Protein AF-0000000067927165 (afdb_homodimer)

Sequence (676 aa):
MLRTVLTAALAVMAAPAFANDSIAELGTGGLILSRSDAVAMQSEDLFISPEKVTVDYVFRNNTDKDVSSIVAFPMPDIEGDPNEMPAIPEAQSDNFLGFEVTIDGVDAKPQLEQRAFALGIDITADLKAQNVPLYPFGDAAKAALAKLPKDVTKDWEDRGIIIEDTADDGSGMQTAYVPFWQLRSTYWWRSTFPANKEVHVSHRYKPSVGGTSSVSFFSDGQFQNPQYQSYKSRYCMDETFDNAVRKAAKANPDGYPKYYESRIAYILTTGGNWASGTIGNFKLAIDKGNPKNLVSFCGDNVKKVGPTTFEITAKDFYPERDIDILLLEPSDNGGNGGMLRTVLTAALAVMAAPAFANDSIAELGTGGLILSRSDAVAMQSEDLFISPEKVTVDYVFRNNTDKDVSSIVAFPMPDIEGDPNEMPAIPEAQSDNFLGFEVTIDGVDAKPQLEQRAFALGIDITADLKAQNVPLYPFGDAAKAALAKLPKDVTKDWEDRGIIIEDTADDGSGMQTAYVPFWQLRSTYWWRSTFPANKEVHVSHRYKPSVGGTSSVSFFSDGQFQNPQYQSYKSRYCMDETFDNAVRKAAKANPDGYPKYYESRIAYILTTGGNWASGTIGNFKLAIDKGNPKNLVSFCGDNVKKVGPTTFEITAKDFYPERDIDILLLEPSDNGGNGG

Secondary structure (DSSP, 8-state):
---------------------EEPPPPEE--EETTTTTEEEEEEEEEE-SS-EEEEEEEEE-SSS-EEEEEEEEPPPEE--TT-----TTTTSSSTT--EEEETTEE---EEEEEEEETTEE-HHHHHHTT--S-SSSHHHHHHHHTS-HHHHHHHHHTTSEEEEEEE-SSSEEEEEEE--EEEEEEEEEEEE-TT-EEEEEEEEPPP-EEESS-TTEETTEE-TTHHHHHHHHHT--HHHHHHHHHHHHHSTTSS--EEEEEEEEE-STT-SGGGSSEEEEEEEEE-SSTT-EEEE--SS-EE-SSSEEEEEEEEE---S-EEEEEEEE--S-----/---------------------EEPPPPEE--EETTTTTEEEEEEEEEE-SS-EEEEEEEEE-SSS-EEEEEEEEPPPEE--TT-----TTTTSSSTT--EEEETTEE---EEEEEEEETTEE-HHHHHHTT--S-SSSHHHHHHHHTS-HHHHHHHHHTTSEEEEEEE-SSSEEEEEEE--EEEEEEEEEEEE-TT-EEEEEEEEPPP-EEESS-TTEETTEE-TTHHHHHHHHHT--HHHHHHHHHHHHHSTTSS--EEEEEEEEE-STT-SGGG-SEEEEEEEEE-SSTT-EEEE--SS-EE-SSSEEEEEEEEE---S-EEEEEEEE--S-----

pLDDT: mean 86.44, std 17.26, range [20.48, 98.75]

Structure (mmCIF, N/CA/C/O backbone):
data_AF-0000000067927165-model_v1
#
loop_
_entity.id
_entity.type
_entity.pdbx_description
1 polymer 'DUF4424 domain-containing protein'
#
loop_
_atom_site.group_PDB
_atom_site.id
_atom_site.type_symbol
_atom_site.label_atom_id
_atom_site.label_alt_id
_atom_site.label_comp_id
_atom_site.label_asym_id
_atom_site.label_entity_id
_atom_site.label_seq_id
_atom_site.pdbx_PDB_ins_code
_atom_site.Cartn_x
_atom_site.Cartn_y
_atom_site.Cartn_z
_atom_site.occupancy
_atom_site.B_iso_or_equiv
_atom_site.auth_seq_id
_atom_site.auth_comp_id
_atom_site.auth_asym_id
_atom_site.auth_atom_id
_atom_site.pdbx_PDB_model_num
ATOM 1 N N . MET A 1 1 ? 23.266 22.828 61.75 1 32.62 1 MET A N 1
ATOM 2 C CA . MET A 1 1 ? 23.875 22.359 60.5 1 32.62 1 MET A CA 1
ATOM 3 C C . MET A 1 1 ? 22.797 21.953 59.531 1 32.62 1 MET A C 1
ATOM 5 O O . MET A 1 1 ? 22.047 21 59.75 1 32.62 1 MET A O 1
ATOM 9 N N . LEU A 1 2 ? 22.109 22.984 58.906 1 38.81 2 LEU A N 1
ATOM 10 C CA . LEU A 1 2 ? 20.984 23.047 57.969 1 38.81 2 LEU A CA 1
ATOM 11 C C . LEU A 1 2 ? 21.297 22.297 56.688 1 38.81 2 LEU A C 1
ATOM 13 O O . LEU A 1 2 ? 22.203 22.703 55.938 1 38.81 2 LEU A O 1
ATOM 17 N N . ARG A 1 3 ? 21.219 20.906 56.75 1 43.78 3 ARG A N 1
ATOM 18 C CA . ARG A 1 3 ? 21.438 20.031 55.594 1 43.78 3 ARG A CA 1
ATOM 19 C C . ARG A 1 3 ? 20.531 20.438 54.438 1 43.78 3 ARG A C 1
ATOM 21 O O . ARG A 1 3 ? 19.312 20.375 54.531 1 43.78 3 ARG A O 1
ATOM 28 N N . THR A 1 4 ? 21 21.422 53.594 1 38.47 4 THR A N 1
ATOM 29 C CA . THR A 1 4 ? 20.375 21.844 52.344 1 38.47 4 THR A CA 1
ATOM 30 C C . THR A 1 4 ? 20.219 20.656 51.375 1 38.47 4 THR A C 1
ATOM 32 O O . THR A 1 4 ? 21.203 20.047 51 1 38.47 4 THR A O 1
ATOM 35 N N . VAL A 1 5 ? 19.203 19.859 51.562 1 40.59 5 VAL A N 1
ATOM 36 C CA . VAL A 1 5 ? 18.875 18.797 50.594 1 40.59 5 VAL A CA 1
ATOM 37 C C . VAL A 1 5 ? 18.672 19.375 49.219 1 40.59 5 VAL A C 1
ATOM 39 O O . VAL A 1 5 ? 17.797 20.219 49 1 40.59 5 VAL A O 1
ATOM 42 N N . LEU A 1 6 ? 19.781 19.438 48.406 1 37.28 6 LEU A N 1
ATOM 43 C CA . LEU A 1 6 ? 19.766 19.781 47 1 37.28 6 LEU A CA 1
ATOM 44 C C . LEU A 1 6 ? 18.875 18.844 46.219 1 37.28 6 LEU A C 1
ATOM 46 O O . LEU A 1 6 ? 19.156 17.641 46.125 1 37.28 6 LEU A O 1
ATOM 50 N N . THR A 1 7 ? 17.594 19.062 46.25 1 35.28 7 THR A N 1
ATOM 51 C CA . THR A 1 7 ? 16.703 18.328 45.344 1 35.28 7 THR A CA 1
ATOM 52 C C . THR A 1 7 ? 17.109 18.578 43.906 1 35.28 7 THR A C 1
ATOM 54 O O . THR A 1 7 ? 17.062 19.703 43.406 1 35.28 7 THR A O 1
ATOM 57 N N . ALA A 1 8 ? 18.031 17.781 43.375 1 37.16 8 ALA A N 1
ATOM 58 C CA . ALA A 1 8 ? 18.359 17.797 41.938 1 37.16 8 ALA A CA 1
ATOM 59 C C . ALA A 1 8 ? 17.109 17.547 41.094 1 37.16 8 ALA A C 1
ATOM 61 O O . ALA A 1 8 ? 16.5 16.484 41.188 1 37.16 8 ALA A O 1
ATOM 62 N N . ALA A 1 9 ? 16.406 18.609 40.75 1 35.16 9 ALA A N 1
ATOM 63 C CA . ALA A 1 9 ? 15.352 18.562 39.75 1 35.16 9 ALA A CA 1
ATOM 64 C C . ALA A 1 9 ? 15.883 17.953 38.438 1 35.16 9 ALA A C 1
ATOM 66 O O . ALA A 1 9 ? 16.781 18.5 37.812 1 35.16 9 ALA A O 1
ATOM 67 N N . LEU A 1 10 ? 15.891 16.641 38.312 1 34.66 10 LEU A N 1
ATOM 68 C CA . LEU A 1 10 ? 16.141 16.016 37.031 1 34.66 10 LEU A CA 1
ATOM 69 C C . LEU A 1 10 ? 15.242 16.609 35.938 1 34.66 10 LEU A C 1
ATOM 71 O O . LEU A 1 10 ? 14.023 16.406 35.969 1 34.66 10 LEU A O 1
ATOM 75 N N . ALA A 1 11 ? 15.641 17.797 35.438 1 32.22 11 ALA A N 1
ATOM 76 C CA . ALA A 1 11 ? 15.008 18.344 34.25 1 32.22 11 ALA A CA 1
ATOM 77 C C . ALA A 1 11 ? 14.961 17.297 33.125 1 32.22 11 ALA A C 1
ATOM 79 O O . ALA A 1 11 ? 16 16.875 32.625 1 32.22 11 ALA A O 1
ATOM 80 N N . VAL A 1 12 ? 14.008 16.391 33.188 1 35.53 12 VAL A N 1
ATOM 81 C CA . VAL A 1 12 ? 13.742 15.617 31.969 1 35.53 12 VAL A CA 1
ATOM 82 C C . VAL A 1 12 ? 13.695 16.547 30.75 1 35.53 12 VAL A C 1
ATOM 84 O O . VAL A 1 12 ? 12.82 17.406 30.656 1 35.53 12 VAL A O 1
ATOM 87 N N . MET A 1 13 ? 14.859 16.984 30.297 1 31.17 13 MET A N 1
ATOM 88 C CA . MET A 1 13 ? 14.914 17.656 29 1 31.17 13 MET A CA 1
ATOM 89 C C . MET A 1 13 ? 13.977 17 28 1 31.17 13 MET A C 1
ATOM 91 O O . MET A 1 13 ? 14.164 15.828 27.656 1 31.17 13 MET A O 1
ATOM 95 N N . ALA A 1 14 ? 12.734 17.312 28.047 1 32.66 14 ALA A N 1
ATOM 96 C CA . ALA A 1 14 ? 11.867 17 26.922 1 32.66 14 ALA A CA 1
ATOM 97 C C . ALA A 1 14 ? 12.562 17.297 25.594 1 32.66 14 ALA A C 1
ATOM 99 O O . ALA A 1 14 ? 12.961 18.438 25.344 1 32.66 14 ALA A O 1
ATOM 100 N N . ALA A 1 15 ? 13.375 16.422 25.172 1 36.25 15 ALA A N 1
ATOM 101 C CA . ALA A 1 15 ? 13.789 16.688 23.781 1 36.25 15 ALA A CA 1
ATOM 102 C C . ALA A 1 15 ? 12.633 17.266 22.969 1 36.25 15 ALA A C 1
ATOM 104 O O . ALA A 1 15 ? 11.508 16.766 23.047 1 36.25 15 ALA A O 1
ATOM 105 N N . PRO A 1 16 ? 12.68 18.516 22.625 1 34.81 16 PRO A N 1
ATOM 106 C CA . PRO A 1 16 ? 11.633 19.062 21.766 1 34.81 16 PRO A CA 1
ATOM 107 C C . PRO A 1 16 ? 11.148 18.062 20.719 1 34.81 16 PRO A C 1
ATOM 109 O O . PRO A 1 16 ? 11.961 17.406 20.062 1 34.81 16 PRO A O 1
ATOM 112 N N . ALA A 1 17 ? 10.211 17.297 21.062 1 38.34 17 ALA A N 1
ATOM 113 C CA . ALA A 1 17 ? 9.555 16.719 19.891 1 38.34 17 ALA A CA 1
ATOM 114 C C . ALA A 1 17 ? 9.523 17.688 18.734 1 38.34 17 ALA A C 1
ATOM 116 O O . ALA A 1 17 ? 8.766 18.672 18.75 1 38.34 17 ALA A O 1
ATOM 117 N N . PHE A 1 18 ? 10.57 18.188 18.219 1 37.12 18 PHE A N 1
ATOM 118 C CA . PHE A 1 18 ? 10.477 18.984 17 1 37.12 18 PHE A CA 1
ATOM 119 C C . PHE A 1 18 ? 9.32 18.5 16.125 1 37.12 18 PHE A C 1
ATOM 121 O O . PHE A 1 18 ? 9.312 17.359 15.688 1 37.12 18 PHE A O 1
ATOM 128 N N . ALA A 1 19 ? 8.094 18.766 16.531 1 43.31 19 ALA A N 1
ATOM 129 C CA . ALA A 1 19 ? 6.988 18.656 15.594 1 43.31 19 ALA A CA 1
ATOM 130 C C . ALA A 1 19 ? 7.465 18.875 14.156 1 43.31 19 ALA A C 1
ATOM 132 O O . ALA A 1 19 ? 7.746 20.016 13.758 1 43.31 19 ALA A O 1
ATOM 133 N N . ASN A 1 20 ? 8.328 18.125 13.586 1 48.91 20 ASN A N 1
ATOM 134 C CA . ASN A 1 20 ? 8.758 18.234 12.195 1 48.91 20 ASN A CA 1
ATOM 135 C C . ASN A 1 20 ? 7.594 18.578 11.281 1 48.91 20 ASN A C 1
ATOM 137 O O . ASN A 1 20 ? 6.594 17.875 11.234 1 48.91 20 ASN A O 1
ATOM 141 N N . ASP A 1 21 ? 7.301 19.875 11.086 1 75.38 21 ASP A N 1
ATOM 142 C CA . ASP A 1 21 ? 6.348 20.469 10.148 1 75.38 21 ASP A CA 1
ATOM 143 C C . ASP A 1 21 ? 6.465 19.812 8.766 1 75.38 21 ASP A C 1
ATOM 145 O O . ASP A 1 21 ? 7.137 20.344 7.883 1 75.38 21 ASP A O 1
ATOM 149 N N . SER A 1 22 ? 6.27 18.547 8.734 1 85.88 22 SER A N 1
ATOM 150 C CA . SER A 1 22 ? 6.398 17.812 7.484 1 85.88 22 SER A CA 1
ATOM 151 C C . SER A 1 22 ? 5.031 17.5 6.887 1 85.88 22 SER A C 1
ATOM 153 O O . SER A 1 22 ? 4.082 17.188 7.613 1 85.88 22 SER A O 1
ATOM 155 N N . ILE A 1 23 ? 4.91 17.891 5.625 1 87.62 23 ILE A N 1
ATOM 156 C CA . ILE A 1 23 ? 3.74 17.5 4.848 1 87.62 23 ILE A CA 1
ATOM 157 C C . ILE A 1 23 ? 4.109 16.344 3.92 1 87.62 23 ILE A C 1
ATOM 159 O O . ILE A 1 23 ? 5.117 16.406 3.213 1 87.62 23 ILE A O 1
ATOM 163 N N . ALA A 1 24 ? 3.344 15.289 4.012 1 88.5 24 ALA A N 1
ATOM 164 C CA . ALA A 1 24 ? 3.65 14.102 3.227 1 88.5 24 ALA A CA 1
ATOM 165 C C . ALA A 1 24 ? 3.215 14.273 1.774 1 88.5 24 ALA A C 1
ATOM 167 O O . ALA A 1 24 ? 2.209 14.93 1.496 1 88.5 24 ALA A O 1
ATOM 168 N N . GLU A 1 25 ? 3.984 13.703 0.862 1 92.75 25 GLU A N 1
ATOM 169 C CA . GLU A 1 25 ? 3.58 13.609 -0.538 1 92.75 25 GLU A CA 1
ATOM 170 C C . GLU A 1 25 ? 2.75 12.359 -0.795 1 92.75 25 GLU A C 1
ATOM 172 O O . GLU A 1 25 ? 2.914 11.344 -0.109 1 92.75 25 GLU A O 1
ATOM 177 N N . LEU A 1 26 ? 1.851 12.461 -1.83 1 91.88 26 LEU A N 1
ATOM 178 C CA . LEU A 1 26 ? 1.123 11.305 -2.342 1 91.88 26 LEU A CA 1
ATOM 179 C C . LEU A 1 26 ? 1.824 10.719 -3.562 1 91.88 26 LEU A C 1
ATOM 181 O O . LEU A 1 26 ? 2.166 11.445 -4.496 1 91.88 26 LEU A O 1
ATOM 185 N N . GLY A 1 27 ? 2.066 9.367 -3.502 1 90.94 27 GLY A N 1
ATOM 186 C CA . GLY A 1 27 ? 2.619 8.711 -4.676 1 90.94 27 GLY A CA 1
ATOM 187 C C . GLY A 1 27 ? 1.62 8.57 -5.809 1 90.94 27 GLY A C 1
ATOM 188 O O . GLY A 1 27 ? 0.492 8.117 -5.594 1 90.94 27 GLY A O 1
ATOM 189 N N . THR A 1 28 ? 2.041 8.969 -7 1 90.62 28 THR A N 1
ATOM 190 C CA . THR A 1 28 ? 1.195 8.859 -8.18 1 90.62 28 THR A CA 1
ATOM 191 C C . THR A 1 28 ? 1.84 7.957 -9.234 1 90.62 28 THR A C 1
ATOM 193 O O . THR A 1 28 ? 3.047 7.715 -9.188 1 90.62 28 THR A O 1
ATOM 196 N N . GLY A 1 29 ? 1.016 7.352 -10.031 1 88.31 29 GLY A N 1
ATOM 197 C CA . GLY A 1 29 ? 1.536 6.492 -11.078 1 88.31 29 GLY A CA 1
ATOM 198 C C . GLY A 1 29 ? 1.069 6.895 -12.469 1 88.31 29 GLY A C 1
ATOM 199 O O . GLY A 1 29 ? 0.786 8.07 -12.719 1 88.31 29 GLY A O 1
ATOM 200 N N . GLY A 1 30 ? 1.223 6.012 -13.422 1 88.25 30 GLY A N 1
ATOM 201 C CA . GLY A 1 30 ? 0.79 6.25 -14.789 1 88.25 30 GLY A CA 1
ATOM 202 C C . GLY A 1 30 ? -0.486 5.512 -15.148 1 88.25 30 GLY A C 1
ATOM 203 O O . GLY A 1 30 ? -1.24 5.098 -14.266 1 88.25 30 GLY A O 1
ATOM 204 N N . LEU A 1 31 ? -0.739 5.527 -16.484 1 91 31 LEU A N 1
ATOM 205 C CA . LEU A 1 31 ? -1.928 4.852 -17 1 91 31 LEU A CA 1
ATOM 206 C C . LEU A 1 31 ? -1.744 3.34 -16.984 1 91 31 LEU A C 1
ATOM 208 O O . LEU A 1 31 ? -0.634 2.842 -17.188 1 91 31 LEU A O 1
ATOM 212 N N . ILE A 1 32 ? -2.838 2.654 -16.766 1 89.5 32 ILE A N 1
ATOM 213 C CA . ILE A 1 32 ? -2.844 1.198 -16.875 1 89.5 32 ILE A CA 1
ATOM 214 C C . ILE A 1 32 ? -3.91 0.756 -17.875 1 89.5 32 ILE A C 1
ATOM 216 O O . ILE A 1 32 ? -4.953 1.398 -18 1 89.5 32 ILE A O 1
ATOM 220 N N . LEU A 1 33 ? -3.6 -0.31 -18.594 1 91.19 33 LEU A N 1
ATOM 221 C CA . LEU A 1 33 ? -4.527 -0.843 -19.578 1 91.19 33 LEU A CA 1
ATOM 222 C C . LEU A 1 33 ? -5.066 -2.201 -19.141 1 91.19 33 LEU A C 1
ATOM 224 O O . LEU A 1 33 ? -4.316 -3.041 -18.641 1 91.19 33 LEU A O 1
ATOM 228 N N . SER A 1 34 ? -6.344 -2.439 -19.422 1 91.88 34 SER A N 1
ATOM 229 C CA . SER A 1 34 ? -6.938 -3.725 -19.078 1 91.88 34 SER A CA 1
ATOM 230 C C . SER A 1 34 ? -6.465 -4.824 -20.016 1 91.88 34 SER A C 1
ATOM 232 O O . SER A 1 34 ? -6.387 -5.992 -19.625 1 91.88 34 SER A O 1
ATOM 234 N N . ARG A 1 35 ? -6.188 -4.465 -21.312 1 89.19 35 ARG A N 1
ATOM 235 C CA . ARG A 1 35 ? -5.801 -5.453 -22.312 1 89.19 35 ARG A CA 1
ATOM 236 C C . ARG A 1 35 ? -4.316 -5.336 -22.656 1 89.19 35 ARG A C 1
ATOM 238 O O . ARG A 1 35 ? -3.943 -5.297 -23.828 1 89.19 35 ARG A O 1
ATOM 245 N N . SER A 1 36 ? -3.572 -5.359 -21.594 1 85 36 SER A N 1
ATOM 246 C CA . SER A 1 36 ? -2.127 -5.289 -21.766 1 85 36 SER A CA 1
ATOM 247 C C . SER A 1 36 ? -1.589 -6.551 -22.438 1 85 36 SER A C 1
ATOM 249 O O . SER A 1 36 ? -0.446 -6.574 -22.906 1 85 36 SER A O 1
ATOM 251 N N . ASP A 1 37 ? -2.391 -7.641 -22.562 1 82.25 37 ASP A N 1
ATOM 252 C CA . ASP A 1 37 ? -2.027 -8.867 -23.266 1 82.25 37 ASP A CA 1
ATOM 253 C C . ASP A 1 37 ? -1.984 -8.648 -24.766 1 82.25 37 ASP A C 1
ATOM 255 O O . ASP A 1 37 ? -1.289 -9.367 -25.484 1 82.25 37 ASP A O 1
ATOM 259 N N . ALA A 1 38 ? -2.701 -7.656 -25.234 1 87.62 38 ALA A N 1
ATOM 260 C CA . ALA A 1 38 ? -2.834 -7.426 -26.672 1 87.62 38 ALA A CA 1
ATOM 261 C C . ALA A 1 38 ? -2.189 -6.102 -27.078 1 87.62 38 ALA A C 1
ATOM 263 O O . ALA A 1 38 ? -1.678 -5.969 -28.203 1 87.62 38 ALA A O 1
ATOM 264 N N . VAL A 1 39 ? -2.303 -5.152 -26.188 1 89.81 39 VAL A N 1
ATOM 265 C CA . VAL A 1 39 ? -1.822 -3.807 -26.469 1 89.81 39 VAL A CA 1
ATOM 266 C C . VAL A 1 39 ? -0.525 -3.545 -25.719 1 89.81 39 VAL A C 1
ATOM 268 O O . VAL A 1 39 ? -0.515 -3.521 -24.484 1 89.81 39 VAL A O 1
ATOM 271 N N . ALA A 1 40 ? 0.547 -3.324 -26.438 1 87.56 40 ALA A N 1
ATOM 272 C CA . ALA A 1 40 ? 1.856 -3.105 -25.828 1 87.56 40 ALA A CA 1
ATOM 273 C C . ALA A 1 40 ? 2.152 -1.614 -25.688 1 87.56 40 ALA A C 1
ATOM 275 O O . ALA A 1 40 ? 1.717 -0.808 -26.516 1 87.56 40 ALA A O 1
ATOM 276 N N . MET A 1 41 ? 2.883 -1.324 -24.641 1 88.81 41 MET A N 1
ATOM 277 C CA . MET A 1 41 ? 3.412 0.03 -24.516 1 88.81 41 MET A CA 1
ATOM 278 C C . MET A 1 41 ? 4.73 0.175 -25.266 1 88.81 41 MET A C 1
ATOM 280 O O . MET A 1 41 ? 5.781 -0.238 -24.766 1 88.81 41 MET A O 1
ATOM 284 N N . GLN A 1 42 ? 4.742 0.814 -26.344 1 90.12 42 GLN A N 1
ATOM 285 C CA . GLN A 1 42 ? 5.926 0.945 -27.188 1 90.12 42 GLN A CA 1
ATOM 286 C C . GLN A 1 42 ? 6.883 1.999 -26.641 1 90.12 42 GLN A C 1
ATOM 288 O O . GLN A 1 42 ? 8.102 1.852 -26.734 1 90.12 42 GLN A O 1
ATOM 293 N N . SER A 1 43 ? 6.277 3.014 -26.156 1 93.19 43 SER A N 1
ATOM 294 C CA . SER A 1 43 ? 7.133 4.062 -25.609 1 93.19 43 SER A CA 1
ATOM 295 C C . SER A 1 43 ? 6.438 4.809 -24.484 1 93.19 43 SER A C 1
ATOM 297 O O . SER A 1 43 ? 5.207 4.902 -24.453 1 93.19 43 SER A O 1
ATOM 299 N N . GLU A 1 44 ? 7.18 5.293 -23.562 1 93.69 44 GLU A N 1
ATOM 300 C CA . GLU A 1 44 ? 6.762 6.164 -22.469 1 93.69 44 GLU A CA 1
ATOM 301 C C . GLU A 1 44 ? 7.758 7.301 -22.25 1 93.69 44 GLU A C 1
ATOM 303 O O . GLU A 1 44 ? 8.922 7.059 -21.938 1 93.69 44 GLU A O 1
ATOM 308 N N . ASP A 1 45 ? 7.332 8.484 -22.516 1 96.69 45 ASP A N 1
ATOM 309 C CA . ASP A 1 45 ? 8.094 9.688 -22.203 1 96.69 45 ASP A CA 1
ATOM 310 C C . ASP A 1 45 ? 7.539 10.383 -20.969 1 96.69 45 ASP A C 1
ATOM 312 O O . ASP A 1 45 ? 6.488 11.023 -21.031 1 96.69 45 ASP A O 1
ATOM 316 N N . LEU A 1 46 ? 8.234 10.234 -19.891 1 97.06 46 LEU A N 1
ATOM 317 C CA . LEU A 1 46 ? 7.801 10.711 -18.578 1 97.06 46 LEU A CA 1
ATOM 318 C C . LEU A 1 46 ? 8.586 11.945 -18.172 1 97.06 46 LEU A C 1
ATOM 320 O O . LEU A 1 46 ? 9.82 11.953 -18.219 1 97.06 46 LEU A O 1
ATOM 324 N N . PHE A 1 47 ? 7.902 13.023 -17.859 1 98.5 47 PHE A N 1
ATOM 325 C CA . PHE A 1 47 ? 8.492 14.258 -17.328 1 98.5 47 PHE A CA 1
ATOM 326 C C . PHE A 1 47 ? 7.953 14.562 -15.938 1 98.5 47 PHE A C 1
ATOM 328 O O . PHE A 1 47 ? 6.738 14.586 -15.727 1 98.5 47 PHE A O 1
ATOM 335 N N . ILE A 1 48 ? 8.852 14.773 -14.977 1 98.38 48 ILE A N 1
ATOM 336 C CA . ILE A 1 48 ? 8.453 15.055 -13.602 1 98.38 48 ILE A CA 1
ATOM 337 C C . ILE A 1 48 ? 9.102 16.344 -13.125 1 98.38 48 ILE A C 1
ATOM 339 O O . ILE A 1 48 ? 10.312 16.516 -13.234 1 98.38 48 ILE A O 1
ATOM 343 N N . SER A 1 49 ? 8.383 17.234 -12.609 1 98.25 49 SER A N 1
ATOM 344 C CA . SER A 1 49 ? 8.797 18.453 -11.906 1 98.25 49 SER A CA 1
ATOM 345 C C . SER A 1 49 ? 7.863 18.766 -10.75 1 98.25 49 SER A C 1
ATOM 347 O O . SER A 1 49 ? 6.789 18.172 -10.633 1 98.25 49 SER A O 1
ATOM 349 N N . PRO A 1 50 ? 8.273 19.656 -9.844 1 97.12 50 PRO A N 1
ATOM 350 C CA . PRO A 1 50 ? 7.363 20.047 -8.766 1 97.12 50 PRO A CA 1
ATOM 351 C C . PRO A 1 50 ? 6.078 20.688 -9.273 1 97.12 50 PRO A C 1
ATOM 353 O O . PRO A 1 50 ? 5.062 20.703 -8.57 1 97.12 50 PRO A O 1
ATOM 356 N N . GLU A 1 51 ? 6.031 21.188 -10.484 1 96.5 51 GLU A N 1
ATOM 357 C CA . GLU A 1 51 ? 4.891 21.938 -10.992 1 96.5 51 GLU A CA 1
ATOM 358 C C . GLU A 1 51 ? 3.959 21.047 -11.805 1 96.5 51 GLU A C 1
ATOM 360 O O . GLU A 1 51 ? 2.754 21.297 -11.875 1 96.5 51 GLU A O 1
ATOM 365 N N . LYS A 1 52 ? 4.594 20.031 -12.438 1 97.19 52 LYS A N 1
ATOM 366 C CA . LYS A 1 52 ? 3.762 19.203 -13.297 1 97.19 52 LYS A CA 1
ATOM 367 C C . LYS A 1 52 ? 4.422 17.859 -13.562 1 97.19 52 LYS A C 1
ATOM 369 O O . LYS A 1 52 ? 5.648 17.734 -13.539 1 97.19 52 LYS A O 1
ATOM 374 N N . VAL A 1 53 ? 3.596 16.875 -13.82 1 97.5 53 VAL A N 1
ATOM 375 C CA . VAL A 1 53 ? 3.975 15.586 -14.391 1 97.5 53 VAL A CA 1
ATOM 376 C C . VAL A 1 53 ? 3.273 15.383 -15.734 1 97.5 53 VAL A C 1
ATOM 378 O O . VAL A 1 53 ? 2.064 15.602 -15.844 1 97.5 53 VAL A O 1
ATOM 381 N N . THR A 1 54 ? 4.055 15.086 -16.766 1 97.75 54 THR A N 1
ATOM 382 C CA . THR A 1 54 ? 3.494 14.766 -18.062 1 97.75 54 THR A CA 1
ATOM 383 C C . THR A 1 54 ? 4.004 13.406 -18.547 1 97.75 54 THR A C 1
ATOM 385 O O . THR A 1 54 ? 5.164 13.062 -18.344 1 97.75 54 THR A O 1
ATOM 388 N N . VAL A 1 55 ? 3.102 12.695 -19.141 1 96.62 55 VAL A N 1
ATOM 389 C CA . VAL A 1 55 ? 3.479 11.398 -19.703 1 96.62 55 VAL A CA 1
ATOM 390 C C . VAL A 1 55 ? 2.895 11.266 -21.109 1 96.62 55 VAL A C 1
ATOM 392 O O . VAL A 1 55 ? 1.704 11.508 -21.328 1 96.62 55 VAL A O 1
ATOM 395 N N . ASP A 1 56 ? 3.738 10.891 -22.016 1 96.69 56 ASP A N 1
ATOM 396 C CA . ASP A 1 56 ? 3.324 10.562 -23.375 1 96.69 56 ASP A CA 1
ATOM 397 C C . ASP A 1 56 ? 3.557 9.086 -23.672 1 96.69 56 ASP A C 1
ATOM 399 O O . ASP A 1 56 ? 4.699 8.625 -23.703 1 96.69 56 ASP A O 1
ATOM 403 N N . TYR A 1 57 ? 2.441 8.461 -23.922 1 94.31 57 TYR A N 1
ATOM 404 C CA . TYR A 1 57 ? 2.508 7.039 -24.25 1 94.31 57 TYR A CA 1
ATOM 405 C C . TYR A 1 57 ? 2.285 6.809 -25.75 1 94.31 57 TYR A C 1
ATOM 407 O O . TYR A 1 57 ? 1.501 7.52 -26.375 1 94.31 57 TYR A O 1
ATOM 415 N N . VAL A 1 58 ? 3.004 5.812 -26.25 1 94.81 58 VAL A N 1
ATOM 416 C CA . VAL A 1 58 ? 2.602 5.18 -27.5 1 94.81 58 VAL A CA 1
ATOM 417 C C . VAL A 1 58 ? 2.234 3.721 -27.25 1 94.81 58 VAL A C 1
ATOM 419 O O . VAL A 1 58 ? 3.078 2.922 -26.828 1 94.81 58 VAL A O 1
ATOM 422 N N . PHE A 1 59 ? 0.949 3.449 -27.562 1 92.5 59 PHE A N 1
ATOM 423 C CA . PHE A 1 59 ? 0.466 2.078 -27.438 1 92.5 59 PHE A CA 1
ATOM 424 C C . PHE A 1 59 ? 0.266 1.453 -28.812 1 92.5 59 PHE A C 1
ATOM 426 O O . PHE A 1 59 ? -0.194 2.119 -29.75 1 92.5 59 PHE A O 1
ATOM 433 N N . ARG A 1 60 ? 0.594 0.193 -28.875 1 93.31 60 ARG A N 1
ATOM 434 C CA . ARG A 1 60 ? 0.392 -0.494 -30.141 1 93.31 60 ARG A CA 1
ATOM 435 C C . ARG A 1 60 ? -0.382 -1.793 -29.953 1 93.31 60 ARG A C 1
ATOM 437 O O . ARG A 1 60 ? -0.026 -2.611 -29.094 1 93.31 60 ARG A O 1
ATOM 444 N N . ASN A 1 61 ? -1.435 -1.916 -30.719 1 94 61 ASN A N 1
ATOM 445 C CA . ASN A 1 61 ? -2.119 -3.201 -30.812 1 94 61 ASN A CA 1
ATOM 446 C C . ASN A 1 61 ? -1.39 -4.16 -31.75 1 94 61 ASN A C 1
ATOM 448 O O . ASN A 1 61 ? -1.303 -3.912 -32.938 1 94 61 ASN A O 1
ATOM 452 N N . ASN A 1 62 ? -0.928 -5.211 -31.234 1 90.31 62 ASN A N 1
ATOM 453 C CA . ASN A 1 62 ? -0.122 -6.148 -32 1 90.31 62 ASN A CA 1
ATOM 454 C C . ASN A 1 62 ? -0.966 -7.301 -32.562 1 90.31 62 ASN A C 1
ATOM 456 O O . ASN A 1 62 ? -0.427 -8.289 -33.031 1 90.31 62 ASN A O 1
ATOM 460 N N . THR A 1 63 ? -2.229 -7.188 -32.438 1 93.31 63 THR A N 1
ATOM 461 C CA . THR A 1 63 ? -3.119 -8.227 -32.938 1 93.31 63 THR A CA 1
ATOM 462 C C . THR A 1 63 ? -3.754 -7.793 -34.281 1 93.31 63 THR A C 1
ATOM 464 O O . THR A 1 63 ? -3.629 -6.633 -34.656 1 93.31 63 THR A O 1
ATOM 467 N N . ASP A 1 64 ? -4.418 -8.781 -34.938 1 96.06 64 ASP A N 1
ATOM 468 C CA . ASP A 1 64 ? -5.008 -8.523 -36.25 1 96.06 64 ASP A CA 1
ATOM 469 C C . ASP A 1 64 ? -6.469 -8.102 -36.125 1 96.06 64 ASP A C 1
ATOM 471 O O . ASP A 1 64 ? -7.188 -8.023 -37.125 1 96.06 64 ASP A O 1
ATOM 475 N N . LYS A 1 65 ? -6.902 -7.836 -34.906 1 96.06 65 LYS A N 1
ATOM 476 C CA . LYS A 1 65 ? -8.266 -7.367 -34.656 1 96.06 65 LYS A CA 1
ATOM 477 C C . LYS A 1 65 ? -8.266 -6.137 -33.75 1 96.06 65 LYS A C 1
ATOM 479 O O . LYS A 1 65 ? -7.336 -5.934 -32.969 1 96.06 65 LYS A O 1
ATOM 484 N N . ASP A 1 66 ? -9.281 -5.328 -33.938 1 97.12 66 ASP A N 1
ATOM 485 C CA . ASP A 1 66 ? -9.445 -4.219 -33 1 97.12 66 ASP A CA 1
ATOM 486 C C . ASP A 1 66 ? -9.641 -4.723 -31.562 1 97.12 66 ASP A C 1
ATOM 488 O O . ASP A 1 66 ? -10.32 -5.723 -31.344 1 97.12 66 ASP A O 1
ATOM 492 N N . VAL A 1 67 ? -8.992 -4.027 -30.656 1 95.31 67 VAL A N 1
ATOM 493 C CA . VAL A 1 67 ? -9.094 -4.41 -29.25 1 95.31 67 VAL A CA 1
ATOM 494 C C . VAL A 1 67 ? -9.727 -3.275 -28.453 1 95.31 67 VAL A C 1
ATOM 496 O O . VAL A 1 67 ? -9.289 -2.125 -28.547 1 95.31 67 VAL A O 1
ATOM 499 N N . SER A 1 68 ? -10.828 -3.623 -27.781 1 95.81 68 SER A N 1
ATOM 500 C CA . SER A 1 68 ? -11.406 -2.697 -26.812 1 95.81 68 SER A CA 1
ATOM 501 C C . SER A 1 68 ? -10.781 -2.871 -25.438 1 95.81 68 SER A C 1
ATOM 503 O O . SER A 1 68 ? -10.688 -3.99 -24.922 1 95.81 68 SER A O 1
ATOM 505 N N . SER A 1 69 ? -10.312 -1.75 -24.859 1 94.12 69 SER A N 1
ATOM 506 C CA . SER A 1 69 ? -9.617 -1.806 -23.578 1 94.12 69 SER A CA 1
ATOM 507 C C . SER A 1 69 ? -10.047 -0.656 -22.672 1 94.12 69 SER A C 1
ATOM 509 O O . SER A 1 69 ? -10.422 0.414 -23.141 1 94.12 69 SER A O 1
ATOM 511 N N . ILE A 1 70 ? -10.055 -0.917 -21.344 1 95.38 70 ILE A N 1
ATOM 512 C CA . ILE A 1 70 ? -10.133 0.161 -20.359 1 95.38 70 ILE A CA 1
ATOM 513 C C . ILE A 1 70 ? -8.742 0.774 -20.156 1 95.38 70 ILE A C 1
ATOM 515 O O . ILE A 1 70 ? -7.75 0.054 -20.062 1 95.38 70 ILE A O 1
ATOM 519 N N . VAL A 1 71 ? -8.703 2.07 -20.203 1 92.94 71 VAL A N 1
ATOM 520 C CA . VAL A 1 71 ? -7.539 2.836 -19.766 1 92.94 71 VAL A CA 1
ATOM 521 C C . VAL A 1 71 ? -7.84 3.512 -18.422 1 92.94 71 VAL A C 1
ATOM 523 O O . VAL A 1 71 ? -8.844 4.215 -18.297 1 92.94 71 VAL A O 1
ATOM 526 N N . ALA A 1 72 ? -7.039 3.271 -17.453 1 93.94 72 ALA A N 1
ATOM 527 C CA . ALA A 1 72 ? -7.328 3.785 -16.109 1 93.94 72 ALA A CA 1
ATOM 528 C C . ALA A 1 72 ? -6.133 4.543 -15.539 1 93.94 72 ALA A C 1
ATOM 530 O O . ALA A 1 72 ? -4.984 4.234 -15.867 1 93.94 72 ALA A O 1
ATOM 531 N N . PHE A 1 73 ? -6.445 5.551 -14.789 1 92.56 73 PHE A N 1
ATOM 532 C CA . PHE A 1 73 ? -5.492 6.305 -13.984 1 92.56 73 PHE A CA 1
ATOM 533 C C . PHE A 1 73 ? -5.871 6.254 -12.508 1 92.56 73 PHE A C 1
ATOM 535 O O . PHE A 1 73 ? -6.582 7.133 -12.016 1 92.56 73 PHE A O 1
ATOM 542 N N . PRO A 1 74 ? -5.363 5.23 -11.758 1 92.88 74 PRO A N 1
ATOM 543 C CA . PRO A 1 74 ? -5.621 5.199 -10.312 1 92.88 74 PRO A CA 1
ATOM 544 C C . PRO A 1 74 ? -4.961 6.359 -9.57 1 92.88 74 PRO A C 1
ATOM 546 O O . PRO A 1 74 ? -3.748 6.566 -9.695 1 92.88 74 PRO A O 1
ATOM 549 N N . MET A 1 75 ? -5.762 7.059 -8.828 1 92.69 75 MET A N 1
ATOM 550 C CA . MET A 1 75 ? -5.223 8.133 -7.996 1 92.69 75 MET A CA 1
ATOM 551 C C . MET A 1 75 ? -4.789 7.598 -6.637 1 92.69 75 MET A C 1
ATOM 553 O O . MET A 1 75 ? -5.246 6.535 -6.207 1 92.69 75 MET A O 1
ATOM 557 N N . PRO A 1 76 ? -3.834 8.281 -6.027 1 91.75 76 PRO A N 1
ATOM 558 C CA . PRO A 1 76 ? -3.477 7.848 -4.676 1 91.75 76 PRO A CA 1
ATOM 559 C C . PRO A 1 76 ? -4.652 7.922 -3.705 1 91.75 76 PRO A C 1
ATOM 561 O O . PRO A 1 76 ? -5.48 8.828 -3.797 1 91.75 76 PRO A O 1
ATOM 564 N N . ASP A 1 77 ? -4.664 6.938 -2.797 1 91.25 77 ASP A N 1
ATOM 565 C CA . ASP A 1 77 ? -5.668 6.988 -1.741 1 91.25 77 ASP A CA 1
ATOM 566 C C . ASP A 1 77 ? -5.441 8.188 -0.827 1 91.25 77 ASP A C 1
ATOM 568 O O . ASP A 1 77 ? -4.301 8.523 -0.499 1 91.25 77 ASP A O 1
ATOM 572 N N . ILE A 1 78 ? -6.531 8.781 -0.421 1 90.75 78 ILE A N 1
ATOM 573 C CA . ILE A 1 78 ? -6.469 9.906 0.504 1 90.75 78 ILE A CA 1
ATOM 574 C C . ILE A 1 78 ? -7.078 9.508 1.845 1 90.75 78 ILE A C 1
ATOM 576 O O . ILE A 1 78 ? -8.203 9.008 1.896 1 90.75 78 ILE A O 1
ATOM 580 N N . GLU A 1 79 ? -6.297 9.695 2.891 1 89.88 79 GLU A N 1
ATOM 581 C CA . GLU A 1 79 ? -6.809 9.484 4.242 1 89.88 79 GLU A CA 1
ATOM 582 C C . GLU A 1 79 ? -7.359 10.781 4.836 1 89.88 79 GLU A C 1
ATOM 584 O O . GLU A 1 79 ? -6.637 11.773 4.945 1 89.88 79 GLU A O 1
ATOM 589 N N . GLY A 1 80 ? -8.664 10.75 5.199 1 88.62 80 GLY A N 1
ATOM 590 C CA . GLY A 1 80 ? -9.258 11.914 5.84 1 88.62 80 GLY A CA 1
ATOM 591 C C . GLY A 1 80 ? -8.836 12.078 7.289 1 88.62 80 GLY A C 1
ATOM 592 O O . GLY A 1 80 ? -9.578 11.703 8.195 1 88.62 80 GLY A O 1
ATOM 593 N N . ASP A 1 81 ? -7.688 12.414 7.582 1 82.62 81 ASP A N 1
ATOM 594 C CA . ASP A 1 81 ? -7.156 12.719 8.906 1 82.62 81 ASP A CA 1
ATOM 595 C C . ASP A 1 81 ? -6.82 14.203 9.039 1 82.62 81 ASP A C 1
ATOM 597 O O . ASP A 1 81 ? -5.906 14.703 8.375 1 82.62 81 ASP A O 1
ATOM 601 N N . PRO A 1 82 ? -7.566 14.898 9.883 1 78.25 82 PRO A N 1
ATOM 602 C CA . PRO A 1 82 ? -7.344 16.344 9.984 1 78.25 82 PRO A CA 1
ATOM 603 C C . PRO A 1 82 ? -5.941 16.688 10.469 1 78.25 82 PRO A C 1
ATOM 605 O O . PRO A 1 82 ? -5.457 17.797 10.227 1 78.25 82 PRO A O 1
ATOM 608 N N . ASN A 1 83 ? -5.238 15.789 11.078 1 76.94 83 ASN A N 1
ATOM 609 C CA . ASN A 1 83 ? -3.916 16.062 11.633 1 76.94 83 ASN A CA 1
ATOM 610 C C . ASN A 1 83 ? -2.811 15.672 10.648 1 76.94 83 ASN A C 1
ATOM 612 O O . ASN A 1 83 ? -1.642 15.992 10.867 1 76.94 83 ASN A O 1
ATOM 616 N N . GLU A 1 84 ? -3.17 14.969 9.625 1 79.81 84 GLU A N 1
ATOM 617 C CA . GLU A 1 84 ? -2.189 14.5 8.656 1 79.81 84 GLU A CA 1
ATOM 618 C C . GLU A 1 84 ? -2.66 14.75 7.227 1 79.81 84 GLU A C 1
ATOM 620 O O . GLU A 1 84 ? -2.736 13.828 6.418 1 79.81 84 GLU A O 1
ATOM 625 N N . MET A 1 85 ? -2.854 15.922 6.977 1 79.38 85 MET A N 1
ATOM 626 C CA . MET A 1 85 ? -3.266 16.234 5.609 1 79.38 85 MET A CA 1
ATOM 627 C C . MET A 1 85 ? -2.074 16.203 4.66 1 79.38 85 MET A C 1
ATOM 629 O O . MET A 1 85 ? -1.076 16.891 4.871 1 79.38 85 MET A O 1
ATOM 633 N N . PRO A 1 86 ? -2.164 15.359 3.682 1 87.56 86 PRO A N 1
ATOM 634 C CA . PRO A 1 86 ? -1.077 15.336 2.699 1 87.56 86 PRO A CA 1
ATOM 635 C C . PRO A 1 86 ? -1.082 16.562 1.783 1 87.56 86 PRO A C 1
ATOM 637 O O . PRO A 1 86 ? -1.977 17.406 1.878 1 87.56 86 PRO A O 1
ATOM 640 N N . ALA A 1 87 ? 0.021 16.625 1.007 1 89.06 87 ALA A N 1
ATOM 641 C CA . ALA A 1 87 ? 0.065 17.703 0.013 1 89.06 87 ALA A CA 1
ATOM 642 C C . ALA A 1 87 ? -0.934 17.453 -1.112 1 89.06 87 ALA A C 1
ATOM 644 O O . ALA A 1 87 ? -0.788 16.484 -1.874 1 89.06 87 ALA A O 1
ATOM 645 N N . ILE A 1 88 ? -1.941 18.266 -1.188 1 87.56 88 ILE A N 1
ATOM 646 C CA . ILE A 1 88 ? -2.959 18.156 -2.229 1 87.56 88 ILE A CA 1
ATOM 647 C C . ILE A 1 88 ? -2.936 19.406 -3.104 1 87.56 88 ILE A C 1
ATOM 649 O O . ILE A 1 88 ? -3.264 20.5 -2.643 1 87.56 88 ILE A O 1
ATOM 653 N N . PRO A 1 89 ? -2.656 19.219 -4.301 1 85.81 89 PRO A N 1
ATOM 654 C CA . PRO A 1 89 ? -2.467 20.406 -5.148 1 85.81 89 PRO A CA 1
ATOM 655 C C . PRO A 1 89 ? -3.775 21.125 -5.445 1 85.81 89 PRO A C 1
ATOM 657 O O . PRO A 1 89 ? -3.811 22.359 -5.457 1 85.81 89 PRO A O 1
ATOM 660 N N . GLU A 1 90 ? -4.84 20.391 -5.73 1 79.25 90 GLU A N 1
ATOM 661 C CA . GLU A 1 90 ? -6.16 20.953 -6.004 1 79.25 90 GLU A CA 1
ATOM 662 C C . GLU A 1 90 ? -7.164 20.562 -4.926 1 79.25 90 GLU A C 1
ATOM 664 O O . GLU A 1 90 ? -8.117 19.828 -5.188 1 79.25 90 GLU A O 1
ATOM 669 N N . ALA A 1 91 ? -7.18 21.141 -3.738 1 72.5 91 ALA A N 1
ATOM 670 C CA . ALA A 1 91 ? -7.766 20.641 -2.496 1 72.5 91 ALA A CA 1
ATOM 671 C C . ALA A 1 91 ? -9.281 20.797 -2.506 1 72.5 91 ALA A C 1
ATOM 673 O O . ALA A 1 91 ? -9.977 20.234 -1.657 1 72.5 91 ALA A O 1
ATOM 674 N N . GLN A 1 92 ? -9.812 21.406 -3.559 1 73.31 92 GLN A N 1
ATOM 675 C CA . GLN A 1 92 ? -11.258 21.609 -3.48 1 73.31 92 GLN A CA 1
ATOM 676 C C . GLN A 1 92 ? -11.977 20.906 -4.633 1 73.31 92 GLN A C 1
ATOM 678 O O . GLN A 1 92 ? -13.102 21.266 -4.977 1 73.31 92 GLN A O 1
ATOM 683 N N . SER A 1 93 ? -11.305 19.891 -5.141 1 78.31 93 SER A N 1
ATOM 684 C CA . SER A 1 93 ? -11.883 19.219 -6.297 1 78.31 93 SER A CA 1
ATOM 685 C C . SER A 1 93 ? -11.688 17.703 -6.199 1 78.31 93 SER A C 1
ATOM 687 O O . SER A 1 93 ? -10.734 17.234 -5.574 1 78.31 93 SER A O 1
ATOM 689 N N . ASP A 1 94 ? -12.719 17.016 -6.82 1 81.75 94 ASP A N 1
ATOM 690 C CA . ASP A 1 94 ? -12.539 15.578 -6.961 1 81.75 94 ASP A CA 1
ATOM 691 C C . ASP A 1 94 ? -11.32 15.266 -7.824 1 81.75 94 ASP A C 1
ATOM 693 O O . ASP A 1 94 ? -10.703 14.203 -7.672 1 81.75 94 ASP A O 1
ATOM 697 N N . ASN A 1 95 ? -11.109 16.141 -8.703 1 86.62 95 ASN A N 1
ATOM 698 C CA . ASN A 1 95 ? -9.883 16.062 -9.484 1 86.62 95 ASN A CA 1
ATOM 699 C C . ASN A 1 95 ? -8.719 16.766 -8.781 1 86.62 95 ASN A C 1
ATOM 701 O O . ASN A 1 95 ? -8.195 17.766 -9.289 1 86.62 95 ASN A O 1
ATOM 705 N N . PHE A 1 96 ? -8.281 16.172 -7.668 1 87.06 96 PHE A N 1
ATOM 706 C CA . PHE A 1 96 ? -7.414 16.891 -6.734 1 87.06 96 PHE A CA 1
ATOM 707 C C . PHE A 1 96 ? -5.98 16.938 -7.254 1 87.06 96 PHE A C 1
ATOM 709 O O . PHE A 1 96 ? -5.133 17.625 -6.684 1 87.06 96 PHE A O 1
ATOM 716 N N . LEU A 1 97 ? -5.672 16.344 -8.406 1 90.19 97 LEU A N 1
ATOM 717 C CA . LEU A 1 97 ? -4.363 16.469 -9.039 1 90.19 97 LEU A CA 1
ATOM 718 C C . LEU A 1 97 ? -4.457 17.312 -10.312 1 90.19 97 LEU A C 1
ATOM 720 O O . LEU A 1 97 ? -3.434 17.656 -10.906 1 90.19 97 LEU A O 1
ATOM 724 N N . GLY A 1 98 ? -5.641 17.609 -10.75 1 90.88 98 GLY A N 1
ATOM 725 C CA . GLY A 1 98 ? -5.82 18.281 -12.023 1 90.88 98 GLY A CA 1
ATOM 726 C C . GLY A 1 98 ? -5.484 17.406 -13.219 1 90.88 98 GLY A C 1
ATOM 727 O O . GLY A 1 98 ? -4.82 17.859 -14.156 1 90.88 98 GLY A O 1
ATOM 728 N N . PHE A 1 99 ? -5.934 16.188 -13.148 1 93.5 99 PHE A N 1
ATOM 729 C CA . PHE A 1 99 ? -5.656 15.188 -14.172 1 93.5 99 PHE A CA 1
ATOM 730 C C . PHE A 1 99 ? -6.328 15.555 -15.492 1 93.5 99 PHE A C 1
ATOM 732 O O . PHE A 1 99 ? -7.508 15.906 -15.508 1 93.5 99 PHE A O 1
ATOM 739 N N . GLU A 1 100 ? -5.5 15.523 -16.531 1 93.88 100 GLU A N 1
ATOM 740 C CA . GLU A 1 100 ? -5.969 15.703 -17.906 1 93.88 100 GLU A CA 1
ATOM 741 C C . GLU A 1 100 ? -5.383 14.641 -18.828 1 93.88 100 GLU A C 1
ATOM 743 O O . GLU A 1 100 ? -4.227 14.242 -18.672 1 93.88 100 GLU A O 1
ATOM 748 N N . VAL A 1 101 ? -6.195 14.281 -19.891 1 95.44 101 VAL A N 1
ATOM 749 C CA . VAL A 1 101 ? -5.711 13.227 -20.797 1 95.44 101 VAL A CA 1
ATOM 750 C C . VAL A 1 101 ? -6.215 13.484 -22.203 1 95.44 101 VAL A C 1
ATOM 752 O O . VAL A 1 101 ? -7.32 14 -22.406 1 95.44 101 VAL A O 1
ATOM 755 N N . THR A 1 102 ? -5.371 13.211 -23.219 1 95.06 102 THR A N 1
ATOM 756 C CA . THR A 1 102 ? -5.707 13.273 -24.641 1 95.06 102 THR A CA 1
ATOM 757 C C . THR A 1 102 ? -5.355 11.961 -25.344 1 95.06 102 THR A C 1
ATOM 759 O O . THR A 1 102 ? -4.402 11.281 -24.953 1 95.06 102 THR A O 1
ATOM 762 N N . ILE A 1 103 ? -6.164 11.609 -26.312 1 93.56 103 ILE A N 1
ATOM 763 C CA . ILE A 1 103 ? -5.914 10.477 -27.203 1 93.56 103 ILE A CA 1
ATOM 764 C C . ILE A 1 103 ? -5.766 10.977 -28.641 1 93.56 103 ILE A C 1
ATOM 766 O O . ILE A 1 103 ? -6.695 11.562 -29.188 1 93.56 103 ILE A O 1
ATOM 770 N N . ASP A 1 104 ? -4.617 10.711 -29.172 1 94.25 104 ASP A N 1
ATOM 771 C CA . ASP A 1 104 ? -4.289 11.211 -30.5 1 94.25 104 ASP A CA 1
ATOM 772 C C . ASP A 1 104 ? -4.625 12.695 -30.625 1 94.25 104 ASP A C 1
ATOM 774 O O . ASP A 1 104 ? -5.246 13.117 -31.609 1 94.25 104 ASP A O 1
ATOM 778 N N . GLY A 1 105 ? -4.359 13.398 -29.609 1 90.88 105 GLY A N 1
ATOM 779 C CA . GLY A 1 105 ? -4.453 14.852 -29.625 1 90.88 105 GLY A CA 1
ATOM 780 C C . GLY A 1 105 ? -5.844 15.367 -29.297 1 90.88 105 GLY A C 1
ATOM 781 O O . GLY A 1 105 ? -6.059 16.578 -29.203 1 90.88 105 GLY A O 1
ATOM 782 N N . VAL A 1 106 ? -6.789 14.445 -29.109 1 91.88 106 VAL A N 1
ATOM 783 C CA . VAL A 1 106 ? -8.164 14.836 -28.812 1 91.88 106 VAL A CA 1
ATOM 784 C C . VAL A 1 106 ? -8.453 14.578 -27.328 1 91.88 106 VAL A C 1
ATOM 786 O O . VAL A 1 106 ? -8.125 13.508 -26.812 1 91.88 106 VAL A O 1
ATOM 789 N N . ASP A 1 107 ? -9.141 15.469 -26.719 1 91.88 107 ASP A N 1
ATOM 790 C CA . ASP A 1 107 ? -9.453 15.344 -25.297 1 91.88 107 ASP A CA 1
ATOM 791 C C . ASP A 1 107 ? -10.328 14.125 -25.031 1 91.88 107 ASP A C 1
ATOM 793 O O . ASP A 1 107 ? -11.336 13.922 -25.719 1 91.88 107 ASP A O 1
ATOM 797 N N . ALA A 1 108 ? -9.875 13.406 -24.125 1 89.88 108 ALA A N 1
ATOM 798 C CA . ALA A 1 108 ? -10.734 12.328 -23.656 1 89.88 108 ALA A CA 1
ATOM 799 C C . ALA A 1 108 ? -11.648 12.805 -22.531 1 89.88 108 ALA A C 1
ATOM 801 O O . ALA A 1 108 ? -11.492 13.922 -22.031 1 89.88 108 ALA A O 1
ATOM 802 N N . LYS A 1 109 ? -12.68 12.148 -22.219 1 88.75 109 LYS A N 1
ATOM 803 C CA . LYS A 1 109 ? -13.586 12.438 -21.109 1 88.75 109 LYS A CA 1
ATOM 804 C C . LYS A 1 109 ? -13.664 11.258 -20.141 1 88.75 109 LYS A C 1
ATOM 806 O O . LYS A 1 109 ? -14.602 10.461 -20.203 1 88.75 109 LYS A O 1
ATOM 811 N N . PRO A 1 110 ? -12.648 11.227 -19.25 1 94.25 110 PRO A N 1
ATOM 812 C CA . PRO A 1 110 ? -12.633 10.078 -18.344 1 94.25 110 PRO A CA 1
ATOM 813 C C . PRO A 1 110 ? -13.812 10.086 -17.359 1 94.25 110 PRO A C 1
ATOM 815 O O . PRO A 1 110 ? -14.336 11.156 -17.031 1 94.25 110 PRO A O 1
ATOM 818 N N . GLN A 1 111 ? -14.266 8.961 -17.016 1 95.06 111 GLN A N 1
ATOM 819 C CA . GLN A 1 111 ? -15.18 8.773 -15.898 1 95.06 111 GLN A CA 1
ATOM 820 C C . GLN A 1 111 ? -14.414 8.664 -14.578 1 95.06 111 GLN A C 1
ATOM 822 O O . GLN A 1 111 ? -13.234 8.305 -14.57 1 95.06 111 GLN A O 1
ATOM 827 N N . LEU A 1 112 ? -15.102 9.055 -13.539 1 95.12 112 LEU A N 1
ATOM 828 C CA . LEU A 1 112 ? -14.469 9 -12.219 1 95.12 112 LEU A CA 1
ATOM 829 C C . LEU A 1 112 ? -15.164 7.977 -11.328 1 95.12 112 LEU A C 1
ATOM 831 O O . LEU A 1 112 ? -16.375 8.07 -11.094 1 95.12 112 LEU A O 1
ATOM 835 N N . GLU A 1 113 ? -14.438 6.969 -10.969 1 96.25 113 GLU A N 1
ATOM 836 C CA . GLU A 1 113 ? -14.859 5.996 -9.969 1 96.25 113 GLU A CA 1
ATOM 837 C C . GLU A 1 113 ? -14.312 6.348 -8.594 1 96.25 113 GLU A C 1
ATOM 839 O O . GLU A 1 113 ? -13.109 6.551 -8.43 1 96.25 113 GLU A O 1
ATOM 844 N N . GLN A 1 114 ? -15.234 6.43 -7.574 1 96.62 114 GLN A N 1
ATOM 845 C CA . GLN A 1 114 ? -14.789 6.734 -6.219 1 96.62 114 GLN A CA 1
ATOM 846 C C . GLN A 1 114 ? -15.453 5.82 -5.199 1 96.62 114 GLN A C 1
ATOM 848 O O . GLN A 1 114 ? -16.625 5.457 -5.352 1 96.62 114 GLN A O 1
ATOM 853 N N . ARG A 1 115 ? -14.727 5.465 -4.234 1 97.31 115 ARG A N 1
ATOM 854 C CA . ARG A 1 115 ? -15.219 4.75 -3.059 1 97.31 115 ARG A CA 1
ATOM 855 C C . ARG A 1 115 ? -14.602 5.309 -1.781 1 97.31 115 ARG A C 1
ATOM 857 O O . ARG A 1 115 ? -13.445 5.73 -1.777 1 97.31 115 ARG A O 1
ATOM 864 N N . ALA A 1 116 ? -15.414 5.316 -0.746 1 97.62 116 ALA A N 1
ATOM 865 C CA . ALA A 1 116 ? -14.953 5.742 0.575 1 97.62 116 ALA A CA 1
ATOM 866 C C . ALA A 1 116 ? -14.961 4.574 1.559 1 97.62 116 ALA A C 1
ATOM 868 O O . ALA A 1 116 ? -15.891 3.762 1.56 1 97.62 116 ALA A O 1
ATOM 869 N N . PHE A 1 117 ? -13.93 4.52 2.402 1 97 117 PHE A N 1
ATOM 870 C CA . PHE A 1 117 ? -13.797 3.41 3.336 1 97 117 PHE A CA 1
ATOM 871 C C . PHE A 1 117 ? -13.461 3.918 4.734 1 97 117 PHE A C 1
ATOM 873 O O . PHE A 1 117 ? -12.688 4.863 4.887 1 97 117 PHE A O 1
ATOM 880 N N . ALA A 1 118 ? -14.055 3.35 5.711 1 96.12 118 ALA A N 1
ATOM 881 C CA . ALA A 1 118 ? -13.641 3.48 7.105 1 96.12 118 ALA A CA 1
ATOM 882 C C . ALA A 1 118 ? -13.273 2.125 7.699 1 96.12 118 ALA A C 1
ATOM 884 O O . ALA A 1 118 ? -14.094 1.207 7.73 1 96.12 118 ALA A O 1
ATOM 885 N N . LEU A 1 119 ? -12.008 1.993 8.125 1 92.56 119 LEU A N 1
ATOM 886 C CA . LEU A 1 119 ? -11.469 0.756 8.68 1 92.56 119 LEU A CA 1
ATOM 887 C C . LEU A 1 119 ? -11.641 -0.399 7.699 1 92.56 119 LEU A C 1
ATOM 889 O O . LEU A 1 119 ? -11.914 -1.529 8.109 1 92.56 119 LEU A O 1
ATOM 893 N N . GLY A 1 120 ? -11.555 -0.064 6.41 1 93.25 120 GLY A N 1
ATOM 894 C CA . GLY A 1 120 ? -11.648 -1.093 5.387 1 93.25 120 GLY A CA 1
ATOM 895 C C . GLY A 1 120 ? -13.07 -1.44 5.012 1 93.25 120 GLY A C 1
ATOM 896 O O . GLY A 1 120 ? -13.305 -2.32 4.18 1 93.25 120 GLY A O 1
ATOM 897 N N . ILE A 1 121 ? -14.023 -0.77 5.613 1 96.56 121 ILE A N 1
ATOM 898 C CA . ILE A 1 121 ? -15.438 -1.012 5.344 1 96.56 121 ILE A CA 1
ATOM 899 C C . ILE A 1 121 ? -15.969 0.06 4.395 1 96.56 121 ILE A C 1
ATOM 901 O O . ILE A 1 121 ? -15.781 1.256 4.633 1 96.56 121 ILE A O 1
ATOM 905 N N . ASP A 1 122 ? -16.609 -0.371 3.301 1 97.88 122 ASP A N 1
ATOM 906 C CA . ASP A 1 122 ? -17.156 0.561 2.316 1 97.88 122 ASP A CA 1
ATOM 907 C C . ASP A 1 122 ? -18.312 1.367 2.902 1 97.88 122 ASP A C 1
ATOM 909 O O . ASP A 1 122 ? -19.328 0.801 3.305 1 97.88 122 ASP A O 1
ATOM 913 N N . ILE A 1 123 ? -18.188 2.656 2.939 1 98.38 123 ILE A N 1
ATOM 914 C CA . ILE A 1 123 ? -19.219 3.51 3.518 1 98.38 123 ILE A CA 1
ATOM 915 C C . ILE A 1 123 ? -19.766 4.457 2.449 1 98.38 123 ILE A C 1
ATOM 917 O O . ILE A 1 123 ? -20.391 5.473 2.77 1 98.38 123 ILE A O 1
ATOM 921 N N . THR A 1 124 ? -19.469 4.199 1.178 1 98.31 124 THR A N 1
ATOM 922 C CA . THR A 1 124 ? -19.875 5.066 0.075 1 98.31 124 THR A CA 1
ATOM 923 C C . THR A 1 124 ? -21.375 5.328 0.119 1 98.31 124 THR A C 1
ATOM 925 O O . THR A 1 124 ? -21.812 6.477 0.003 1 98.31 124 THR A O 1
ATOM 928 N N . ALA A 1 125 ? -22.188 4.297 0.336 1 97.75 125 ALA A N 1
ATOM 929 C CA . ALA A 1 125 ? -23.641 4.426 0.351 1 97.75 125 ALA A CA 1
ATOM 930 C C . ALA A 1 125 ? -24.109 5.254 1.545 1 97.75 125 ALA A C 1
ATOM 932 O O . ALA A 1 125 ? -25.094 5.988 1.45 1 97.75 125 ALA A O 1
ATOM 933 N N . ASP A 1 126 ? -23.406 5.098 2.695 1 98.12 126 ASP A N 1
ATOM 934 C CA . ASP A 1 126 ? -23.734 5.895 3.871 1 98.12 126 ASP A CA 1
ATOM 935 C C . ASP A 1 126 ? -23.609 7.387 3.582 1 98.12 126 ASP A C 1
ATOM 937 O O . ASP A 1 126 ? -24.5 8.172 3.91 1 98.12 126 ASP A O 1
ATOM 941 N N . LEU A 1 127 ? -22.453 7.746 2.986 1 98.31 127 LEU A N 1
ATOM 942 C CA . LEU A 1 127 ? -22.188 9.148 2.689 1 98.31 127 LEU A CA 1
ATOM 943 C C . LEU A 1 127 ? -23.188 9.695 1.683 1 98.31 127 LEU A C 1
ATOM 945 O O . LEU A 1 127 ? -23.75 10.773 1.877 1 98.31 127 LEU A O 1
ATOM 949 N N . LYS A 1 128 ? -23.484 8.969 0.67 1 97.62 128 LYS A N 1
ATOM 950 C CA . LYS A 1 128 ? -24.422 9.398 -0.368 1 97.62 128 LYS A CA 1
ATOM 951 C C . LYS A 1 128 ? -25.828 9.57 0.194 1 97.62 128 LYS A C 1
ATOM 953 O O . LYS A 1 128 ? -26.531 10.523 -0.15 1 97.62 128 LYS A O 1
ATOM 958 N N . ALA A 1 129 ? -26.234 8.648 1.053 1 97.5 129 ALA A N 1
ATOM 959 C CA . ALA A 1 129 ? -27.562 8.68 1.629 1 97.5 129 ALA A CA 1
ATOM 960 C C . ALA A 1 129 ? -27.797 9.969 2.426 1 97.5 129 ALA A C 1
ATOM 962 O O . ALA A 1 129 ? -28.922 10.438 2.545 1 97.5 129 ALA A O 1
ATOM 963 N N . GLN A 1 130 ? -26.719 10.523 2.939 1 97.88 130 GLN A N 1
ATOM 964 C CA . GLN A 1 130 ? -26.812 11.742 3.736 1 97.88 130 GLN A CA 1
ATOM 965 C C . GLN A 1 130 ? -26.328 12.953 2.949 1 97.88 130 GLN A C 1
ATOM 967 O O . GLN A 1 130 ? -26.141 14.031 3.516 1 97.88 130 GLN A O 1
ATOM 972 N N . ASN A 1 131 ? -26.016 12.766 1.688 1 96.94 131 ASN A N 1
ATOM 973 C CA . ASN A 1 131 ? -25.547 13.82 0.788 1 96.94 131 ASN A CA 1
ATOM 974 C C . ASN A 1 131 ? -24.219 14.422 1.263 1 96.94 131 ASN A C 1
ATOM 976 O O . ASN A 1 131 ? -24.016 15.633 1.17 1 96.94 131 ASN A O 1
ATOM 980 N N . VAL A 1 132 ? -23.406 13.625 1.871 1 97.06 132 VAL A N 1
ATOM 981 C CA . VAL A 1 132 ? -22.062 14.039 2.252 1 97.06 132 VAL A CA 1
ATOM 982 C C . VAL A 1 132 ? -21.078 13.734 1.12 1 97.06 132 VAL A C 1
ATOM 984 O O . VAL A 1 132 ? -21.031 12.602 0.631 1 97.06 132 VAL A O 1
ATOM 987 N N . PRO A 1 133 ? -20.297 14.719 0.654 1 95.19 133 PRO A N 1
ATOM 988 C CA . PRO A 1 133 ? -19.312 14.453 -0.395 1 95.19 133 PRO A CA 1
ATOM 989 C C . PRO A 1 133 ? -18.297 13.398 0.011 1 95.19 133 PRO A C 1
ATOM 991 O O . PRO A 1 133 ? -17.922 13.305 1.187 1 95.19 133 PRO A O 1
ATOM 994 N N . LEU A 1 134 ? -17.797 12.641 -0.988 1 95.94 134 LEU A N 1
ATOM 995 C CA . LEU A 1 134 ? -16.812 11.609 -0.726 1 95.94 134 LEU A CA 1
ATOM 996 C C . LEU A 1 134 ? -15.438 12.219 -0.445 1 95.94 134 LEU A C 1
ATOM 998 O O . LEU A 1 134 ? -14.648 11.664 0.321 1 95.94 134 LEU A O 1
ATOM 1002 N N . TYR A 1 135 ? -15.133 13.375 -1.073 1 93.06 135 TYR A N 1
ATOM 1003 C CA . TYR A 1 135 ? -13.867 14.062 -0.83 1 93.06 135 TYR A CA 1
ATOM 1004 C C . TYR A 1 135 ? -13.797 14.578 0.6 1 93.06 135 TYR A C 1
ATOM 1006 O O . TYR A 1 135 ? -14.617 15.406 1.006 1 93.06 135 TYR A O 1
ATOM 1014 N N . PRO A 1 136 ? -12.789 14.195 1.43 1 93.06 136 PRO A N 1
ATOM 1015 C CA . PRO A 1 136 ? -12.852 14.406 2.877 1 93.06 136 PRO A CA 1
ATOM 1016 C C . PRO A 1 136 ? -12.219 15.734 3.307 1 93.06 136 PRO A C 1
ATOM 1018 O O . PRO A 1 136 ? -12.227 16.062 4.496 1 93.06 136 PRO A O 1
ATOM 1021 N N . PHE A 1 137 ? -11.562 16.562 2.551 1 86.19 137 PHE A N 1
ATOM 1022 C CA . PHE A 1 137 ? -10.891 17.781 2.996 1 86.19 137 PHE A CA 1
ATOM 1023 C C . PHE A 1 137 ? -11.617 19.016 2.498 1 86.19 137 PHE A C 1
ATOM 1025 O O . PHE A 1 137 ? -11.297 20.141 2.9 1 86.19 137 PHE A O 1
ATOM 1032 N N . GLY A 1 138 ? -12.648 19 1.851 1 77.19 138 GLY A N 1
ATOM 1033 C CA . GLY A 1 138 ? -13.352 20.172 1.347 1 77.19 138 GLY A CA 1
ATOM 1034 C C . GLY A 1 138 ? -14.352 20.734 2.336 1 77.19 138 GLY A C 1
ATOM 1035 O O . GLY A 1 138 ? -14.797 20.047 3.244 1 77.19 138 GLY A O 1
ATOM 1036 N N . ASP A 1 139 ? -14.57 22.047 2.24 1 86.5 139 ASP A N 1
ATOM 1037 C CA . ASP A 1 139 ? -15.555 22.734 3.082 1 86.5 139 ASP A CA 1
ATOM 1038 C C . ASP A 1 139 ? -16.938 22.109 2.912 1 86.5 139 ASP A C 1
ATOM 1040 O O . ASP A 1 139 ? -17.734 22.094 3.854 1 86.5 139 ASP A O 1
ATOM 1044 N N . ALA A 1 140 ? -17.062 21.531 1.786 1 90.62 140 ALA A N 1
ATOM 1045 C CA . ALA A 1 140 ? -18.375 20.953 1.49 1 90.62 140 ALA A CA 1
ATOM 1046 C C . ALA A 1 140 ? -18.672 19.781 2.408 1 90.62 140 ALA A C 1
ATOM 1048 O O . ALA A 1 140 ? -19.797 19.641 2.902 1 90.62 140 ALA A O 1
ATOM 1049 N N . ALA A 1 141 ? -17.703 18.953 2.645 1 92.12 141 ALA A N 1
ATOM 1050 C CA . ALA A 1 141 ? -17.906 17.797 3.52 1 92.12 141 ALA A CA 1
ATOM 1051 C C . ALA A 1 141 ? -18.172 18.234 4.953 1 92.12 141 ALA A C 1
ATOM 1053 O O . ALA A 1 141 ? -19.078 17.719 5.609 1 92.12 141 ALA A O 1
ATOM 1054 N N . LYS A 1 142 ? -17.453 19.203 5.41 1 89.88 142 LYS A N 1
ATOM 1055 C CA . LYS A 1 142 ? -17.641 19.719 6.766 1 89.88 142 LYS A CA 1
ATOM 1056 C C . LYS A 1 142 ? -19.031 20.312 6.941 1 89.88 142 LYS A C 1
ATOM 1058 O O . LYS A 1 142 ? -19.703 20.062 7.949 1 89.88 142 LYS A O 1
ATOM 1063 N N . ALA A 1 143 ? -19.422 21.078 6.004 1 92.94 143 ALA A N 1
ATOM 1064 C CA . ALA A 1 143 ? -20.734 21.688 6.055 1 92.94 143 ALA A CA 1
ATOM 1065 C C . ALA A 1 143 ? -21.828 20.625 6.07 1 92.94 143 ALA A C 1
ATOM 1067 O O . ALA A 1 143 ? -22.828 20.766 6.781 1 92.94 143 ALA A O 1
ATOM 1068 N N . ALA A 1 144 ? -21.656 19.609 5.297 1 95.88 144 ALA A N 1
ATOM 1069 C CA . ALA A 1 144 ? -22.641 18.531 5.25 1 95.88 144 ALA A CA 1
ATOM 1070 C C . ALA A 1 144 ? -22.703 17.797 6.582 1 95.88 144 ALA A C 1
ATOM 1072 O O . ALA A 1 144 ? -23.781 17.438 7.059 1 95.88 144 ALA A O 1
ATOM 1073 N N . LEU A 1 145 ? -21.578 17.562 7.148 1 96 145 LEU A N 1
ATOM 1074 C CA . LEU A 1 145 ? -21.5 16.859 8.422 1 96 145 LEU A CA 1
ATOM 1075 C C . LEU A 1 145 ? -22.203 17.641 9.523 1 96 145 LEU A C 1
ATOM 1077 O O . LEU A 1 145 ? -22.844 17.047 10.406 1 96 145 LEU A O 1
ATOM 1081 N N . ALA A 1 146 ? -22.125 18.969 9.477 1 93.62 146 ALA A N 1
ATOM 1082 C CA . ALA A 1 146 ? -22.734 19.828 10.484 1 93.62 146 ALA A CA 1
ATOM 1083 C C . ALA A 1 146 ? -24.25 19.719 10.461 1 93.62 146 ALA A C 1
ATOM 1085 O O . ALA A 1 146 ? -24.922 20.062 11.445 1 93.62 146 ALA A O 1
ATOM 1086 N N . LYS A 1 147 ? -24.781 19.188 9.398 1 95.5 147 LYS A N 1
ATOM 1087 C CA . LYS A 1 147 ? -26.219 19.125 9.227 1 95.5 147 LYS A CA 1
ATOM 1088 C C . LYS A 1 147 ? -26.766 17.734 9.516 1 95.5 147 LYS A C 1
ATOM 1090 O O . LYS A 1 147 ? -27.969 17.5 9.469 1 95.5 147 LYS A O 1
ATOM 1095 N N . LEU A 1 148 ? -25.891 16.859 9.852 1 96.56 148 LEU A N 1
ATOM 1096 C CA . LEU A 1 148 ? -26.328 15.484 10.078 1 96.56 148 LEU A CA 1
ATOM 1097 C C . LEU A 1 148 ? -27.203 15.383 11.32 1 96.56 148 LEU A C 1
ATOM 1099 O O . LEU A 1 148 ? -26.953 16.062 12.312 1 96.56 148 LEU A O 1
ATOM 1103 N N . PRO A 1 149 ? -28.219 14.461 11.242 1 96.56 149 PRO A N 1
ATOM 1104 C CA . PRO A 1 149 ? -28.938 14.148 12.484 1 96.56 149 PRO A CA 1
ATOM 1105 C C . PRO A 1 149 ? -28.031 13.602 13.578 1 96.56 149 PRO A C 1
ATOM 1107 O O . PRO A 1 149 ? -27.047 12.93 13.281 1 96.56 149 PRO A O 1
ATOM 1110 N N . LYS A 1 150 ? -28.422 13.852 14.82 1 94.94 150 LYS A N 1
ATOM 1111 C CA . LYS A 1 150 ? -27.594 13.5 15.969 1 94.94 150 LYS A CA 1
ATOM 1112 C C . LYS A 1 150 ? -27.359 11.992 16.031 1 94.94 150 LYS A C 1
ATOM 1114 O O . LYS A 1 150 ? -26.281 11.547 16.406 1 94.94 150 LYS A O 1
ATOM 1119 N N . ASP A 1 151 ? -28.359 11.211 15.688 1 96.25 151 ASP A N 1
ATOM 1120 C CA . ASP A 1 151 ? -28.234 9.758 15.75 1 96.25 151 ASP A CA 1
ATOM 1121 C C . ASP A 1 151 ? -27.25 9.258 14.695 1 96.25 151 ASP A C 1
ATOM 1123 O O . ASP A 1 151 ? -26.469 8.328 14.953 1 96.25 151 ASP A O 1
ATOM 1127 N N . VAL A 1 152 ? -27.266 9.883 13.523 1 97.25 152 VAL A N 1
ATOM 1128 C CA . VAL A 1 152 ? -26.328 9.516 12.469 1 97.25 152 VAL A CA 1
ATOM 1129 C C . VAL A 1 152 ? -24.906 9.906 12.875 1 97.25 152 VAL A C 1
ATOM 1131 O O . VAL A 1 152 ? -23.969 9.117 12.711 1 97.25 152 VAL A O 1
ATOM 1134 N N . THR A 1 153 ? -24.797 11.086 13.445 1 96.06 153 THR A N 1
ATOM 1135 C CA . THR A 1 153 ? -23.5 11.57 13.891 1 96.06 153 THR A CA 1
ATOM 1136 C C . THR A 1 153 ? -22.891 10.617 14.922 1 96.06 153 THR A C 1
ATOM 1138 O O . THR A 1 153 ? -21.719 10.25 14.828 1 96.06 153 THR A O 1
ATOM 1141 N N . LYS A 1 154 ? -23.703 10.234 15.828 1 94.69 154 LYS A N 1
ATOM 1142 C CA . LYS A 1 154 ? -23.219 9.328 16.875 1 94.69 154 LYS A CA 1
ATOM 1143 C C . LYS A 1 154 ? -22.812 7.984 16.266 1 94.69 154 LYS A C 1
ATOM 1145 O O . LYS A 1 154 ? -21.766 7.438 16.625 1 94.69 154 LYS A O 1
ATOM 1150 N N . ASP A 1 155 ? -23.609 7.492 15.391 1 97.19 155 ASP A N 1
ATOM 1151 C CA . ASP A 1 155 ? -23.281 6.227 14.742 1 97.19 155 ASP A CA 1
ATOM 1152 C C . ASP A 1 155 ? -21.984 6.332 13.938 1 97.19 155 ASP A C 1
ATOM 1154 O O . ASP A 1 155 ? -21.141 5.434 13.992 1 97.19 155 ASP A O 1
ATOM 1158 N N . TRP A 1 156 ? -21.828 7.418 13.219 1 97.69 156 TRP A N 1
ATOM 1159 C CA . TRP A 1 156 ? -20.672 7.598 12.359 1 97.69 156 TRP A CA 1
ATOM 1160 C C . TRP A 1 156 ? -19.406 7.793 13.195 1 97.69 156 TRP A C 1
ATOM 1162 O O . TRP A 1 156 ? -18.312 7.363 12.797 1 97.69 156 TRP A O 1
ATOM 1172 N N . GLU A 1 157 ? -19.531 8.414 14.297 1 95 157 GLU A N 1
ATOM 1173 C CA . GLU A 1 157 ? -18.406 8.508 15.227 1 95 157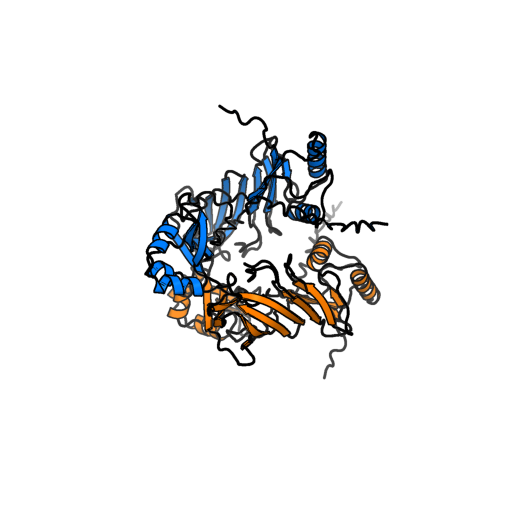 GLU A CA 1
ATOM 1174 C C . GLU A 1 157 ? -18 7.125 15.734 1 95 157 GLU A C 1
ATOM 1176 O O . GLU A 1 157 ? -16.812 6.777 15.719 1 95 157 GLU A O 1
ATOM 1181 N N . ASP A 1 158 ? -19 6.363 16.125 1 95.5 158 ASP A N 1
ATOM 1182 C CA . ASP A 1 158 ? -18.75 5.012 16.609 1 95.5 158 ASP A CA 1
ATOM 1183 C C . ASP A 1 158 ? -18.062 4.16 15.539 1 95.5 158 ASP A C 1
ATOM 1185 O O . ASP A 1 158 ? -17.25 3.303 15.852 1 95.5 158 ASP A O 1
ATOM 1189 N N . ARG A 1 159 ? -18.406 4.445 14.328 1 96.75 159 ARG A N 1
ATOM 1190 C CA . ARG A 1 159 ? -17.922 3.635 13.211 1 96.75 159 ARG A CA 1
ATOM 1191 C C . ARG A 1 159 ? -16.594 4.168 12.68 1 96.75 159 ARG A C 1
ATOM 1193 O O . ARG A 1 159 ? -16.016 3.582 11.766 1 96.75 159 ARG A O 1
ATOM 1200 N N . GLY A 1 160 ? -16.125 5.27 13.211 1 94.19 160 GLY A N 1
ATOM 1201 C CA . GLY A 1 160 ? -14.852 5.844 12.789 1 94.19 160 GLY A CA 1
ATOM 1202 C C . GLY A 1 160 ? -14.93 6.527 11.438 1 94.19 160 GLY A C 1
ATOM 1203 O O . GLY A 1 160 ? -13.914 6.656 10.742 1 94.19 160 GLY A O 1
ATOM 1204 N N . ILE A 1 161 ? -16.141 6.898 11.047 1 96.62 161 ILE A N 1
ATOM 1205 C CA . ILE A 1 161 ? -16.344 7.625 9.797 1 96.62 161 ILE A CA 1
ATOM 1206 C C . ILE A 1 161 ? -15.992 9.094 10 1 96.62 161 ILE A C 1
ATOM 1208 O O . ILE A 1 161 ? -15.438 9.734 9.094 1 96.62 161 ILE A O 1
ATOM 1212 N N . ILE A 1 162 ? -16.312 9.602 11.172 1 95.56 162 ILE A N 1
ATOM 1213 C CA . ILE A 1 162 ? -15.984 10.977 11.547 1 95.56 162 ILE A CA 1
ATOM 1214 C C . ILE A 1 162 ? -15.297 10.984 12.914 1 95.56 162 ILE A C 1
ATOM 1216 O O . ILE A 1 162 ? -15.359 10.008 13.656 1 95.56 162 ILE A O 1
ATOM 1220 N N . ILE A 1 163 ? -14.672 12.047 13.234 1 90.75 163 ILE A N 1
ATOM 1221 C CA . ILE A 1 163 ? -14.016 12.227 14.523 1 90.75 163 ILE A CA 1
ATOM 1222 C C . ILE A 1 163 ? -14.242 13.648 15.023 1 90.75 163 ILE A C 1
ATOM 1224 O O . ILE A 1 163 ? -14.469 14.562 14.219 1 90.75 163 ILE A O 1
ATOM 1228 N N . GLU A 1 164 ? -14.211 13.789 16.297 1 87.81 164 GLU A N 1
ATOM 1229 C CA . GLU A 1 164 ? -14.344 15.125 16.875 1 87.81 164 GLU A CA 1
ATOM 1230 C C . GLU A 1 164 ? -13.047 15.922 16.719 1 87.81 164 GLU A C 1
ATOM 1232 O O . GLU A 1 164 ? -11.961 15.391 16.953 1 87.81 164 GLU A O 1
ATOM 1237 N N . ASP A 1 165 ? -13.172 17.047 16.203 1 83.19 165 ASP A N 1
ATOM 1238 C CA . ASP A 1 165 ? -12.055 17.984 16.094 1 83.19 165 ASP A CA 1
ATOM 1239 C C . ASP A 1 165 ? -12.352 19.281 16.828 1 83.19 165 ASP A C 1
ATOM 1241 O O . ASP A 1 165 ? -13.398 19.906 16.609 1 83.19 165 ASP A O 1
ATOM 1245 N N . THR A 1 166 ? -11.562 19.5 17.922 1 76.25 166 THR A N 1
ATOM 1246 C CA . THR A 1 166 ? -11.781 20.719 18.719 1 76.25 166 THR A CA 1
ATOM 1247 C C . THR A 1 166 ? -10.836 21.828 18.266 1 76.25 166 THR A C 1
ATOM 1249 O O . THR A 1 166 ? -9.625 21.625 18.203 1 76.25 166 THR A O 1
ATOM 1252 N N . ALA A 1 167 ? -11.414 22.875 17.594 1 65.94 167 ALA A N 1
ATOM 1253 C CA . ALA A 1 167 ? -10.609 24.016 17.188 1 65.94 167 ALA A CA 1
ATOM 1254 C C . ALA A 1 167 ? -11.133 25.312 17.797 1 65.94 167 ALA A C 1
ATOM 1256 O O . ALA A 1 167 ? -12.297 25.391 18.188 1 65.94 167 ALA A O 1
ATOM 1257 N N . ASP A 1 168 ? -10.141 26.125 18.188 1 62.78 168 ASP A N 1
ATOM 1258 C CA . ASP A 1 168 ? -10.508 27.453 18.656 1 62.78 168 ASP A CA 1
ATOM 1259 C C . ASP A 1 168 ? -10.703 28.406 17.484 1 62.78 168 ASP A C 1
ATOM 1261 O O . ASP A 1 168 ? -9.758 28.734 16.766 1 62.78 168 ASP A O 1
ATOM 1265 N N . ASP A 1 169 ? -11.867 28.656 17.094 1 58.44 169 ASP A N 1
ATOM 1266 C CA . ASP A 1 169 ? -12.117 29.578 15.992 1 58.44 169 ASP A CA 1
ATOM 1267 C C . ASP A 1 169 ? -12.188 31.031 16.484 1 58.44 169 ASP A C 1
ATOM 1269 O O . ASP A 1 169 ? -12.703 31.906 15.797 1 58.44 169 ASP A O 1
ATOM 1273 N N . GLY A 1 170 ? -11.633 31.266 17.641 1 62.59 170 GLY A N 1
ATOM 1274 C CA . GLY A 1 170 ? -11.656 32.594 18.203 1 62.59 170 GLY A CA 1
ATOM 1275 C C . GLY A 1 170 ? -12.836 32.844 19.141 1 62.59 170 GLY A C 1
ATOM 1276 O O . GLY A 1 170 ? -12.805 33.75 19.984 1 62.59 170 GLY A O 1
ATOM 1277 N N . SER A 1 171 ? -13.961 32.312 18.938 1 65 171 SER A N 1
ATOM 1278 C CA . SER A 1 171 ? -15.133 32.5 19.766 1 65 171 SER A CA 1
ATOM 1279 C C . SER A 1 171 ? -15.242 31.438 20.844 1 65 171 SER A C 1
ATOM 1281 O O . SER A 1 171 ? -16.281 31.297 21.5 1 65 171 SER A O 1
ATOM 1283 N N . GLY A 1 172 ? -14.25 30.641 20.984 1 64.81 172 GLY A N 1
ATOM 1284 C CA . GLY A 1 172 ? -14.203 29.562 21.953 1 64.81 172 GLY A CA 1
ATOM 1285 C C . GLY A 1 172 ? -14 28.188 21.328 1 64.81 172 GLY A C 1
ATOM 1286 O O . GLY A 1 172 ? -13.969 28.078 20.094 1 64.81 172 GLY A O 1
ATOM 1287 N N . MET A 1 173 ? -13.633 27.312 22.109 1 67.75 173 MET A N 1
ATOM 1288 C CA . MET A 1 173 ? -13.391 25.938 21.656 1 67.75 173 MET A CA 1
ATOM 1289 C C . MET A 1 173 ? -14.656 25.312 21.094 1 67.75 173 MET A C 1
ATOM 1291 O O . MET A 1 173 ? -15.68 25.234 21.797 1 67.75 173 MET A O 1
ATOM 1295 N N . GLN A 1 174 ? -14.773 25.266 19.766 1 73.75 174 GLN A N 1
ATOM 1296 C CA . GLN A 1 174 ? -15.906 24.594 19.125 1 73.75 174 GLN A CA 1
ATOM 1297 C C . GLN A 1 174 ? -15.531 23.188 18.672 1 73.75 174 GLN A C 1
ATOM 1299 O O . GLN A 1 174 ? -14.438 22.984 18.125 1 73.75 174 GLN A O 1
ATOM 1304 N N . THR A 1 175 ? -16.297 22.266 19.141 1 77.75 175 THR A N 1
ATOM 1305 C CA . THR A 1 175 ? -16.109 20.875 18.734 1 77.75 175 THR A CA 1
ATOM 1306 C C . THR A 1 175 ? -16.938 20.578 17.484 1 77.75 175 THR A C 1
ATOM 1308 O O . THR A 1 175 ? -18.125 20.875 17.422 1 77.75 175 THR A O 1
ATOM 1311 N N . ALA A 1 176 ? -16.203 20.375 16.406 1 86.38 176 ALA A N 1
ATOM 1312 C CA . ALA A 1 176 ? -16.875 19.969 15.18 1 86.38 176 ALA A CA 1
ATOM 1313 C C . ALA A 1 176 ? -16.406 18.594 14.719 1 86.38 176 ALA A C 1
ATOM 1315 O O . ALA A 1 176 ? -15.312 18.156 15.078 1 86.38 176 ALA A O 1
ATOM 1316 N N . TYR A 1 177 ? -17.359 17.906 14.078 1 91.94 177 TYR A N 1
ATOM 1317 C CA . TYR A 1 177 ? -16.984 16.641 13.492 1 91.94 177 TYR A CA 1
ATOM 1318 C C . TYR A 1 177 ? -16.375 16.828 12.102 1 91.94 177 TYR A C 1
ATOM 1320 O O . TYR A 1 177 ? -16.859 17.656 11.328 1 91.94 177 TYR A O 1
ATOM 1328 N N . VAL A 1 178 ? -15.281 16.078 11.836 1 92.5 178 VAL A N 1
ATOM 1329 C CA . VAL A 1 178 ? -14.609 16.141 10.539 1 92.5 178 VAL A CA 1
ATOM 1330 C C . VAL A 1 178 ? -14.492 14.742 9.945 1 92.5 178 VAL A C 1
ATOM 1332 O O . VAL A 1 178 ? -14.57 13.75 10.672 1 92.5 178 VAL A O 1
ATOM 1335 N N . PRO A 1 179 ? -14.336 14.734 8.609 1 93.56 179 PRO A N 1
ATOM 1336 C CA . PRO A 1 179 ? -14.188 13.438 7.949 1 93.56 179 PRO A CA 1
ATOM 1337 C C . PRO A 1 179 ? -12.984 12.656 8.461 1 93.56 179 PRO A C 1
ATOM 1339 O O . PRO A 1 179 ? -11.938 13.242 8.75 1 93.56 179 PRO A O 1
ATOM 1342 N N . PHE A 1 180 ? -13.117 11.328 8.578 1 93.62 180 PHE A N 1
ATOM 1343 C CA . PHE A 1 180 ? -12.039 10.438 8.984 1 93.62 180 PHE A CA 1
ATOM 1344 C C . PHE A 1 180 ? -12.031 9.164 8.148 1 93.62 180 PHE A C 1
ATOM 1346 O O . PHE A 1 180 ? -11.586 8.109 8.609 1 93.62 180 PHE A O 1
ATOM 1353 N N . TRP A 1 181 ? -12.523 9.25 6.891 1 95.44 181 TRP A N 1
ATOM 1354 C CA . TRP A 1 181 ? -12.562 8.094 6.004 1 95.44 181 TRP A CA 1
ATOM 1355 C C . TRP A 1 181 ? -11.5 8.203 4.918 1 95.44 181 TRP A C 1
ATOM 1357 O O . TRP A 1 181 ? -10.914 9.273 4.711 1 95.44 181 TRP A O 1
ATOM 1367 N N . GLN A 1 182 ? -11.227 7.047 4.293 1 94.5 182 GLN A N 1
ATOM 1368 C CA . GLN A 1 182 ? -10.312 6.957 3.158 1 94.5 182 GLN A CA 1
ATOM 1369 C C . GLN A 1 182 ? -11.07 7.09 1.838 1 94.5 182 GLN A C 1
ATOM 1371 O O . GLN A 1 182 ? -12.148 6.52 1.673 1 94.5 182 GLN A O 1
ATOM 1376 N N . LEU A 1 183 ? -10.547 7.918 0.919 1 95.5 183 LEU A N 1
ATOM 1377 C CA . LEU A 1 183 ? -11.125 8.062 -0.412 1 95.5 183 LEU A CA 1
ATOM 1378 C C . LEU A 1 183 ? -10.242 7.387 -1.461 1 95.5 183 LEU A C 1
ATOM 1380 O O . LEU A 1 183 ? -9.039 7.648 -1.525 1 95.5 183 LEU A O 1
ATOM 1384 N N . ARG A 1 184 ? -10.773 6.477 -2.186 1 95.12 184 ARG A N 1
ATOM 1385 C CA . ARG A 1 184 ? -10.148 5.852 -3.346 1 95.12 184 ARG A CA 1
ATOM 1386 C C . ARG A 1 184 ? -10.781 6.352 -4.641 1 95.12 184 ARG A C 1
ATOM 1388 O O . ARG A 1 184 ? -12.008 6.398 -4.766 1 95.12 184 ARG A O 1
ATOM 1395 N N . SER A 1 185 ? -9.914 6.762 -5.59 1 95.25 185 SER A N 1
ATOM 1396 C CA . SER A 1 185 ? -10.406 7.336 -6.836 1 95.25 185 SER A CA 1
ATOM 1397 C C . SER A 1 185 ? -9.641 6.789 -8.039 1 95.25 185 SER A C 1
ATOM 1399 O O . SER A 1 185 ? -8.438 6.559 -7.961 1 95.25 185 SER A O 1
ATOM 1401 N N . THR A 1 186 ? -10.359 6.57 -9.133 1 95.75 186 THR A N 1
ATOM 1402 C CA . THR A 1 186 ? -9.758 6.164 -10.398 1 95.75 186 THR A CA 1
ATOM 1403 C C . THR A 1 186 ? -10.445 6.852 -11.57 1 95.75 186 THR A C 1
ATOM 1405 O O . THR A 1 186 ? -11.664 6.746 -11.727 1 95.75 186 THR A O 1
ATOM 1408 N N . TYR A 1 187 ? -9.711 7.594 -12.391 1 95.38 187 TYR A N 1
ATOM 1409 C CA . TYR A 1 187 ? -10.211 8.023 -13.688 1 95.38 187 TYR A CA 1
ATOM 1410 C C . TYR A 1 187 ? -10.086 6.906 -14.719 1 95.38 187 TYR A C 1
ATOM 1412 O O . TYR A 1 187 ? -9.094 6.176 -14.727 1 95.38 187 TYR A O 1
ATOM 1420 N N . TRP A 1 188 ? -11.109 6.746 -15.539 1 95.69 188 TRP A N 1
ATOM 1421 C CA . TRP A 1 188 ? -11.016 5.672 -16.516 1 95.69 188 TRP A CA 1
ATOM 1422 C C . TRP A 1 188 ? -11.898 5.957 -17.734 1 95.69 188 TRP A C 1
ATOM 1424 O O . TRP A 1 188 ? -12.828 6.762 -17.641 1 95.69 188 TRP A O 1
ATOM 1434 N N . TRP A 1 189 ? -11.625 5.379 -18.875 1 95.38 189 TRP A N 1
ATOM 1435 C CA . TRP A 1 189 ? -12.438 5.414 -20.094 1 95.38 189 TRP A CA 1
ATOM 1436 C C . TRP A 1 189 ? -12.18 4.184 -20.953 1 95.38 189 TRP A C 1
ATOM 1438 O O . TRP A 1 189 ? -11.195 3.467 -20.75 1 95.38 189 TRP A O 1
ATOM 1448 N N . ARG A 1 190 ? -13.133 3.883 -21.781 1 94.38 190 ARG A N 1
ATOM 1449 C CA . ARG A 1 190 ? -12.953 2.826 -22.781 1 94.38 190 ARG A CA 1
ATOM 1450 C C . ARG A 1 190 ? -12.305 3.367 -24.047 1 94.38 190 ARG A C 1
ATOM 1452 O O . ARG A 1 190 ? -12.648 4.457 -24.516 1 94.38 190 ARG A O 1
ATOM 1459 N N . SER A 1 191 ? -11.359 2.639 -24.562 1 93.31 191 SER A N 1
ATOM 1460 C CA . SER A 1 191 ? -10.695 3.021 -25.797 1 93.31 191 SER A CA 1
ATOM 1461 C C . SER A 1 191 ? -10.523 1.825 -26.734 1 93.31 191 SER A C 1
ATOM 1463 O O . SER A 1 191 ? -10.32 0.699 -26.266 1 93.31 191 SER A O 1
ATOM 1465 N N . THR A 1 192 ? -10.672 2.1 -28 1 94.62 192 THR A N 1
ATOM 1466 C CA . THR A 1 192 ? -10.391 1.089 -29.016 1 94.62 192 THR A CA 1
ATOM 1467 C C . THR A 1 192 ? -8.984 1.256 -29.562 1 94.62 192 THR A C 1
ATOM 1469 O O . THR A 1 192 ? -8.586 2.361 -29.938 1 94.62 192 THR A O 1
ATOM 1472 N N . PHE A 1 193 ? -8.281 0.188 -29.625 1 95.56 193 PHE A N 1
ATOM 1473 C CA . PHE A 1 193 ? -6.965 0.125 -30.25 1 95.56 193 PHE A CA 1
ATOM 1474 C C . PHE A 1 193 ? -7.02 -0.668 -31.547 1 95.56 193 PHE A C 1
ATOM 1476 O O . PHE A 1 193 ? -7.199 -1.889 -31.531 1 95.56 193 PHE A O 1
ATOM 1483 N N . PRO A 1 194 ? -6.891 0.087 -32.688 1 97.19 194 PRO A N 1
ATOM 1484 C CA . PRO A 1 194 ? -7.043 -0.589 -33.969 1 97.19 194 PRO A CA 1
ATOM 1485 C C . PRO A 1 194 ? -5.938 -1.608 -34.25 1 97.19 194 PRO A C 1
ATOM 1487 O O . PRO A 1 194 ? -4.809 -1.438 -33.781 1 97.19 194 PRO A O 1
ATOM 1490 N N . ALA A 1 195 ? -6.285 -2.613 -35.094 1 97.12 195 ALA A N 1
ATOM 1491 C CA . ALA A 1 195 ? -5.371 -3.701 -35.406 1 97.12 195 ALA A CA 1
ATOM 1492 C C . ALA A 1 195 ? -4.074 -3.162 -36 1 97.12 195 ALA A C 1
ATOM 1494 O O . ALA A 1 195 ? -4.098 -2.363 -36.938 1 97.12 195 ALA A O 1
ATOM 1495 N N . ASN A 1 196 ? -3.025 -3.566 -35.438 1 96.06 196 ASN A N 1
ATOM 1496 C CA . ASN A 1 196 ? -1.678 -3.314 -35.938 1 96.06 196 ASN A CA 1
ATOM 1497 C C . ASN A 1 196 ? -1.396 -1.821 -36.062 1 96.06 196 ASN A C 1
ATOM 1499 O O . ASN A 1 196 ? -0.704 -1.394 -36.969 1 96.06 196 ASN A O 1
ATOM 1503 N N . LYS A 1 197 ? -1.956 -1.028 -35.188 1 95.94 197 LYS A N 1
ATOM 1504 C CA . LYS A 1 197 ? -1.771 0.418 -35.281 1 95.94 197 LYS A CA 1
ATOM 1505 C C . LYS A 1 197 ? -1.311 0.982 -33.938 1 95.94 197 LYS A C 1
ATOM 1507 O O . LYS A 1 197 ? -1.528 0.366 -32.875 1 95.94 197 LYS A O 1
ATOM 1512 N N . GLU A 1 198 ? -0.682 2.115 -33.969 1 95 198 GLU A N 1
ATOM 1513 C CA . GLU A 1 198 ? -0.251 2.855 -32.812 1 95 198 GLU A CA 1
ATOM 1514 C C . GLU A 1 198 ? -1.296 3.885 -32.375 1 95 198 GLU A C 1
ATOM 1516 O O . GLU A 1 198 ? -1.964 4.48 -33.219 1 95 198 GLU A O 1
ATOM 1521 N N . VAL A 1 199 ? -1.482 4.008 -31.109 1 95.31 199 VAL A N 1
ATOM 1522 C CA . VAL A 1 199 ? -2.33 5.039 -30.516 1 95.31 199 VAL A CA 1
ATOM 1523 C C . VAL A 1 199 ? -1.522 5.867 -29.516 1 95.31 199 VAL A C 1
ATOM 1525 O O . VAL A 1 199 ? -0.821 5.312 -28.672 1 95.31 199 VAL A O 1
ATOM 1528 N N . HIS A 1 200 ? -1.583 7.211 -29.688 1 96 200 HIS A N 1
ATOM 1529 C CA . HIS A 1 200 ? -0.876 8.109 -28.781 1 96 200 HIS A CA 1
ATOM 1530 C C . HIS A 1 200 ? -1.785 8.578 -27.641 1 96 200 HIS A C 1
ATOM 1532 O O . HIS A 1 200 ? -2.889 9.07 -27.891 1 96 200 HIS A O 1
ATOM 1538 N N . VAL A 1 201 ? -1.383 8.352 -26.438 1 94.69 201 VAL A N 1
ATOM 1539 C CA . VAL A 1 201 ? -2.119 8.82 -25.266 1 94.69 201 VAL A CA 1
ATOM 1540 C C . VAL A 1 201 ? -1.219 9.703 -24.406 1 94.69 201 VAL A C 1
ATOM 1542 O O . VAL A 1 201 ? -0.098 9.32 -24.062 1 94.69 201 VAL A O 1
ATOM 1545 N N . SER A 1 202 ? -1.694 10.898 -24.109 1 96.06 202 SER A N 1
ATOM 1546 C CA . SER A 1 202 ? -0.936 11.828 -23.281 1 96.06 202 SER A CA 1
ATOM 1547 C C . SER A 1 202 ? -1.755 12.297 -22.078 1 96.06 202 SER A C 1
ATOM 1549 O O . SER A 1 202 ? -2.959 12.539 -22.203 1 96.06 202 SER A O 1
ATOM 1551 N N . HIS A 1 203 ? -1.123 12.305 -20.906 1 95.56 203 HIS A N 1
ATOM 1552 C CA . HIS A 1 203 ? -1.819 12.867 -19.75 1 95.56 203 HIS A CA 1
ATOM 1553 C C . HIS A 1 203 ? -0.892 13.758 -18.938 1 95.56 203 HIS A C 1
ATOM 1555 O O . HIS A 1 203 ? 0.326 13.734 -19.125 1 95.56 203 HIS A O 1
ATOM 1561 N N . ARG A 1 204 ? -1.475 14.594 -18.125 1 95.75 204 ARG A N 1
ATOM 1562 C CA . ARG A 1 204 ? -0.733 15.492 -17.234 1 95.75 204 ARG A CA 1
ATOM 1563 C C . ARG A 1 204 ? -1.505 15.75 -15.953 1 95.75 204 ARG A C 1
ATOM 1565 O O . ARG A 1 204 ? -2.732 15.633 -15.922 1 95.75 204 ARG A O 1
ATOM 1572 N N . TYR A 1 205 ? -0.793 16.094 -14.922 1 95.88 205 TYR A N 1
ATOM 1573 C CA . TYR A 1 205 ? -1.375 16.469 -13.633 1 95.88 205 TYR A CA 1
ATOM 1574 C C . TYR A 1 205 ? -0.358 17.203 -12.773 1 95.88 205 TYR A C 1
ATOM 1576 O O . TYR A 1 205 ? 0.82 17.297 -13.125 1 95.88 205 TYR A O 1
ATOM 1584 N N . LYS A 1 206 ? -0.848 17.828 -11.742 1 95.69 206 LYS A N 1
ATOM 1585 C CA . LYS A 1 206 ? 0.017 18.438 -10.734 1 95.69 206 LYS A CA 1
ATOM 1586 C C . LYS A 1 206 ? 0.404 17.422 -9.664 1 95.69 206 LYS A C 1
ATOM 1588 O O . LYS A 1 206 ? -0.465 16.828 -9.023 1 95.69 206 LYS A O 1
ATOM 1593 N N . PRO A 1 207 ? 1.74 17.234 -9.484 1 95.88 207 PRO A N 1
ATOM 1594 C CA . PRO A 1 207 ? 2.139 16.234 -8.484 1 95.88 207 PRO A CA 1
ATOM 1595 C C . PRO A 1 207 ? 1.869 16.688 -7.051 1 95.88 207 PRO A C 1
ATOM 1597 O O . PRO A 1 207 ? 1.761 17.891 -6.797 1 95.88 207 PRO A O 1
ATOM 1600 N N . SER A 1 208 ? 1.592 15.703 -6.191 1 94.56 208 SER A N 1
ATOM 1601 C CA . SER A 1 208 ? 1.666 15.969 -4.758 1 94.56 208 SER A CA 1
ATOM 1602 C C . SER A 1 208 ? 3.109 16.156 -4.305 1 94.56 208 SER A C 1
ATOM 1604 O O . SER A 1 208 ? 3.928 15.242 -4.422 1 94.56 208 SER A O 1
ATOM 1606 N N . VAL A 1 209 ? 3.404 17.344 -3.793 1 95 209 VAL A N 1
ATOM 1607 C CA . VAL A 1 209 ? 4.777 17.625 -3.387 1 95 209 VAL A CA 1
ATOM 1608 C C . VAL A 1 209 ? 4.855 17.734 -1.865 1 95 209 VAL A C 1
ATOM 1610 O O . VAL A 1 209 ? 4.371 18.703 -1.276 1 95 209 VAL A O 1
ATOM 1613 N N . GLY A 1 210 ? 5.48 16.75 -1.279 1 95.19 210 GLY A N 1
ATOM 1614 C CA . GLY A 1 210 ? 5.711 16.828 0.155 1 95.19 210 GLY A CA 1
ATOM 1615 C C . GLY A 1 210 ? 6.777 17.828 0.541 1 95.19 210 GLY A C 1
ATOM 1616 O O . GLY A 1 210 ? 7.578 18.25 -0.299 1 95.19 210 GLY A O 1
ATOM 1617 N N . GLY A 1 211 ? 6.758 18.156 1.868 1 93.81 211 GLY A N 1
ATOM 1618 C CA . GLY A 1 211 ? 7.711 19.188 2.27 1 93.81 211 GLY A CA 1
ATOM 1619 C C . GLY A 1 211 ? 8.109 19.094 3.73 1 93.81 211 GLY A C 1
ATOM 1620 O O . GLY A 1 211 ? 7.332 18.609 4.559 1 93.81 211 GLY A O 1
ATOM 1621 N N . THR A 1 212 ? 9.328 19.438 3.926 1 92.81 212 THR A N 1
ATOM 1622 C CA . THR A 1 212 ? 9.844 19.641 5.273 1 92.81 212 THR A CA 1
ATOM 1623 C C . THR A 1 212 ? 10.633 20.953 5.359 1 92.81 212 THR A C 1
ATOM 1625 O O . THR A 1 212 ? 11.398 21.281 4.449 1 92.81 212 THR A O 1
ATOM 1628 N N . SER A 1 213 ? 10.414 21.688 6.473 1 90.69 213 SER A N 1
ATOM 1629 C CA . SER A 1 213 ? 10.938 23.047 6.578 1 90.69 213 SER A CA 1
ATOM 1630 C C . SER A 1 213 ? 12.445 23.031 6.805 1 90.69 213 SER A C 1
ATOM 1632 O O . SER A 1 213 ? 13.102 24.078 6.691 1 90.69 213 SER A O 1
ATOM 1634 N N . SER A 1 214 ? 13.031 21.891 7.074 1 89.38 214 SER A N 1
ATOM 1635 C CA . SER A 1 214 ? 14.469 21.75 7.277 1 89.38 214 SER A CA 1
ATOM 1636 C C . SER A 1 214 ? 14.984 20.438 6.672 1 89.38 214 SER A C 1
ATOM 1638 O O . SER A 1 214 ? 14.195 19.625 6.18 1 89.38 214 SER A O 1
ATOM 1640 N N . VAL A 1 215 ? 16.297 20.391 6.641 1 92.75 215 VAL A N 1
ATOM 1641 C CA . VAL A 1 215 ? 16.922 19.156 6.168 1 92.75 215 VAL A CA 1
ATOM 1642 C C . VAL A 1 215 ? 16.859 18.094 7.27 1 92.75 215 VAL A C 1
ATOM 1644 O O . VAL A 1 215 ? 17.625 18.172 8.242 1 92.75 215 VAL A O 1
ATOM 1647 N N . SER A 1 216 ? 16.078 17.109 7.051 1 91.12 216 SER A N 1
ATOM 1648 C CA . SER A 1 216 ? 15.688 16.172 8.102 1 91.12 216 SER A CA 1
ATOM 1649 C C . SER A 1 216 ? 16.844 15.234 8.445 1 91.12 216 SER A C 1
ATOM 1651 O O . SER A 1 216 ? 16.875 14.672 9.547 1 91.12 216 SER A O 1
ATOM 1653 N N . PHE A 1 217 ? 17.797 15.047 7.594 1 93.44 217 PHE A N 1
ATOM 1654 C CA . PHE A 1 217 ? 18.812 14.023 7.785 1 93.44 217 PHE A CA 1
ATOM 1655 C C . PHE A 1 217 ? 20.141 14.648 8.18 1 93.44 217 PHE A C 1
ATOM 1657 O O . PHE A 1 217 ? 21.172 13.961 8.219 1 93.44 217 PHE A O 1
ATOM 1664 N N . PHE A 1 218 ? 20.156 15.992 8.484 1 93.56 218 PHE A N 1
ATOM 1665 C CA . PHE A 1 218 ? 21.391 16.703 8.836 1 93.56 218 PHE A CA 1
ATOM 1666 C C . PHE A 1 218 ? 21.141 17.688 9.961 1 93.56 218 PHE A C 1
ATOM 1668 O O . PHE A 1 218 ? 20.297 18.578 9.844 1 93.56 218 PHE A O 1
ATOM 1675 N N . SER A 1 219 ? 21.828 17.547 11.047 1 89.31 219 SER A N 1
ATOM 1676 C CA . SER A 1 219 ? 21.797 18.453 12.188 1 89.31 219 SER A CA 1
ATOM 1677 C C . SER A 1 219 ? 23.109 18.391 12.977 1 89.31 219 SER A C 1
ATOM 1679 O O . SER A 1 219 ? 23.844 17.406 12.891 1 89.31 219 SER A O 1
ATOM 1681 N N . ASP A 1 220 ? 23.391 19.5 13.688 1 88.06 220 ASP A N 1
ATOM 1682 C CA . ASP A 1 220 ? 24.578 19.578 14.547 1 88.06 220 ASP A CA 1
ATOM 1683 C C . ASP A 1 220 ? 25.844 19.312 13.75 1 88.06 220 ASP A C 1
ATOM 1685 O O . ASP A 1 220 ? 26.75 18.609 14.219 1 88.06 220 ASP A O 1
ATOM 1689 N N . GLY A 1 221 ? 25.844 19.688 12.562 1 88.25 221 GLY A N 1
ATOM 1690 C CA . GLY A 1 221 ? 27.031 19.672 11.727 1 88.25 221 GLY A CA 1
ATOM 1691 C C . GLY A 1 221 ? 27.328 18.312 11.133 1 88.25 221 GLY A C 1
ATOM 1692 O O . GLY A 1 221 ? 28.422 18.094 10.586 1 88.25 221 GLY A O 1
ATOM 1693 N N . GLN A 1 222 ? 26.359 17.391 11.258 1 92.38 222 GLN A N 1
ATOM 1694 C CA . GLN A 1 222 ? 26.625 16.062 10.742 1 92.38 222 GLN A CA 1
ATOM 1695 C C . GLN A 1 222 ? 25.344 15.391 10.258 1 92.38 222 GLN A C 1
ATOM 1697 O O . GLN A 1 222 ? 24.25 15.797 10.625 1 92.38 222 GLN A O 1
ATOM 1702 N N . PHE A 1 223 ? 25.562 14.406 9.367 1 94.38 223 PHE A N 1
ATOM 1703 C CA . PHE A 1 223 ? 24.453 13.555 8.945 1 94.38 223 PHE A CA 1
ATOM 1704 C C . PHE A 1 223 ? 23.969 12.688 10.102 1 94.38 223 PHE A C 1
ATOM 1706 O O . PHE A 1 223 ? 24.766 12.141 10.859 1 94.38 223 PHE A O 1
ATOM 1713 N N . GLN A 1 224 ? 22.641 12.609 10.266 1 90.62 224 GLN A N 1
ATOM 1714 C CA . GLN A 1 224 ? 22.078 11.914 11.414 1 90.62 224 GLN A CA 1
ATOM 1715 C C . GLN A 1 224 ? 21.5 10.562 11.016 1 90.62 224 GLN A C 1
ATOM 1717 O O . GLN A 1 224 ? 20.594 10.484 10.18 1 90.62 224 GLN A O 1
ATOM 1722 N N . ASN A 1 225 ? 21.984 9.461 11.664 1 85.5 225 ASN A N 1
ATOM 1723 C CA . ASN A 1 225 ? 21.406 8.141 11.5 1 85.5 225 ASN A CA 1
ATOM 1724 C C . ASN A 1 225 ? 20.328 7.871 12.547 1 85.5 225 ASN A C 1
ATOM 1726 O O . ASN A 1 225 ? 20.406 8.359 13.672 1 85.5 225 ASN A O 1
ATOM 1730 N N . PRO A 1 226 ? 19.188 7.168 12.172 1 80.5 226 PRO A N 1
ATOM 1731 C CA . PRO A 1 226 ? 19.047 6.375 10.953 1 80.5 226 PRO A CA 1
ATOM 1732 C C . PRO A 1 226 ? 18.438 7.18 9.797 1 80.5 226 PRO A C 1
ATOM 1734 O O . PRO A 1 226 ? 18.297 6.656 8.695 1 80.5 226 PRO A O 1
ATOM 1737 N N . GLN A 1 227 ? 18.125 8.453 9.984 1 84.69 227 GLN A N 1
ATOM 1738 C CA . GLN A 1 227 ? 17.438 9.242 8.969 1 84.69 227 GLN A CA 1
ATOM 1739 C C . GLN A 1 227 ? 18.281 9.375 7.703 1 84.69 227 GLN A C 1
ATOM 1741 O O . GLN A 1 227 ? 17.766 9.219 6.594 1 84.69 227 GLN A O 1
ATOM 1746 N N . TYR A 1 228 ? 19.531 9.625 7.91 1 92.19 228 TYR A N 1
ATOM 1747 C CA . TYR A 1 228 ? 20.438 9.781 6.773 1 92.19 228 TYR A CA 1
ATOM 1748 C C . TYR A 1 228 ? 20.469 8.508 5.93 1 92.19 228 TYR A C 1
ATOM 1750 O O . TYR A 1 228 ? 20.359 8.57 4.703 1 92.19 228 TYR A O 1
ATOM 1758 N N . GLN A 1 229 ? 20.562 7.395 6.574 1 82.88 229 GLN A N 1
ATOM 1759 C CA . GLN A 1 229 ? 20.625 6.133 5.84 1 82.88 229 GLN A CA 1
ATOM 1760 C C . GLN A 1 229 ? 19.328 5.863 5.082 1 82.88 229 GLN A C 1
ATOM 1762 O O . GLN A 1 229 ? 19.359 5.367 3.953 1 82.88 229 GLN A O 1
ATOM 1767 N N . SER A 1 230 ? 18.234 6.234 5.719 1 84.25 230 SER A N 1
ATOM 1768 C CA . SER A 1 230 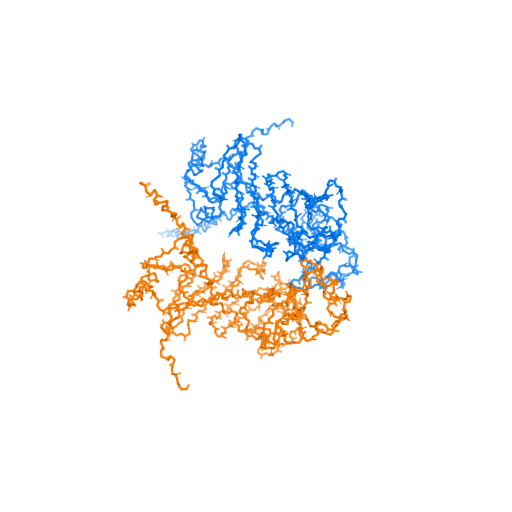? 16.953 6.07 5.066 1 84.25 230 SER A CA 1
ATOM 1769 C C . SER A 1 230 ? 16.844 6.945 3.822 1 84.25 230 SER A C 1
ATOM 1771 O O . SER A 1 230 ? 16.422 6.48 2.764 1 84.25 230 SER A O 1
ATOM 1773 N N . TYR A 1 231 ? 17.312 8.141 3.971 1 92.31 231 TYR A N 1
ATOM 1774 C CA . TYR A 1 231 ? 17.266 9.062 2.842 1 92.31 231 TYR A CA 1
ATOM 1775 C C . TYR A 1 231 ? 18.219 8.609 1.735 1 92.31 231 TYR A C 1
ATOM 1777 O O . TYR A 1 231 ? 17.859 8.641 0.555 1 92.31 231 TYR A O 1
ATOM 1785 N N . LYS A 1 232 ? 19.359 8.25 2.15 1 91.44 232 LYS A N 1
ATOM 1786 C CA . LYS A 1 232 ? 20.359 7.816 1.18 1 91.44 232 LYS A CA 1
ATOM 1787 C C . LYS A 1 232 ? 19.844 6.641 0.352 1 91.44 232 LYS A C 1
ATOM 1789 O O . LYS A 1 232 ? 20.016 6.617 -0.87 1 91.44 232 LYS A O 1
ATOM 1794 N N . SER A 1 233 ? 19.25 5.719 0.974 1 84.38 233 SER A N 1
ATOM 1795 C CA . SER A 1 233 ? 18.734 4.543 0.286 1 84.38 233 SER A CA 1
ATOM 1796 C C . SER A 1 233 ? 17.547 4.902 -0.613 1 84.38 233 SER A C 1
ATOM 1798 O O . SER A 1 233 ? 17.453 4.422 -1.742 1 84.38 233 SER A O 1
ATOM 1800 N N . ARG A 1 234 ? 16.688 5.766 -0.131 1 88.5 234 ARG A N 1
ATOM 1801 C CA . ARG A 1 234 ? 15.453 6.09 -0.841 1 88.5 234 ARG A CA 1
ATOM 1802 C C . ARG A 1 234 ? 15.734 6.984 -2.045 1 88.5 234 ARG A C 1
ATOM 1804 O O . ARG A 1 234 ? 15.141 6.809 -3.109 1 88.5 234 ARG A O 1
ATOM 1811 N N . TYR A 1 235 ? 16.75 7.926 -1.85 1 96.44 235 TYR A N 1
ATOM 1812 C CA . TYR A 1 235 ? 16.922 8.961 -2.867 1 96.44 235 TYR A CA 1
ATOM 1813 C C . TYR A 1 235 ? 18.266 8.812 -3.559 1 96.44 235 TYR A C 1
ATOM 1815 O O . TYR A 1 235 ? 18.625 9.633 -4.414 1 96.44 235 TYR A O 1
ATOM 1823 N N . CYS A 1 236 ? 19.078 7.824 -3.201 1 94.62 236 CYS A N 1
ATOM 1824 C CA . CYS A 1 236 ? 20.375 7.547 -3.799 1 94.62 236 CYS A CA 1
ATOM 1825 C C . CYS A 1 236 ? 21.297 8.758 -3.68 1 94.62 236 CYS A C 1
ATOM 1827 O O . CYS A 1 236 ? 21.922 9.172 -4.66 1 94.62 236 CYS A O 1
ATOM 1829 N N . MET A 1 237 ? 21.281 9.242 -2.463 1 96.25 237 MET A N 1
ATOM 1830 C CA . MET A 1 237 ? 22.188 10.375 -2.223 1 96.25 237 MET A CA 1
ATOM 1831 C C . MET A 1 237 ? 23.641 9.961 -2.414 1 96.25 237 MET A C 1
ATOM 1833 O O . MET A 1 237 ? 24.078 8.945 -1.868 1 96.25 237 MET A O 1
ATOM 1837 N N . ASP A 1 238 ? 24.375 10.734 -3.186 1 95.19 238 ASP A N 1
ATOM 1838 C CA . ASP A 1 238 ? 25.766 10.406 -3.434 1 95.19 238 ASP A CA 1
ATOM 1839 C C . ASP A 1 238 ? 26.688 11.414 -2.764 1 95.19 238 ASP A C 1
ATOM 1841 O O . ASP A 1 238 ? 26.234 12.328 -2.072 1 95.19 238 ASP A O 1
ATOM 1845 N N . GLU A 1 239 ? 27.969 11.227 -2.998 1 95.62 239 GLU A N 1
ATOM 1846 C CA . GLU A 1 239 ? 28.969 12.047 -2.322 1 95.62 239 GLU A CA 1
ATOM 1847 C C . GLU A 1 239 ? 28.859 13.508 -2.75 1 95.62 239 GLU A C 1
ATOM 1849 O O . GLU A 1 239 ? 29.062 14.414 -1.939 1 95.62 239 GLU A O 1
ATOM 1854 N N . THR A 1 240 ? 28.562 13.703 -3.977 1 95.62 240 THR A N 1
ATOM 1855 C CA . THR A 1 240 ? 28.422 15.062 -4.48 1 95.62 240 THR A CA 1
ATOM 1856 C C . THR A 1 240 ? 27.281 15.789 -3.775 1 95.62 240 THR A C 1
ATOM 1858 O O . THR A 1 240 ? 27.438 16.922 -3.334 1 95.62 240 THR A O 1
ATOM 1861 N N . PHE A 1 241 ? 26.172 15.078 -3.639 1 96.94 241 PHE A N 1
ATOM 1862 C CA . PHE A 1 241 ? 25.016 15.625 -2.938 1 96.94 241 PHE A CA 1
ATOM 1863 C C . PHE A 1 241 ? 25.359 15.891 -1.474 1 96.94 241 PHE A C 1
ATOM 1865 O O . PHE A 1 241 ? 25.078 16.969 -0.958 1 96.94 241 PHE A O 1
ATOM 1872 N N . ASP A 1 242 ? 25.969 14.992 -0.884 1 96.75 242 ASP A N 1
ATOM 1873 C CA . ASP A 1 242 ? 26.344 15.117 0.522 1 96.75 242 ASP A CA 1
ATOM 1874 C C . ASP A 1 242 ? 27.266 16.312 0.747 1 96.75 242 ASP A C 1
ATOM 1876 O O . ASP A 1 242 ? 27.094 17.062 1.712 1 96.75 242 ASP A O 1
ATOM 1880 N N . ASN A 1 243 ? 28.203 16.391 -0.094 1 96.31 243 ASN A N 1
ATOM 1881 C CA . ASN A 1 243 ? 29.156 17.5 0.024 1 96.31 243 ASN A CA 1
ATOM 1882 C C . ASN A 1 243 ? 28.469 18.844 -0.121 1 96.31 243 ASN A C 1
ATOM 1884 O O . ASN A 1 243 ? 28.828 19.812 0.551 1 96.31 243 ASN A O 1
ATOM 1888 N N . ALA A 1 244 ? 27.516 18.859 -0.989 1 95.62 244 ALA A N 1
ATOM 1889 C CA . ALA A 1 244 ? 26.781 20.109 -1.159 1 95.62 244 ALA A CA 1
ATOM 1890 C C . ALA A 1 244 ? 26.031 20.484 0.122 1 95.62 244 ALA A C 1
ATOM 1892 O O . ALA A 1 244 ? 25.984 21.656 0.502 1 95.62 244 ALA A O 1
ATOM 1893 N N . VAL A 1 245 ? 25.453 19.531 0.769 1 95.62 245 VAL A N 1
ATOM 1894 C CA . VAL A 1 245 ? 24.75 19.75 2.023 1 95.62 245 VAL A CA 1
ATOM 1895 C C . VAL A 1 245 ? 25.719 20.234 3.096 1 95.62 245 VAL A C 1
ATOM 1897 O O . VAL A 1 245 ? 25.438 21.203 3.807 1 95.62 245 VAL A O 1
ATOM 1900 N N . ARG A 1 246 ? 26.875 19.625 3.146 1 95.19 246 ARG A N 1
ATOM 1901 C CA . ARG A 1 246 ? 27.906 20.016 4.109 1 95.19 246 ARG A CA 1
ATOM 1902 C C . ARG A 1 246 ? 28.359 21.453 3.857 1 95.19 246 ARG A C 1
ATOM 1904 O O . ARG A 1 246 ? 28.531 22.234 4.797 1 95.19 246 ARG A O 1
ATOM 1911 N N . LYS A 1 247 ? 28.609 21.703 2.641 1 94.62 247 LYS A N 1
ATOM 1912 C CA . LYS A 1 247 ? 29.062 23.047 2.273 1 94.62 247 LYS A CA 1
ATOM 1913 C C . LYS A 1 247 ? 28.047 24.109 2.668 1 94.62 247 LYS A C 1
ATOM 1915 O O . LYS A 1 247 ? 28.406 25.172 3.182 1 94.62 247 LYS A O 1
ATOM 1920 N N . ALA A 1 248 ? 26.781 23.781 2.418 1 93.38 248 ALA A N 1
ATOM 1921 C CA . ALA A 1 248 ? 25.719 24.719 2.777 1 93.38 248 ALA A CA 1
ATOM 1922 C C . ALA A 1 248 ? 25.641 24.906 4.289 1 93.38 248 ALA A C 1
ATOM 1924 O O . ALA A 1 248 ? 25.375 26.016 4.766 1 93.38 248 ALA A O 1
ATOM 1925 N N . ALA A 1 249 ? 25.844 23.859 5.02 1 92.94 249 ALA A N 1
ATOM 1926 C CA . ALA A 1 249 ? 25.828 23.953 6.477 1 92.94 249 ALA A CA 1
ATOM 1927 C C . ALA A 1 249 ? 26.953 24.828 6.988 1 92.94 249 ALA A C 1
ATOM 1929 O O . ALA A 1 249 ? 26.766 25.625 7.91 1 92.94 249 ALA A O 1
ATOM 1930 N N . LYS A 1 250 ? 28.094 24.688 6.402 1 91 250 LYS A N 1
ATOM 1931 C CA . LYS A 1 250 ? 29.266 25.453 6.809 1 91 250 LYS A CA 1
ATOM 1932 C C . LYS A 1 250 ? 29.078 26.938 6.496 1 91 250 LYS A C 1
ATOM 1934 O O . LYS A 1 250 ? 29.641 27.797 7.188 1 91 250 LYS A O 1
ATOM 1939 N N . ALA A 1 251 ? 28.344 27.141 5.492 1 89.06 251 ALA A N 1
ATOM 1940 C CA . ALA A 1 251 ? 28.141 28.516 5.047 1 89.06 251 ALA A CA 1
ATOM 1941 C C . ALA A 1 251 ? 27.188 29.25 5.973 1 89.06 251 ALA A C 1
ATOM 1943 O O . ALA A 1 251 ? 27.094 30.484 5.934 1 89.06 251 ALA A O 1
ATOM 1944 N N . ASN A 1 252 ? 26.516 28.516 6.793 1 86 252 ASN A N 1
ATOM 1945 C CA . ASN A 1 252 ? 25.578 29.094 7.758 1 86 252 ASN A CA 1
ATOM 1946 C C . ASN A 1 252 ? 26.172 29.109 9.164 1 86 252 ASN A C 1
ATOM 1948 O O . ASN A 1 252 ? 26.656 28.094 9.648 1 86 252 ASN A O 1
ATOM 1952 N N . PRO A 1 253 ? 26.125 30.25 9.789 1 82.94 253 PRO A N 1
ATOM 1953 C CA . PRO A 1 253 ? 26.719 30.375 11.125 1 82.94 253 PRO A CA 1
ATOM 1954 C C . PRO A 1 253 ? 26.109 29.391 12.133 1 82.94 253 PRO A C 1
ATOM 1956 O O . PRO A 1 253 ? 26.797 28.984 13.078 1 82.94 253 PRO A O 1
ATOM 1959 N N . ASP A 1 254 ? 24.859 29.047 11.906 1 81.94 254 ASP A N 1
ATOM 1960 C CA . ASP A 1 254 ? 24.203 28.172 12.867 1 81.94 254 ASP A CA 1
ATOM 1961 C C . ASP A 1 254 ? 24.5 26.703 12.578 1 81.94 254 ASP A C 1
ATOM 1963 O O . ASP A 1 254 ? 24.094 25.828 13.336 1 81.94 254 ASP A O 1
ATOM 1967 N N . GLY A 1 255 ? 25.219 26.484 11.477 1 80.56 255 GLY A N 1
ATOM 1968 C CA . GLY A 1 255 ? 25.672 25.141 11.164 1 80.56 255 GLY A CA 1
ATOM 1969 C C . GLY A 1 255 ? 24.609 24.297 10.492 1 80.56 255 GLY A C 1
ATOM 1970 O O . GLY A 1 255 ? 24.812 23.094 10.297 1 80.56 255 GLY A O 1
ATOM 1971 N N . TYR A 1 256 ? 23.453 24.844 10.172 1 85.94 256 TYR A N 1
ATOM 1972 C CA . TYR A 1 256 ? 22.391 24.125 9.477 1 85.94 256 TYR A CA 1
ATOM 1973 C C . TYR A 1 256 ? 22.297 24.562 8.023 1 85.94 256 TYR A C 1
ATOM 1975 O O . TYR A 1 256 ? 22.438 25.75 7.707 1 85.94 256 TYR A O 1
ATOM 1983 N N . PRO A 1 257 ? 22.203 23.547 7.211 1 91.56 257 PRO A N 1
ATOM 1984 C CA . PRO A 1 257 ? 21.984 23.969 5.824 1 91.56 257 PRO A CA 1
ATOM 1985 C C . PRO A 1 257 ? 20.656 24.703 5.625 1 91.56 257 PRO A C 1
ATOM 1987 O O . PRO A 1 257 ? 19.609 24.203 6.047 1 91.56 257 PRO A O 1
ATOM 1990 N N . LYS A 1 258 ? 20.656 25.844 5.039 1 91 258 LYS A N 1
ATOM 1991 C CA . LYS A 1 258 ? 19.453 26.656 4.844 1 91 258 LYS A CA 1
ATOM 1992 C C . LYS A 1 258 ? 18.656 26.188 3.633 1 91 258 LYS A C 1
ATOM 1994 O O . LYS A 1 258 ? 18.547 26.922 2.641 1 91 258 LYS A O 1
ATOM 1999 N N . TYR A 1 259 ? 18.156 24.938 3.721 1 94.31 259 TYR A N 1
ATOM 2000 C CA . TYR A 1 259 ? 17.312 24.328 2.697 1 94.31 259 TYR A CA 1
ATOM 2001 C C . TYR A 1 259 ? 16 23.844 3.293 1 94.31 259 TYR A C 1
ATOM 2003 O O . TYR A 1 259 ? 15.93 23.547 4.484 1 94.31 259 TYR A O 1
ATOM 2011 N N . TYR A 1 260 ? 14.969 23.938 2.578 1 93.62 260 TYR A N 1
ATOM 2012 C CA . TYR A 1 260 ? 13.812 23.094 2.885 1 93.62 260 TYR A CA 1
ATOM 2013 C C . TYR A 1 260 ? 13.711 21.938 1.905 1 93.62 260 TYR A C 1
ATOM 2015 O O . TYR A 1 260 ? 14.266 21.984 0.805 1 93.62 260 TYR A O 1
ATOM 2023 N N . GLU A 1 261 ? 13.055 20.906 2.295 1 96.06 261 GLU A N 1
ATOM 2024 C CA . GLU A 1 261 ? 12.922 19.703 1.486 1 96.06 2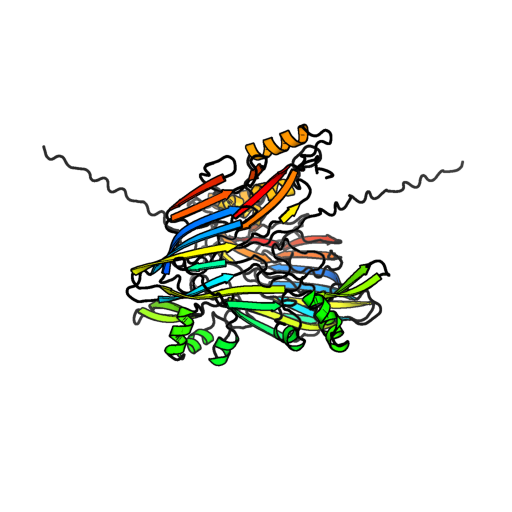61 GLU A CA 1
ATOM 2025 C C . GLU A 1 261 ? 11.625 19.719 0.689 1 96.06 261 GLU A C 1
ATOM 2027 O O . GLU A 1 261 ? 10.578 20.125 1.203 1 96.06 261 GLU A O 1
ATOM 2032 N N . SER A 1 262 ? 11.695 19.359 -0.544 1 96.69 262 SER A N 1
ATOM 2033 C CA . SER A 1 262 ? 10.555 18.969 -1.366 1 96.69 262 SER A CA 1
ATOM 2034 C C . SER A 1 262 ? 10.711 17.547 -1.892 1 96.69 262 SER A C 1
ATOM 2036 O O . SER A 1 262 ? 11.812 17.141 -2.283 1 96.69 262 SER A O 1
ATOM 2038 N N . ARG A 1 263 ? 9.633 16.812 -1.815 1 97.81 263 ARG A N 1
ATOM 2039 C CA . ARG A 1 263 ? 9.711 15.398 -2.182 1 97.81 263 ARG A CA 1
ATOM 2040 C C . ARG A 1 263 ? 8.602 15.016 -3.154 1 97.81 263 ARG A C 1
ATOM 2042 O O . ARG A 1 263 ? 7.449 15.422 -2.977 1 97.81 263 ARG A O 1
ATOM 2049 N N . ILE A 1 264 ? 8.914 14.258 -4.18 1 97.19 264 ILE A N 1
ATOM 2050 C CA . ILE A 1 264 ? 7.957 13.742 -5.156 1 97.19 264 ILE A CA 1
ATOM 2051 C C . ILE A 1 264 ? 8.117 12.234 -5.285 1 97.19 264 ILE A C 1
ATOM 2053 O O . ILE A 1 264 ? 9.242 11.727 -5.352 1 97.19 264 ILE A O 1
ATOM 2057 N N . ALA A 1 265 ? 7.004 11.562 -5.223 1 96.25 265 ALA A N 1
ATOM 2058 C CA . ALA A 1 265 ? 7.008 10.117 -5.41 1 96.25 265 ALA A CA 1
ATOM 2059 C C . ALA A 1 265 ? 6.199 9.719 -6.641 1 96.25 265 ALA A C 1
ATOM 2061 O O . ALA A 1 265 ? 5.051 10.141 -6.801 1 96.25 265 ALA A O 1
ATOM 2062 N N . TYR A 1 266 ? 6.805 8.969 -7.57 1 95.38 266 TYR A N 1
ATOM 2063 C CA . TYR A 1 266 ? 6.148 8.438 -8.758 1 95.38 266 TYR A CA 1
ATOM 2064 C C . TYR A 1 266 ? 6.23 6.914 -8.797 1 95.38 266 TYR A C 1
ATOM 2066 O O . TYR A 1 266 ? 7.324 6.348 -8.812 1 95.38 266 TYR A O 1
ATOM 2074 N N . ILE A 1 267 ? 5.086 6.289 -8.805 1 90.25 267 ILE A N 1
ATOM 2075 C CA . ILE A 1 267 ? 5.008 4.832 -8.797 1 90.25 267 ILE A CA 1
ATOM 2076 C C . ILE A 1 267 ? 5.141 4.297 -10.219 1 90.25 267 ILE A C 1
ATOM 2078 O O . ILE A 1 267 ? 4.168 4.277 -10.977 1 90.25 267 ILE A O 1
ATOM 2082 N N . LEU A 1 268 ? 6.258 3.828 -10.383 1 87.25 268 LEU A N 1
ATOM 2083 C CA . LEU A 1 268 ? 6.57 3.342 -11.719 1 87.25 268 LEU A CA 1
ATOM 2084 C C . LEU A 1 268 ? 6.34 1.837 -11.82 1 87.25 268 LEU A C 1
ATOM 2086 O O . LEU A 1 268 ? 6.023 1.322 -12.898 1 87.25 268 LEU A O 1
ATOM 2090 N N . THR A 1 269 ? 6.359 1.05 -10.648 1 76.06 269 THR A N 1
ATOM 2091 C CA . THR A 1 269 ? 6.406 -0.408 -10.633 1 76.06 269 THR A CA 1
ATOM 2092 C C . THR A 1 269 ? 5 -0.993 -10.727 1 76.06 269 THR A C 1
ATOM 2094 O O . THR A 1 269 ? 4.832 -2.18 -11.023 1 76.06 269 THR A O 1
ATOM 2097 N N . THR A 1 270 ? 3.918 -0.307 -10.211 1 60.19 270 THR A N 1
ATOM 2098 C CA . THR A 1 270 ? 2.58 -0.884 -10.164 1 60.19 270 THR A CA 1
ATOM 2099 C C . THR A 1 270 ? 2.043 -1.133 -11.57 1 60.19 270 THR A C 1
ATOM 2101 O O . THR A 1 270 ? 2.127 -0.258 -12.43 1 60.19 270 THR A O 1
ATOM 2104 N N . GLY A 1 271 ? 1.27 -2.404 -11.766 1 55.22 271 GLY A N 1
ATOM 2105 C CA . GLY A 1 271 ? 0.348 -2.824 -12.812 1 55.22 271 GLY A CA 1
ATOM 2106 C C . GLY A 1 271 ? 0.995 -2.908 -14.18 1 55.22 271 GLY A C 1
ATOM 2107 O O . GLY A 1 271 ? 0.325 -2.74 -15.203 1 55.22 271 GLY A O 1
ATOM 2108 N N . GLY A 1 272 ? 2.182 -2.846 -14.188 1 50.16 272 GLY A N 1
ATOM 2109 C CA . GLY A 1 272 ? 2.768 -2.641 -15.508 1 50.16 272 GLY A CA 1
ATOM 2110 C C . GLY A 1 272 ? 2.066 -3.424 -16.594 1 50.16 272 GLY A C 1
ATOM 2111 O O . GLY A 1 272 ? 1.505 -4.492 -16.344 1 50.16 272 GLY A O 1
ATOM 2112 N N . ASN A 1 273 ? 1.277 -2.639 -17.281 1 48.53 273 ASN A N 1
ATOM 2113 C CA . ASN A 1 273 ? 0.717 -2.922 -18.594 1 48.53 273 ASN A CA 1
ATOM 2114 C C . ASN A 1 273 ? 1.595 -3.893 -19.375 1 48.53 273 ASN A C 1
ATOM 2116 O O . ASN A 1 273 ? 1.659 -3.824 -20.609 1 48.53 273 ASN A O 1
ATOM 2120 N N . TRP A 1 274 ? 2.469 -4.605 -18.547 1 47 274 TRP A N 1
ATOM 2121 C CA . TRP A 1 274 ? 3.492 -5.156 -19.422 1 47 274 TRP A CA 1
ATOM 2122 C C . TRP A 1 274 ? 3.215 -6.621 -19.734 1 47 274 TRP A C 1
ATOM 2124 O O . TRP A 1 274 ? 4.137 -7.441 -19.766 1 47 274 TRP A O 1
ATOM 2134 N N . ALA A 1 275 ? 1.938 -6.898 -19.906 1 47.75 275 ALA A N 1
ATOM 2135 C CA . ALA A 1 275 ? 1.827 -8.273 -20.391 1 47.75 275 ALA A CA 1
ATOM 2136 C C . ALA A 1 275 ? 3.111 -8.719 -21.078 1 47.75 275 ALA A C 1
ATOM 2138 O O . ALA A 1 275 ? 3.504 -9.883 -20.984 1 47.75 275 ALA A O 1
ATOM 2139 N N . SER A 1 276 ? 3.623 -7.715 -21.875 1 51.12 276 SER A N 1
ATOM 2140 C CA . SER A 1 276 ? 4.848 -8.109 -22.562 1 51.12 276 SER A CA 1
ATOM 2141 C C . SER A 1 276 ? 6.078 -7.855 -21.688 1 51.12 276 SER A C 1
ATOM 2143 O O . SER A 1 276 ? 7.207 -8.055 -22.141 1 51.12 276 SER A O 1
ATOM 2145 N N . GLY A 1 277 ? 5.867 -7.438 -20.406 1 60.47 277 GLY A N 1
ATOM 2146 C CA . GLY A 1 277 ? 6.973 -7.434 -19.469 1 60.47 277 GLY A CA 1
ATOM 2147 C C . GLY A 1 277 ? 7.746 -6.129 -19.453 1 60.47 277 GLY A C 1
ATOM 2148 O O . GLY A 1 277 ? 8.266 -5.719 -18.406 1 60.47 277 GLY A O 1
ATOM 2149 N N . THR A 1 278 ? 7.953 -5.379 -20.734 1 75.75 278 THR A N 1
ATOM 2150 C CA . THR A 1 278 ? 8.891 -4.262 -20.719 1 75.75 278 THR A CA 1
ATOM 2151 C C . THR A 1 278 ? 8.312 -3.062 -21.469 1 75.75 278 THR A C 1
ATOM 2153 O O . THR A 1 278 ? 7.375 -3.211 -22.266 1 75.75 278 THR A O 1
ATOM 2156 N N . ILE A 1 279 ? 8.688 -1.904 -21.203 1 81.81 279 ILE A N 1
ATOM 2157 C CA . ILE A 1 279 ? 8.5 -0.684 -21.969 1 81.81 279 ILE A CA 1
ATOM 2158 C C . ILE A 1 279 ? 9.523 -0.628 -23.109 1 81.81 279 ILE A C 1
ATOM 2160 O O . ILE A 1 279 ? 10.727 -0.683 -22.859 1 81.81 279 ILE A O 1
ATOM 2164 N N . GLY A 1 280 ? 9.078 -0.565 -24.359 1 88.5 280 GLY A N 1
ATOM 2165 C CA . GLY A 1 280 ? 10 -0.556 -25.484 1 88.5 280 GLY A CA 1
ATOM 2166 C C . GLY A 1 280 ? 11.055 0.53 -25.375 1 88.5 280 GLY A C 1
ATOM 2167 O O . GLY A 1 280 ? 12.234 0.24 -25.156 1 88.5 280 GLY A O 1
ATOM 2168 N N . ASN A 1 281 ? 10.594 1.772 -25.516 1 93.56 281 ASN A N 1
ATOM 2169 C CA . ASN A 1 281 ? 11.453 2.938 -25.312 1 93.56 281 ASN A CA 1
ATOM 2170 C C . ASN A 1 281 ? 10.992 3.781 -24.125 1 93.56 281 ASN A C 1
ATOM 2172 O O . ASN A 1 281 ? 9.883 4.316 -24.141 1 93.56 281 ASN A O 1
ATOM 2176 N N . PHE A 1 282 ? 11.852 3.887 -23.156 1 94.25 282 PHE A N 1
ATOM 2177 C CA . PHE A 1 282 ? 11.523 4.66 -21.969 1 94.25 282 PHE A CA 1
ATOM 2178 C C . PHE A 1 282 ? 12.422 5.891 -21.859 1 94.25 282 PHE A C 1
ATOM 2180 O O . PHE A 1 282 ? 13.641 5.797 -22.016 1 94.25 282 PHE A O 1
ATOM 2187 N N . LYS A 1 283 ? 11.859 7.027 -21.656 1 96.88 283 LYS A N 1
ATOM 2188 C CA . LYS A 1 283 ? 12.57 8.266 -21.375 1 96.88 283 LYS A CA 1
ATOM 2189 C C . LYS A 1 283 ? 12.023 8.945 -20.109 1 96.88 283 LYS A C 1
ATOM 2191 O O . LYS A 1 283 ? 10.812 9.125 -19.984 1 96.88 283 LYS A O 1
ATOM 2196 N N . LEU A 1 284 ? 12.867 9.305 -19.234 1 97.56 284 LEU A N 1
ATOM 2197 C CA . LEU A 1 284 ? 12.531 10.039 -18.016 1 97.56 284 LEU A CA 1
ATOM 2198 C C . LEU A 1 284 ? 13.273 11.375 -17.969 1 97.56 284 LEU A C 1
ATOM 2200 O O . LEU A 1 284 ? 14.492 11.414 -18.156 1 97.56 284 LEU A O 1
ATOM 2204 N N . ALA A 1 285 ? 12.562 12.383 -17.797 1 98.69 285 ALA A N 1
ATOM 2205 C CA . ALA A 1 285 ? 13.148 13.688 -17.531 1 98.69 285 ALA A CA 1
ATOM 2206 C C . ALA A 1 285 ? 12.711 14.219 -16.172 1 98.69 285 ALA A C 1
ATOM 2208 O O . ALA A 1 285 ? 11.516 14.258 -15.875 1 98.69 285 ALA A O 1
ATOM 2209 N N . ILE A 1 286 ? 13.648 14.555 -15.398 1 98.75 286 ILE A N 1
ATOM 2210 C CA . ILE A 1 286 ? 13.383 15.172 -14.102 1 98.75 286 ILE A CA 1
ATOM 2211 C C . ILE A 1 286 ? 13.875 16.609 -14.102 1 98.75 286 ILE A C 1
ATOM 2213 O O . ILE A 1 286 ? 15.039 16.875 -14.438 1 98.75 286 ILE A O 1
ATOM 2217 N N . ASP A 1 287 ? 13.023 17.5 -13.781 1 98.75 287 ASP A N 1
ATOM 2218 C CA . ASP A 1 287 ? 13.359 18.922 -13.703 1 98.75 287 ASP A CA 1
ATOM 2219 C C . ASP A 1 287 ? 13.266 19.438 -12.266 1 98.75 287 ASP A C 1
ATOM 2221 O O . ASP A 1 287 ? 12.195 19.391 -11.656 1 98.75 287 ASP A O 1
ATOM 2225 N N . LYS A 1 288 ? 14.336 20.016 -11.742 1 98.31 288 LYS A N 1
ATOM 2226 C CA . LYS A 1 288 ? 14.344 20.422 -10.344 1 98.31 288 LYS A CA 1
ATOM 2227 C C . LYS A 1 288 ? 13.836 21.859 -10.188 1 98.31 288 LYS A C 1
ATOM 2229 O O . LYS A 1 288 ? 13.859 22.422 -9.094 1 98.31 288 LYS A O 1
ATOM 2234 N N . GLY A 1 289 ? 13.383 22.594 -11.227 1 97.12 289 GLY A N 1
ATOM 2235 C CA . GLY A 1 289 ? 12.656 23.844 -11.203 1 97.12 289 GLY A CA 1
ATOM 2236 C C . GLY A 1 289 ? 13.555 25.062 -11.18 1 97.12 289 GLY A C 1
ATOM 2237 O O . GLY A 1 289 ? 13.32 26.031 -11.898 1 97.12 289 GLY A O 1
ATOM 2238 N N . ASN A 1 290 ? 14.641 25 -10.328 1 96.94 290 ASN A N 1
ATOM 2239 C CA . ASN A 1 290 ? 15.594 26.094 -10.125 1 96.94 290 ASN A CA 1
ATOM 2240 C C . ASN A 1 290 ? 17.031 25.578 -10.078 1 96.94 290 ASN A C 1
ATOM 2242 O O . ASN A 1 290 ? 17.312 24.578 -9.414 1 96.94 290 ASN A O 1
ATOM 2246 N N . PRO A 1 291 ? 17.938 26.281 -10.781 1 96.5 291 PRO A N 1
ATOM 2247 C CA . PRO A 1 291 ? 19.328 25.828 -10.797 1 96.5 291 PRO A CA 1
ATOM 2248 C C . PRO A 1 291 ? 19.938 25.75 -9.398 1 96.5 291 PRO A C 1
ATOM 2250 O O . PRO A 1 291 ? 20.875 24.969 -9.164 1 96.5 291 PRO A O 1
ATOM 2253 N N . LYS A 1 292 ? 19.453 26.484 -8.469 1 95 292 LYS A N 1
ATOM 2254 C CA . LYS A 1 292 ? 20 26.516 -7.117 1 95 292 LYS A CA 1
ATOM 2255 C C . LYS A 1 292 ? 19.516 25.328 -6.289 1 95 292 LYS A C 1
ATOM 2257 O O . LYS A 1 292 ? 20.047 25.062 -5.215 1 95 292 LYS A O 1
ATOM 2262 N N . ASN A 1 293 ? 18.5 24.672 -6.793 1 97.31 293 ASN A N 1
ATOM 2263 C CA . ASN A 1 293 ? 18 23.5 -6.078 1 97.31 293 ASN A CA 1
ATOM 2264 C C . ASN A 1 293 ? 18.953 22.312 -6.211 1 97.31 293 ASN A C 1
ATOM 2266 O O . ASN A 1 293 ? 19.531 22.094 -7.281 1 97.31 293 ASN A O 1
ATOM 2270 N N . LEU A 1 294 ? 19.141 21.656 -5.137 1 97.56 294 LEU A N 1
ATOM 2271 C CA . LEU A 1 294 ? 19.781 20.344 -5.215 1 97.56 294 LEU A CA 1
ATOM 2272 C C . LEU A 1 294 ? 18.75 19.25 -5.48 1 97.56 294 LEU A C 1
ATOM 2274 O O . LEU A 1 294 ? 17.594 19.375 -5.078 1 97.56 294 LEU A O 1
ATOM 2278 N N . VAL A 1 295 ? 19.156 18.219 -6.246 1 98.25 295 VAL A N 1
ATOM 2279 C CA . VAL A 1 295 ? 18.234 17.125 -6.539 1 98.25 295 VAL A CA 1
ATOM 2280 C C . VAL A 1 295 ? 18.953 15.789 -6.367 1 98.25 295 VAL A C 1
ATOM 2282 O O . VAL A 1 295 ? 20.141 15.672 -6.68 1 98.25 295 VAL A O 1
ATOM 2285 N N . SER A 1 296 ? 18.297 14.883 -5.785 1 98.31 296 SER A N 1
ATOM 2286 C CA . SER A 1 296 ? 18.781 13.516 -5.711 1 98.31 296 SER A CA 1
ATOM 2287 C C . SER A 1 296 ? 17.672 12.508 -5.984 1 98.31 296 SER A C 1
ATOM 2289 O O . SER A 1 296 ? 16.547 12.672 -5.512 1 98.31 296 SER A O 1
ATOM 2291 N N . PHE A 1 297 ? 17.906 11.562 -6.793 1 97.88 297 PHE A N 1
ATOM 2292 C CA . PHE A 1 297 ? 17.016 10.461 -7.125 1 97.88 297 PHE A CA 1
ATOM 2293 C C . PHE A 1 297 ? 17.797 9.266 -7.652 1 97.88 297 PHE A C 1
ATOM 2295 O O . PHE A 1 297 ? 18.938 9.414 -8.109 1 97.88 297 PHE A O 1
ATOM 2302 N N . CYS A 1 298 ? 17.172 8.125 -7.605 1 94.81 298 CYS A N 1
ATOM 2303 C CA . CYS A 1 298 ? 17.844 6.926 -8.102 1 94.81 298 CYS A CA 1
ATOM 2304 C C . CYS A 1 298 ? 17.672 6.793 -9.609 1 94.81 298 CYS A C 1
ATOM 2306 O O . CYS A 1 298 ? 16.578 7.004 -10.141 1 94.81 298 CYS A O 1
ATOM 2308 N N . GLY A 1 299 ? 18.734 6.477 -10.281 1 91.25 299 GLY A N 1
ATOM 2309 C CA . GLY A 1 299 ? 18.688 6.25 -11.719 1 91.25 299 GLY A CA 1
ATOM 2310 C C . GLY A 1 299 ? 20.047 5.91 -12.297 1 91.25 299 GLY A C 1
ATOM 2311 O O . GLY A 1 299 ? 21.062 6.457 -11.875 1 91.25 299 GLY A O 1
ATOM 2312 N N . ASP A 1 300 ? 19.969 5.062 -13.273 1 88.88 300 ASP A N 1
ATOM 2313 C CA . ASP A 1 300 ? 21.203 4.691 -13.969 1 88.88 300 ASP A CA 1
ATOM 2314 C C . ASP A 1 300 ? 21.453 5.598 -15.172 1 88.88 300 ASP A C 1
ATOM 2316 O O . ASP A 1 300 ? 20.516 6.004 -15.859 1 88.88 300 ASP A O 1
ATOM 2320 N N . ASN A 1 301 ? 22.656 5.902 -15.438 1 92.25 301 ASN A N 1
ATOM 2321 C CA . ASN A 1 301 ? 23.094 6.656 -16.609 1 92.25 301 ASN A CA 1
ATOM 2322 C C . ASN A 1 301 ? 22.328 7.969 -16.75 1 92.25 301 ASN A C 1
ATOM 2324 O O . ASN A 1 301 ? 21.781 8.273 -17.812 1 92.25 301 ASN A O 1
ATOM 2328 N N . VAL A 1 302 ? 22.25 8.602 -15.656 1 96.5 302 VAL A N 1
ATOM 2329 C CA . VAL A 1 302 ? 21.562 9.898 -15.633 1 96.5 302 VAL A CA 1
ATOM 2330 C C . VAL A 1 302 ? 22.406 10.938 -16.359 1 96.5 302 VAL A C 1
ATOM 2332 O O . VAL A 1 302 ? 23.609 11.055 -16.125 1 96.5 302 VAL A O 1
ATOM 2335 N N . LYS A 1 303 ? 21.844 11.648 -17.281 1 97.62 303 LYS A N 1
ATOM 2336 C CA . LYS A 1 303 ? 22.516 12.719 -18.016 1 97.62 303 LYS A CA 1
ATOM 2337 C C . LYS A 1 303 ? 21.922 14.086 -17.672 1 97.62 303 LYS A C 1
ATOM 2339 O O . LYS A 1 303 ? 20.703 14.273 -17.766 1 97.62 303 LYS A O 1
ATOM 2344 N N . LYS A 1 304 ? 22.75 14.984 -17.25 1 96.88 304 LYS A N 1
ATOM 2345 C CA . LYS A 1 304 ? 22.312 16.375 -17.125 1 96.88 304 LYS A CA 1
ATOM 2346 C C . LYS A 1 304 ? 22.203 17.047 -18.484 1 96.88 304 LYS A C 1
ATOM 2348 O O . LYS A 1 304 ? 23.219 17.203 -19.188 1 96.88 304 LYS A O 1
ATOM 2353 N N . VAL A 1 305 ? 21.078 17.5 -18.844 1 98 305 VAL A N 1
ATOM 2354 C CA . VAL A 1 305 ? 20.906 17.984 -20.203 1 98 305 VAL A CA 1
ATOM 2355 C C . VAL A 1 305 ? 20.609 19.484 -20.188 1 98 305 VAL A C 1
ATOM 2357 O O . VAL A 1 305 ? 20.391 20.094 -21.234 1 98 305 VAL A O 1
ATOM 2360 N N . GLY A 1 306 ? 20.516 20.141 -19.047 1 97.25 306 GLY A N 1
ATOM 2361 C CA . GLY A 1 306 ? 20.312 21.562 -18.812 1 97.25 306 GLY A CA 1
ATOM 2362 C C . GLY A 1 306 ? 20.594 21.984 -17.391 1 97.25 306 GLY A C 1
ATOM 2363 O O . GLY A 1 306 ? 21 21.156 -16.562 1 97.25 306 GLY A O 1
ATOM 2364 N N . PRO A 1 307 ? 20.375 23.234 -17.156 1 97.19 307 PRO A N 1
ATOM 2365 C CA . PRO A 1 307 ? 20.703 23.719 -15.82 1 97.19 307 PRO A CA 1
ATOM 2366 C C . PRO A 1 307 ? 19.844 23.094 -14.734 1 97.19 307 PRO A C 1
ATOM 2368 O O . PRO A 1 307 ? 20.25 23.031 -13.57 1 97.19 307 PRO A O 1
ATOM 2371 N N . THR A 1 308 ? 18.641 22.547 -15.125 1 98.38 308 THR A N 1
ATOM 2372 C CA . THR A 1 308 ? 17.75 22.016 -14.102 1 98.38 308 THR A CA 1
ATOM 2373 C C . THR A 1 308 ? 17.281 20.625 -14.469 1 98.38 308 THR A C 1
ATOM 2375 O O . THR A 1 308 ? 16.609 19.953 -13.672 1 98.38 308 THR A O 1
ATOM 2378 N N . THR A 1 309 ? 17.609 20.125 -15.656 1 98.5 309 THR A N 1
ATOM 2379 C CA . THR A 1 309 ? 16.922 18.953 -16.188 1 98.5 309 THR A CA 1
ATOM 2380 C C . THR A 1 309 ? 17.891 17.781 -16.297 1 98.5 309 THR A C 1
ATOM 2382 O O . THR A 1 309 ? 19.016 17.938 -16.766 1 98.5 309 THR A O 1
ATOM 2385 N N . PHE A 1 310 ? 17.5 16.656 -15.922 1 98.62 310 PHE A N 1
ATOM 2386 C CA . PHE A 1 310 ? 18.219 15.398 -15.969 1 98.62 310 PHE A CA 1
ATOM 2387 C C . PHE A 1 310 ? 17.422 14.344 -16.719 1 98.62 310 PHE A C 1
ATOM 2389 O O . PHE A 1 310 ? 16.203 14.266 -16.562 1 98.62 310 PHE A O 1
ATOM 2396 N N . GLU A 1 311 ? 18.109 13.516 -17.469 1 98.31 311 GLU A N 1
ATOM 2397 C CA . GLU A 1 311 ? 17.375 12.555 -18.297 1 98.31 311 GLU A CA 1
ATOM 2398 C C . GLU A 1 311 ? 17.953 11.148 -18.141 1 98.31 311 GLU A C 1
ATOM 2400 O O . GLU A 1 311 ? 19.141 10.984 -17.891 1 98.31 311 GLU A O 1
ATOM 2405 N N . ILE A 1 312 ? 17.094 10.258 -18.266 1 97.06 312 ILE A N 1
ATOM 2406 C CA . ILE A 1 312 ? 17.406 8.836 -18.375 1 97.06 312 ILE A CA 1
ATOM 2407 C C . ILE A 1 312 ? 16.703 8.242 -19.594 1 97.06 312 ILE A C 1
ATOM 2409 O O . ILE A 1 312 ? 15.531 8.523 -19.844 1 97.06 312 ILE A O 1
ATOM 2413 N N . THR A 1 313 ? 17.422 7.477 -20.359 1 96.44 313 THR A N 1
ATOM 2414 C CA . THR A 1 313 ? 16.812 6.723 -21.469 1 96.44 313 THR A CA 1
ATOM 2415 C C . THR A 1 313 ? 17.141 5.238 -21.344 1 96.44 313 THR A C 1
ATOM 2417 O O . THR A 1 313 ? 18.234 4.871 -20.891 1 96.44 313 THR A O 1
ATOM 2420 N N . ALA A 1 314 ? 16.172 4.453 -21.672 1 93.06 314 ALA A N 1
ATOM 2421 C CA . ALA A 1 314 ? 16.359 3.008 -21.609 1 93.06 314 ALA A CA 1
ATOM 2422 C C . ALA A 1 314 ? 15.539 2.299 -22.672 1 93.06 314 ALA A C 1
ATOM 2424 O O . ALA A 1 314 ? 14.453 2.766 -23.047 1 93.06 314 ALA A O 1
ATOM 2425 N N . LYS A 1 315 ? 16.031 1.217 -23.172 1 92.25 315 LYS A N 1
ATOM 2426 C CA . LYS A 1 315 ? 15.328 0.339 -24.094 1 92.25 315 LYS A CA 1
ATOM 2427 C C . LYS A 1 315 ? 14.906 -0.959 -23.422 1 92.25 315 LYS A C 1
ATOM 2429 O O . LYS A 1 315 ? 15.664 -1.523 -22.625 1 92.25 315 LYS A O 1
ATOM 2434 N N . ASP A 1 316 ? 13.664 -1.456 -23.812 1 87.69 316 ASP A N 1
ATOM 2435 C CA . ASP A 1 316 ? 13.125 -2.67 -23.203 1 87.69 316 ASP A CA 1
ATOM 2436 C C . ASP A 1 316 ? 13.234 -2.625 -21.688 1 87.69 316 ASP A C 1
ATOM 2438 O O . ASP A 1 316 ? 13.734 -3.562 -21.062 1 87.69 316 ASP A O 1
ATOM 2442 N N . PHE A 1 317 ? 12.758 -1.584 -21.172 1 86.88 317 PHE A N 1
ATOM 2443 C CA . PHE A 1 317 ? 12.93 -1.193 -19.781 1 86.88 317 PHE A CA 1
ATOM 2444 C C . PHE A 1 317 ? 11.914 -1.903 -18.891 1 86.88 317 PHE A C 1
ATOM 2446 O O . PHE A 1 317 ? 10.719 -1.889 -19.172 1 86.88 317 PHE A O 1
ATOM 2453 N N . TYR A 1 318 ? 12.391 -2.561 -17.844 1 79.94 318 TYR A N 1
ATOM 2454 C CA . TYR A 1 318 ? 11.57 -3.119 -16.766 1 79.94 318 TYR A CA 1
ATOM 2455 C C . TYR A 1 318 ? 11.82 -2.391 -15.453 1 79.94 318 TYR A C 1
ATOM 2457 O O . TYR A 1 318 ? 12.891 -2.535 -14.852 1 79.94 318 TYR A O 1
ATOM 2465 N N . PRO A 1 319 ? 10.82 -1.576 -15.062 1 81.31 319 PRO A N 1
ATOM 2466 C CA . PRO A 1 319 ? 11.055 -0.796 -13.852 1 81.31 319 PRO A CA 1
ATOM 2467 C C . PRO A 1 319 ? 11.234 -1.672 -12.609 1 81.31 319 PRO A C 1
ATOM 2469 O O . PRO A 1 319 ? 10.359 -2.479 -12.289 1 81.31 319 PRO A O 1
ATOM 2472 N N . GLU A 1 320 ? 12.352 -1.525 -11.938 1 75.06 320 GLU A N 1
ATOM 2473 C CA . GLU A 1 320 ? 12.648 -2.336 -10.758 1 75.06 320 GLU A CA 1
ATOM 2474 C C . GLU A 1 320 ? 12.32 -1.586 -9.469 1 75.06 320 GLU A C 1
ATOM 2476 O O . GLU A 1 320 ? 12.258 -2.186 -8.398 1 75.06 320 GLU A O 1
ATOM 2481 N N . ARG A 1 321 ? 12.102 -0.313 -9.602 1 83.19 321 ARG A N 1
ATOM 2482 C CA . ARG A 1 321 ? 11.75 0.483 -8.43 1 83.19 321 ARG A CA 1
ATOM 2483 C C . ARG A 1 321 ? 10.953 1.723 -8.82 1 83.19 321 ARG A C 1
ATOM 2485 O O . ARG A 1 321 ? 10.969 2.129 -9.984 1 83.19 321 ARG A O 1
ATOM 2492 N N . ASP A 1 322 ? 10.328 2.285 -7.891 1 90.88 322 ASP A N 1
ATOM 2493 C CA . ASP A 1 322 ? 9.633 3.551 -8.086 1 90.88 322 ASP A CA 1
ATOM 2494 C C . ASP A 1 322 ? 10.617 4.719 -8.148 1 90.88 322 ASP A C 1
ATOM 2496 O O . ASP A 1 322 ? 11.82 4.527 -7.977 1 90.88 322 ASP A O 1
ATOM 2500 N N . ILE A 1 323 ? 10.109 5.863 -8.492 1 94.88 323 ILE A N 1
ATOM 2501 C CA . ILE A 1 323 ? 10.93 7.062 -8.57 1 94.88 323 ILE A CA 1
ATOM 2502 C C . ILE A 1 323 ? 10.641 7.973 -7.379 1 94.88 323 ILE A C 1
ATOM 2504 O O . ILE A 1 323 ? 9.516 8.438 -7.211 1 94.88 323 ILE A O 1
ATOM 2508 N N . ASP A 1 324 ? 11.609 8.133 -6.539 1 97.12 324 AS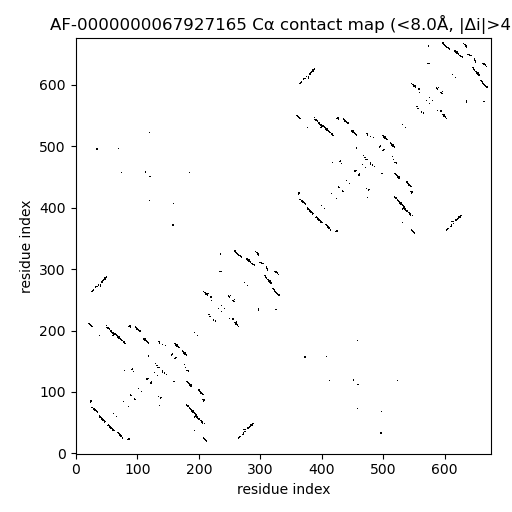P A N 1
ATOM 2509 C CA . ASP A 1 324 ? 11.555 9.078 -5.434 1 97.12 324 ASP A CA 1
ATOM 2510 C C . ASP A 1 324 ? 12.531 10.234 -5.656 1 97.12 324 ASP A C 1
ATOM 2512 O O . ASP A 1 324 ? 13.727 10.023 -5.84 1 97.12 324 ASP A O 1
ATOM 2516 N N . ILE A 1 325 ? 12.039 11.461 -5.59 1 98.31 325 ILE A N 1
ATOM 2517 C CA . ILE A 1 325 ? 12.859 12.633 -5.871 1 98.31 325 ILE A CA 1
ATOM 2518 C C . ILE A 1 325 ? 12.93 13.523 -4.633 1 98.31 325 ILE A C 1
ATOM 2520 O O . ILE A 1 325 ? 11.898 13.906 -4.078 1 98.31 325 ILE A O 1
ATOM 2524 N N . LEU A 1 326 ? 14.078 13.812 -4.188 1 98.5 326 LEU A N 1
ATOM 2525 C CA . LEU A 1 326 ? 14.328 14.766 -3.107 1 98.5 326 LEU A CA 1
ATOM 2526 C C . LEU A 1 326 ? 14.891 16.062 -3.654 1 98.5 326 LEU A C 1
ATOM 2528 O O . LEU A 1 326 ? 15.891 16.062 -4.371 1 98.5 326 LEU A O 1
ATOM 2532 N N . LEU A 1 327 ? 14.289 17.094 -3.381 1 98.25 327 LEU A N 1
ATOM 2533 C CA . LEU A 1 327 ? 14.789 18.438 -3.705 1 98.25 327 LEU A CA 1
ATOM 2534 C C . LEU A 1 327 ? 15.141 19.203 -2.438 1 98.25 327 LEU A C 1
ATOM 2536 O O . LEU A 1 327 ? 14.383 19.188 -1.468 1 98.25 327 LEU A O 1
ATOM 2540 N N . LEU A 1 328 ? 16.266 19.734 -2.41 1 97.69 328 LEU A N 1
ATOM 2541 C CA . LEU A 1 328 ? 16.594 20.75 -1.406 1 97.69 328 LEU A CA 1
ATOM 2542 C C . LEU A 1 328 ? 16.562 22.141 -2.006 1 97.69 328 LEU A C 1
ATOM 2544 O O . LEU A 1 328 ? 17.359 22.469 -2.893 1 97.69 328 LEU A O 1
ATOM 2548 N N . GLU A 1 329 ? 15.68 22.906 -1.497 1 96.5 329 GLU A N 1
ATOM 2549 C CA . GLU A 1 329 ? 15.484 24.25 -2.012 1 96.5 329 GLU A CA 1
ATOM 2550 C C . GLU A 1 329 ? 15.992 25.297 -1.026 1 96.5 329 GLU A C 1
ATOM 2552 O O . GLU A 1 329 ? 15.664 25.25 0.16 1 96.5 329 GLU A O 1
ATOM 2557 N N . PRO A 1 330 ? 16.812 26.234 -1.499 1 93.62 330 PRO A N 1
ATOM 2558 C CA . PRO A 1 330 ? 17.312 27.266 -0.584 1 93.62 330 PRO A CA 1
ATOM 2559 C C . PRO A 1 330 ? 16.203 28.062 0.088 1 93.62 330 PRO A C 1
ATOM 2561 O O . PRO A 1 330 ? 15.203 28.375 -0.548 1 93.62 330 PRO A O 1
ATOM 2564 N N . SER A 1 331 ? 16.266 28.281 1.354 1 85.94 331 SER A N 1
ATOM 2565 C CA . SER A 1 331 ? 15.289 29.062 2.123 1 85.94 331 SER A CA 1
ATOM 2566 C C . SER A 1 331 ? 15.477 30.547 1.897 1 85.94 331 SER A C 1
ATOM 2568 O O . SER A 1 331 ? 16.594 31.062 1.981 1 85.94 331 SER A O 1
ATOM 2570 N N . ASP A 1 332 ? 15.266 31.234 0.817 1 63.69 332 ASP A N 1
ATOM 2571 C CA . ASP A 1 332 ? 15.484 32.656 0.66 1 63.69 332 ASP A CA 1
ATOM 2572 C C . ASP A 1 332 ? 15.297 33.406 1.987 1 63.69 332 ASP A C 1
ATOM 2574 O O . ASP A 1 332 ? 14.328 33.156 2.707 1 63.69 332 ASP A O 1
ATOM 2578 N N . ASN A 1 333 ? 16.234 33.875 2.666 1 46.44 333 ASN A N 1
ATOM 2579 C CA . ASN A 1 333 ? 15.977 35 3.555 1 46.44 333 ASN A CA 1
ATOM 2580 C C . ASN A 1 333 ? 14.922 35.938 2.979 1 46.44 333 ASN A C 1
ATOM 2582 O O . ASN A 1 333 ? 14.164 36.562 3.727 1 46.44 333 ASN A O 1
ATOM 2586 N N . GLY A 1 334 ? 15.266 36.656 1.695 1 37.59 334 GLY A N 1
ATOM 2587 C CA . GLY A 1 334 ? 14.648 37.938 1.342 1 37.59 334 GLY A CA 1
ATOM 2588 C C . GLY A 1 334 ? 13.188 37.812 0.958 1 37.59 334 GLY A C 1
ATOM 2589 O O . GLY A 1 334 ? 12.867 37.562 -0.209 1 37.59 334 GLY A O 1
ATOM 2590 N N . GLY A 1 335 ? 12.375 37.062 1.47 1 32.06 335 GLY A N 1
ATOM 2591 C CA . GLY A 1 335 ? 11.039 37.625 1.381 1 32.06 335 GLY A CA 1
ATOM 2592 C C . GLY A 1 335 ? 11.031 39.125 1.312 1 32.06 335 GLY A C 1
ATOM 2593 O O . GLY A 1 335 ? 11.688 39.781 2.117 1 32.06 335 GLY A O 1
ATOM 2594 N N . ASN A 1 336 ? 11.031 39.812 0.118 1 26.84 336 ASN A N 1
ATOM 2595 C CA . ASN A 1 336 ? 10.445 41.125 -0.034 1 26.84 336 ASN A CA 1
ATOM 2596 C C . ASN A 1 336 ? 9.203 41.312 0.835 1 26.84 336 ASN A C 1
ATOM 2598 O O . ASN A 1 336 ? 8.258 40.531 0.741 1 26.84 336 ASN A O 1
ATOM 2602 N N . GLY A 1 337 ? 9.289 41.781 2.094 1 23.42 337 GLY A N 1
ATOM 2603 C CA . GLY A 1 337 ? 8.336 42.75 2.605 1 23.42 337 GLY A CA 1
ATOM 2604 C C . GLY A 1 337 ? 7.84 43.719 1.545 1 23.42 337 GLY A C 1
ATOM 2605 O O . GLY A 1 337 ? 7.199 44.719 1.862 1 23.42 337 GLY A O 1
ATOM 2606 N N . GLY A 1 338 ? 7.875 43.562 0.16 1 20.55 338 GLY A N 1
ATOM 2607 C CA . GLY A 1 338 ? 6.832 44.438 -0.384 1 20.55 338 GLY A CA 1
ATOM 2608 C C . GLY A 1 338 ? 5.438 43.875 -0.173 1 20.55 338 GLY A C 1
ATOM 2609 O O . GLY A 1 338 ? 5.27 42.688 0.071 1 20.55 338 GLY A O 1
ATOM 2610 N N . MET B 1 1 ? 42.625 -20.234 -52.188 1 33.5 1 MET B N 1
ATOM 2611 C CA . MET B 1 1 ? 42.812 -19.688 -50.844 1 33.5 1 MET B CA 1
ATOM 2612 C C . MET B 1 1 ? 41.469 -19.438 -50.188 1 33.5 1 MET B C 1
ATOM 2614 O O . MET B 1 1 ? 40.719 -18.531 -50.594 1 33.5 1 MET B O 1
ATOM 2618 N N . LEU B 1 2 ? 40.719 -20.547 -49.812 1 39.5 2 LEU B N 1
ATOM 2619 C CA . LEU B 1 2 ? 39.375 -20.734 -49.25 1 39.5 2 LEU B CA 1
ATOM 2620 C C . LEU B 1 2 ? 39.25 -20.047 -47.906 1 39.5 2 LEU B C 1
ATOM 2622 O O . LEU B 1 2 ? 39.906 -20.422 -46.938 1 39.5 2 LEU B O 1
ATOM 2626 N N . ARG B 1 3 ? 39 -18.656 -47.938 1 43.53 3 ARG B N 1
ATOM 2627 C CA . ARG B 1 3 ? 38.75 -17.828 -46.781 1 43.53 3 ARG B CA 1
ATOM 2628 C C . ARG B 1 3 ? 37.594 -18.375 -45.969 1 43.53 3 ARG B C 1
ATOM 2630 O O . ARG B 1 3 ? 36.469 -18.453 -46.438 1 43.53 3 ARG B O 1
ATOM 2637 N N . THR B 1 4 ? 37.906 -19.312 -45 1 39.22 4 THR B N 1
ATOM 2638 C CA . THR B 1 4 ? 37 -19.859 -44 1 39.22 4 THR B CA 1
ATOM 2639 C C . THR B 1 4 ? 36.406 -18.734 -43.156 1 39.22 4 THR B C 1
ATOM 2641 O O . THR B 1 4 ? 37.125 -18.016 -42.469 1 39.22 4 THR B O 1
ATOM 2644 N N . VAL B 1 5 ? 35.375 -18.078 -43.594 1 40.25 5 VAL B N 1
ATOM 2645 C CA . VAL B 1 5 ? 34.625 -17.094 -42.781 1 40.25 5 VAL B CA 1
ATOM 2646 C C . VAL B 1 5 ? 34.125 -17.75 -41.5 1 40.25 5 VAL B C 1
ATOM 2648 O O . VAL B 1 5 ? 33.344 -18.703 -41.562 1 40.25 5 VAL B O 1
ATOM 2651 N N . LEU B 1 6 ? 34.906 -17.719 -40.438 1 38.12 6 LEU B N 1
ATOM 2652 C CA . LEU B 1 6 ? 34.531 -18.125 -39.094 1 38.12 6 LEU B CA 1
ATOM 2653 C C . LEU B 1 6 ? 33.312 -17.297 -38.594 1 38.12 6 LEU B C 1
ATOM 2655 O O . LEU B 1 6 ? 33.438 -16.078 -38.438 1 38.12 6 LEU B O 1
ATOM 2659 N N . THR B 1 7 ? 32.156 -17.672 -39.031 1 35.38 7 THR B N 1
ATOM 2660 C CA . THR B 1 7 ? 30.969 -17.078 -38.406 1 35.38 7 THR B CA 1
ATOM 2661 C C . THR B 1 7 ? 30.953 -17.312 -36.906 1 35.38 7 THR B C 1
ATOM 2663 O O . THR B 1 7 ? 30.875 -18.453 -36.438 1 35.38 7 THR B O 1
ATOM 2666 N N . ALA B 1 8 ? 31.578 -16.438 -36.156 1 38.25 8 ALA B N 1
ATOM 2667 C CA . ALA B 1 8 ? 31.453 -16.438 -34.688 1 38.25 8 ALA B CA 1
ATOM 2668 C C . ALA B 1 8 ? 30 -16.328 -34.25 1 38.25 8 ALA B C 1
ATOM 2670 O O . ALA B 1 8 ? 29.344 -15.32 -34.5 1 38.25 8 ALA B O 1
ATOM 2671 N N . ALA B 1 9 ? 29.328 -17.484 -34.125 1 34.94 9 ALA B N 1
ATOM 2672 C CA . ALA B 1 9 ? 28.031 -17.547 -33.469 1 34.94 9 ALA B CA 1
ATOM 2673 C C . ALA B 1 9 ? 28.078 -16.922 -32.094 1 34.94 9 ALA B C 1
ATOM 2675 O O . ALA B 1 9 ? 28.781 -17.406 -31.203 1 34.94 9 ALA B O 1
ATOM 2676 N N . LEU B 1 10 ? 27.891 -15.625 -31.969 1 34.56 10 LEU B N 1
ATOM 2677 C CA . LEU B 1 10 ? 27.672 -14.984 -30.672 1 34.56 10 LEU B CA 1
ATOM 2678 C C . LEU B 1 10 ? 26.547 -15.688 -29.906 1 34.56 10 LEU B C 1
ATOM 2680 O O . LEU B 1 10 ? 25.391 -15.609 -30.281 1 34.56 10 LEU B O 1
ATOM 2684 N N . ALA B 1 11 ? 26.875 -16.828 -29.266 1 31.34 11 ALA B N 1
ATOM 2685 C CA . ALA B 1 11 ? 25.953 -17.453 -28.297 1 31.34 11 ALA B CA 1
ATOM 2686 C C . ALA B 1 11 ? 25.484 -16.438 -27.266 1 31.34 11 ALA B C 1
ATOM 2688 O O . ALA B 1 11 ? 26.266 -15.906 -26.484 1 31.34 11 ALA B O 1
ATOM 2689 N N . VAL B 1 12 ? 24.516 -15.602 -27.609 1 35.38 12 VAL B N 1
ATOM 2690 C CA . VAL B 1 12 ? 23.828 -14.859 -26.562 1 35.38 12 VAL B CA 1
ATOM 2691 C C . VAL B 1 12 ? 23.469 -15.797 -25.406 1 35.38 12 VAL B C 1
ATOM 2693 O O . VAL B 1 12 ? 22.688 -16.734 -25.562 1 35.38 12 VAL B O 1
ATOM 2696 N N . MET B 1 13 ? 24.469 -16.141 -24.578 1 31.73 13 MET B N 1
ATOM 2697 C CA . MET B 1 13 ? 24.172 -16.812 -23.328 1 31.73 13 MET B CA 1
ATOM 2698 C C . MET B 1 13 ? 22.938 -16.219 -22.656 1 31.73 13 MET B C 1
ATOM 2700 O O . MET B 1 13 ? 22.922 -15.039 -22.297 1 31.73 13 MET B O 1
ATOM 2704 N N . ALA B 1 14 ? 21.797 -16.641 -23.078 1 33.38 14 ALA B N 1
ATOM 2705 C CA . ALA B 1 14 ? 20.609 -16.375 -22.281 1 33.38 14 ALA B CA 1
ATOM 2706 C C . ALA B 1 14 ? 20.875 -16.625 -20.797 1 33.38 14 ALA B C 1
ATOM 2708 O O . ALA B 1 14 ? 21.25 -17.734 -20.406 1 33.38 14 ALA B O 1
ATOM 2709 N N . ALA B 1 15 ? 21.453 -15.703 -20.156 1 36.5 15 ALA B N 1
ATOM 2710 C CA . ALA B 1 15 ? 21.438 -15.93 -18.703 1 36.5 15 ALA B CA 1
ATOM 2711 C C . ALA B 1 15 ? 20.141 -16.609 -18.266 1 36.5 15 ALA B C 1
ATOM 2713 O O . ALA B 1 15 ? 19.062 -16.203 -18.688 1 36.5 15 ALA B O 1
ATOM 2714 N N . PRO B 1 16 ? 20.188 -17.844 -17.891 1 35 16 PRO B N 1
ATOM 2715 C CA . PRO B 1 16 ? 18.969 -18.484 -17.391 1 35 16 PRO B CA 1
ATOM 2716 C C . PRO B 1 16 ? 18.109 -17.531 -16.562 1 35 16 PRO B C 1
ATOM 2718 O O . PRO B 1 16 ? 18.609 -16.812 -15.711 1 35 16 PRO B O 1
ATOM 2721 N N . ALA B 1 17 ? 17.266 -16.875 -17.203 1 38.81 17 ALA B N 1
ATOM 2722 C CA . ALA B 1 17 ? 16.234 -16.344 -16.328 1 38.81 17 ALA B CA 1
ATOM 2723 C C . ALA B 1 17 ? 15.906 -17.328 -15.195 1 38.81 17 ALA B C 1
ATOM 2725 O O . ALA B 1 17 ? 15.266 -18.344 -15.422 1 38.81 17 ALA B O 1
ATOM 2726 N N . PHE B 1 18 ? 16.781 -17.719 -14.383 1 37.47 18 PHE B N 1
ATOM 2727 C CA . PHE B 1 18 ? 16.344 -18.531 -13.242 1 37.47 18 PHE B CA 1
ATOM 2728 C C . PHE B 1 18 ? 14.953 -18.125 -12.789 1 37.47 18 PHE B C 1
ATOM 2730 O O . PHE B 1 18 ? 14.734 -16.984 -12.383 1 37.47 18 PHE B O 1
ATOM 2737 N N . ALA B 1 19 ? 13.945 -18.453 -13.562 1 43.78 19 ALA B N 1
ATOM 2738 C CA . ALA B 1 19 ? 12.578 -18.422 -13.031 1 43.78 19 ALA B CA 1
ATOM 2739 C C . ALA B 1 19 ? 12.578 -18.625 -11.516 1 43.78 19 ALA B C 1
ATOM 2741 O O . ALA B 1 19 ? 12.766 -19.75 -11.047 1 43.78 19 ALA B O 1
ATOM 2742 N N . ASN B 1 20 ? 13.18 -17.844 -10.688 1 49.41 20 ASN B N 1
ATOM 2743 C CA . ASN B 1 20 ? 13.125 -17.953 -9.234 1 49.41 20 ASN B CA 1
ATOM 2744 C C . ASN B 1 20 ? 11.742 -18.359 -8.75 1 49.41 20 ASN B C 1
ATOM 2746 O O . ASN B 1 20 ? 10.75 -17.688 -9.047 1 49.41 20 ASN B O 1
ATOM 2750 N N . ASP B 1 21 ? 11.453 -19.672 -8.656 1 75.69 21 ASP B N 1
ATOM 2751 C CA . ASP B 1 21 ? 10.258 -20.297 -8.078 1 75.69 21 ASP B CA 1
ATOM 2752 C C . ASP B 1 21 ? 9.914 -19.656 -6.73 1 75.69 21 ASP B C 1
ATOM 2754 O O . ASP B 1 21 ? 10.312 -20.172 -5.68 1 75.69 21 ASP B O 1
ATOM 2758 N N . SER B 1 22 ? 9.633 -18.422 -6.766 1 86.19 22 SER B N 1
ATOM 2759 C CA . SER B 1 22 ? 9.328 -17.688 -5.543 1 86.19 22 SER B CA 1
ATOM 2760 C C . SER B 1 22 ? 7.828 -17.438 -5.406 1 86.19 22 SER B C 1
ATOM 2762 O O . SER B 1 22 ? 7.145 -17.172 -6.398 1 86.19 22 SER B O 1
ATOM 2764 N N . ILE B 1 23 ? 7.332 -17.859 -4.25 1 88.12 23 ILE B N 1
ATOM 2765 C CA . ILE B 1 23 ? 5.961 -17.516 -3.885 1 88.12 23 ILE B CA 1
ATOM 2766 C C . ILE B 1 23 ? 5.965 -16.359 -2.893 1 88.12 23 ILE B C 1
ATOM 2768 O O . ILE B 1 23 ? 6.691 -16.391 -1.897 1 88.12 23 ILE B O 1
ATOM 2772 N N . ALA B 1 24 ? 5.227 -15.352 -3.236 1 88.88 24 ALA B N 1
ATOM 2773 C CA . ALA B 1 24 ? 5.215 -14.156 -2.398 1 88.88 24 ALA B CA 1
ATOM 2774 C C . ALA B 1 24 ? 4.344 -14.359 -1.16 1 88.88 24 ALA B C 1
ATOM 2776 O O . ALA B 1 24 ? 3.334 -15.062 -1.213 1 88.88 24 ALA B O 1
ATOM 2777 N N . GLU B 1 25 ? 4.754 -13.75 -0.045 1 93.06 25 GLU B N 1
ATOM 2778 C CA . GLU B 1 25 ? 3.922 -13.695 1.152 1 93.06 25 GLU B CA 1
ATOM 2779 C C . GLU B 1 25 ? 2.998 -12.484 1.123 1 93.06 25 GLU B C 1
ATOM 2781 O O . GLU B 1 25 ? 3.322 -11.461 0.51 1 93.06 25 GLU B O 1
ATOM 2786 N N . LEU B 1 26 ? 1.828 -12.633 1.813 1 92.06 26 LEU B N 1
ATOM 2787 C CA . LEU B 1 26 ? 0.925 -11.516 2.059 1 92.06 26 LEU B CA 1
ATOM 2788 C C . LEU B 1 26 ? 1.171 -10.906 3.436 1 92.06 26 LEU B C 1
ATOM 2790 O O . LEU B 1 26 ? 1.222 -11.625 4.434 1 92.06 26 LEU B O 1
ATOM 2794 N N . GLY B 1 27 ? 1.36 -9.555 3.441 1 91.25 27 GLY B N 1
ATOM 2795 C CA . GLY B 1 27 ? 1.48 -8.883 4.723 1 91.25 27 GLY B CA 1
ATOM 2796 C C . GLY B 1 27 ? 0.165 -8.789 5.473 1 91.25 27 GLY B C 1
ATOM 2797 O O . GLY B 1 27 ? -0.854 -8.391 4.902 1 91.25 27 GLY B O 1
ATOM 2798 N N . THR B 1 28 ? 0.192 -9.156 6.75 1 90.81 28 THR B N 1
ATOM 2799 C CA . THR B 1 28 ? -0.992 -9.094 7.598 1 90.81 28 THR B CA 1
ATOM 2800 C C . THR B 1 28 ? -0.745 -8.188 8.805 1 90.81 28 THR B C 1
ATOM 2802 O O . THR B 1 28 ? 0.405 -7.906 9.148 1 90.81 28 THR B O 1
ATOM 2805 N N . GLY B 1 29 ? -1.789 -7.621 9.289 1 88.81 29 GLY B N 1
ATOM 2806 C CA . GLY B 1 29 ? -1.659 -6.766 10.461 1 88.81 29 GLY B CA 1
ATOM 2807 C C . GLY B 1 29 ? -2.533 -7.203 11.625 1 88.81 29 GLY B C 1
ATOM 2808 O O . GLY B 1 29 ? -2.846 -8.391 11.758 1 88.81 29 GLY B O 1
ATOM 2809 N N . GLY B 1 30 ? -2.736 -6.332 12.586 1 88.69 30 GLY B N 1
ATOM 2810 C CA . GLY B 1 30 ? -3.576 -6.605 13.742 1 88.69 30 GLY B CA 1
ATOM 2811 C C . GLY B 1 30 ? -4.93 -5.926 13.664 1 88.69 30 GLY B C 1
ATOM 2812 O O . GLY B 1 30 ? -5.375 -5.531 12.586 1 88.69 30 GLY B O 1
ATOM 2813 N N . LEU B 1 31 ? -5.598 -5.957 14.844 1 91.38 31 LEU B N 1
ATOM 2814 C CA . LEU B 1 31 ? -6.914 -5.34 14.945 1 91.38 31 LEU B CA 1
ATOM 2815 C C . LEU B 1 31 ? -6.801 -3.82 14.984 1 91.38 31 LEU B C 1
ATOM 2817 O O . LEU B 1 31 ? -5.836 -3.279 15.531 1 91.38 31 LEU B O 1
ATOM 2821 N N . ILE B 1 32 ? -7.793 -3.178 14.438 1 89.56 32 ILE B N 1
ATOM 2822 C CA . ILE B 1 32 ? -7.891 -1.725 14.523 1 89.56 32 ILE B CA 1
ATOM 2823 C C . ILE B 1 32 ? -9.242 -1.335 15.125 1 89.56 32 ILE B C 1
ATOM 2825 O O . ILE B 1 32 ? -10.242 -2.016 14.906 1 89.56 32 ILE B O 1
ATOM 2829 N N . LEU B 1 33 ? -9.227 -0.256 15.883 1 91.25 33 LEU B N 1
ATOM 2830 C CA . LEU B 1 33 ? -10.445 0.232 16.531 1 91.25 33 LEU B CA 1
ATOM 2831 C C . LEU B 1 33 ? -10.875 1.568 15.93 1 91.25 33 LEU B C 1
ATOM 2833 O O . LEU B 1 33 ? -10.039 2.441 15.688 1 91.25 33 LEU B O 1
ATOM 2837 N N . SER B 1 34 ? -12.172 1.745 15.781 1 91.88 34 SER B N 1
ATOM 2838 C CA . SER B 1 34 ? -12.68 3.008 15.258 1 91.88 34 SER B CA 1
ATOM 2839 C C . SER B 1 34 ? -12.57 4.121 16.297 1 91.88 34 SER B C 1
ATOM 2841 O O . SER B 1 34 ? -12.406 5.293 15.938 1 91.88 34 SER B O 1
ATOM 2843 N N . ARG B 1 35 ? -12.711 3.76 17.609 1 89.19 35 ARG B N 1
ATOM 2844 C CA . ARG B 1 35 ? -12.703 4.762 18.672 1 89.19 35 ARG B CA 1
ATOM 2845 C C . ARG B 1 35 ? -11.398 4.711 19.453 1 89.19 35 ARG B C 1
ATOM 2847 O O . ARG B 1 35 ? -11.414 4.68 20.688 1 89.19 35 ARG B O 1
ATOM 2854 N N . SER B 1 36 ? -10.352 4.77 18.688 1 85.06 36 SER B N 1
ATOM 2855 C CA . SER B 1 36 ? -9.031 4.762 19.312 1 85.06 36 SER B CA 1
ATOM 2856 C C . SER B 1 36 ? -8.789 6.039 20.109 1 85.06 36 SER B C 1
ATOM 2858 O O . SER B 1 36 ? -7.852 6.117 20.906 1 85.06 36 SER B O 1
ATOM 2860 N N . ASP B 1 37 ? -9.656 7.094 19.953 1 82.25 37 ASP B N 1
ATOM 2861 C CA . ASP B 1 37 ? -9.586 8.336 20.719 1 82.25 37 ASP B CA 1
ATOM 2862 C C . ASP B 1 37 ? -10.016 8.109 22.172 1 82.25 37 ASP B C 1
ATOM 2864 O O . ASP B 1 37 ? -9.617 8.859 23.062 1 82.25 37 ASP B O 1
ATOM 2868 N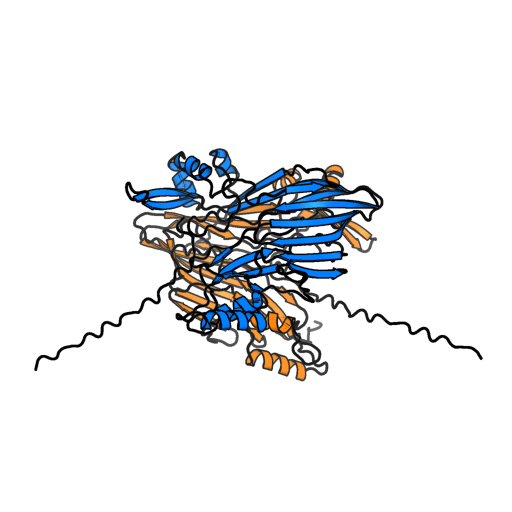 N . ALA B 1 38 ? -10.797 7.082 22.406 1 87.62 38 ALA B N 1
ATOM 2869 C CA . ALA B 1 38 ? -11.367 6.836 23.734 1 87.62 38 ALA B CA 1
ATOM 2870 C C . ALA B 1 38 ? -10.828 5.539 24.328 1 87.62 38 ALA B C 1
ATOM 2872 O O . ALA B 1 38 ? -10.688 5.422 25.547 1 87.62 38 ALA B O 1
ATOM 2873 N N . VAL B 1 39 ? -10.602 4.586 23.453 1 90 39 VAL B N 1
ATOM 2874 C CA . VAL B 1 39 ? -10.188 3.258 23.891 1 90 39 VAL B CA 1
ATOM 2875 C C . VAL B 1 39 ? -8.703 3.059 23.578 1 90 39 VAL B C 1
ATOM 2877 O O . VAL B 1 39 ? -8.297 3.051 22.406 1 90 39 VAL B O 1
ATOM 2880 N N . ALA B 1 40 ? -7.922 2.879 24.609 1 87.56 40 ALA B N 1
ATOM 2881 C CA . ALA B 1 40 ? -6.477 2.719 24.453 1 87.56 40 ALA B CA 1
ATOM 2882 C C . ALA B 1 40 ? -6.09 1.244 24.422 1 87.56 40 ALA B C 1
ATOM 2884 O O . ALA B 1 40 ? -6.73 0.414 25.078 1 87.56 40 ALA B O 1
ATOM 2885 N N . MET B 1 41 ? -5.043 0.991 23.672 1 88.88 41 MET B N 1
ATOM 2886 C CA . MET B 1 41 ? -4.441 -0.338 23.719 1 88.88 41 MET B CA 1
ATOM 2887 C C . MET B 1 41 ? -3.43 -0.43 24.859 1 88.88 41 MET B C 1
ATOM 2889 O O . MET B 1 41 ? -2.295 0.035 24.734 1 88.88 41 MET B O 1
ATOM 2893 N N . GLN B 1 42 ? -3.734 -1.075 25.891 1 90.12 42 GLN B N 1
ATOM 2894 C CA . GLN B 1 42 ? -2.879 -1.158 27.062 1 90.12 42 GLN B CA 1
ATOM 2895 C C . GLN B 1 42 ? -1.753 -2.168 26.859 1 90.12 42 GLN B C 1
ATOM 2897 O O . GLN B 1 42 ? -0.637 -1.967 27.344 1 90.12 42 GLN B O 1
ATOM 2902 N N . SER B 1 43 ? -2.141 -3.205 26.234 1 93.25 43 SER B N 1
ATOM 2903 C CA . SER B 1 43 ? -1.111 -4.211 26 1 93.25 43 SER B CA 1
ATOM 2904 C C . SER B 1 43 ? -1.373 -4.977 24.703 1 93.25 43 SER B C 1
ATOM 2906 O O . SER B 1 43 ? -2.523 -5.121 24.281 1 93.25 43 SER B O 1
ATOM 2908 N N . GLU B 1 44 ? -0.359 -5.426 24.062 1 93.75 44 GLU B N 1
ATOM 2909 C CA . GLU B 1 44 ? -0.37 -6.305 22.906 1 93.75 44 GLU B CA 1
ATOM 2910 C C . GLU B 1 44 ? 0.693 -7.391 23.016 1 93.75 44 GLU B C 1
ATOM 2912 O O . GLU B 1 44 ? 1.888 -7.094 23.094 1 93.75 44 GLU B O 1
ATOM 2917 N N . ASP B 1 45 ? 0.271 -8.586 23.141 1 96.69 45 ASP B N 1
ATOM 2918 C CA . ASP B 1 45 ? 1.146 -9.758 23.094 1 96.69 45 ASP B CA 1
ATOM 2919 C C . ASP B 1 45 ? 1.047 -10.461 21.75 1 96.69 45 ASP B C 1
ATOM 2921 O O . ASP B 1 45 ? 0.056 -11.141 21.469 1 96.69 45 ASP B O 1
ATOM 2925 N N . LEU B 1 46 ? 2.027 -10.289 20.953 1 97.19 46 LEU B N 1
ATOM 2926 C CA . LEU B 1 46 ? 2.061 -10.773 19.578 1 97.19 46 LEU B CA 1
ATOM 2927 C C . LEU B 1 46 ? 2.99 -11.977 19.453 1 97.19 46 LEU B C 1
ATOM 2929 O O . LEU B 1 46 ? 4.141 -11.922 19.891 1 97.19 46 LEU B O 1
ATOM 2933 N N . PHE B 1 47 ? 2.496 -13.062 18.938 1 98.5 47 PHE B N 1
ATOM 2934 C CA . PHE B 1 47 ? 3.273 -14.266 18.625 1 98.5 47 PHE B CA 1
ATOM 2935 C C . PHE B 1 47 ? 3.223 -14.578 17.141 1 98.5 47 PHE B C 1
ATOM 2937 O O . PHE B 1 47 ? 2.143 -14.656 16.547 1 98.5 47 PHE B O 1
ATOM 2944 N N . ILE B 1 48 ? 4.383 -14.758 16.531 1 98.38 48 ILE B N 1
ATOM 2945 C CA . ILE B 1 48 ? 4.449 -15.039 15.094 1 98.38 48 ILE B CA 1
ATOM 2946 C C . ILE B 1 48 ? 5.273 -16.297 14.852 1 98.38 48 ILE B C 1
ATOM 2948 O O . ILE B 1 48 ? 6.398 -16.422 15.344 1 98.38 48 ILE B O 1
ATOM 2952 N N . SER B 1 49 ? 4.812 -17.203 14.133 1 98.25 49 SER B N 1
ATOM 2953 C CA . SER B 1 49 ? 5.48 -18.391 13.609 1 98.25 49 SER B CA 1
ATOM 2954 C C . SER B 1 49 ? 4.973 -18.734 12.219 1 98.25 49 SER B C 1
ATOM 2956 O O . SER B 1 49 ? 3.969 -18.188 11.758 1 98.25 49 SER B O 1
ATOM 2958 N N . PRO B 1 50 ? 5.676 -19.609 11.492 1 97.12 50 PRO B N 1
ATOM 2959 C CA . PRO B 1 50 ? 5.176 -20.016 10.18 1 97.12 50 PRO B CA 1
ATOM 2960 C C . PRO B 1 50 ? 3.824 -20.719 10.258 1 97.12 50 PRO B C 1
ATOM 2962 O O . PRO B 1 50 ? 3.084 -20.766 9.273 1 97.12 50 PRO B O 1
ATOM 2965 N N . GLU B 1 51 ? 3.42 -21.234 11.398 1 96.56 51 GLU B N 1
ATOM 2966 C CA . GLU B 1 51 ? 2.211 -22.031 11.523 1 96.56 51 GLU B CA 1
ATOM 2967 C C . GLU B 1 51 ? 1.029 -21.188 11.992 1 96.56 51 GLU B C 1
ATOM 2969 O O . GLU B 1 51 ? -0.123 -21.5 11.68 1 96.56 51 GLU B O 1
ATOM 2974 N N . LYS B 1 52 ? 1.383 -20.172 12.781 1 97.25 52 LYS B N 1
ATOM 2975 C CA . LYS B 1 52 ? 0.281 -19.375 13.336 1 97.25 52 LYS B CA 1
ATOM 2976 C C . LYS B 1 52 ? 0.761 -18 13.789 1 97.25 52 LYS B C 1
ATOM 2978 O O . LYS B 1 52 ? 1.928 -17.844 14.148 1 97.25 52 LYS B O 1
ATOM 2983 N N . VAL B 1 53 ? -0.136 -17.062 13.773 1 97.62 53 VAL B N 1
ATOM 2984 C CA . VAL B 1 53 ? -0.014 -15.766 14.422 1 97.62 53 VAL B CA 1
ATOM 2985 C C . VAL B 1 53 ? -1.114 -15.609 15.469 1 97.62 53 VAL B C 1
ATOM 2987 O O . VAL B 1 53 ? -2.285 -15.875 15.195 1 97.62 53 VAL B O 1
ATOM 2990 N N . THR B 1 54 ? -0.719 -15.273 16.688 1 97.81 54 THR B N 1
ATOM 2991 C CA . THR B 1 54 ? -1.681 -14.984 17.734 1 97.81 54 THR B CA 1
ATOM 2992 C C . THR B 1 54 ? -1.416 -13.617 18.359 1 97.81 54 THR B C 1
ATOM 2994 O O . THR B 1 54 ? -0.262 -13.211 18.516 1 97.81 54 THR B O 1
ATOM 2997 N N . VAL B 1 55 ? -2.477 -12.953 18.625 1 96.75 55 VAL B N 1
ATOM 2998 C CA . VAL B 1 55 ? -2.359 -11.648 19.281 1 96.75 55 VAL B CA 1
ATOM 2999 C C . VAL B 1 55 ? -3.365 -11.555 20.422 1 96.75 55 VAL B C 1
ATOM 3001 O O . VAL B 1 55 ? -4.551 -11.844 20.25 1 96.75 55 VAL B O 1
ATOM 3004 N N . ASP B 1 56 ? -2.885 -11.148 21.531 1 96.75 56 ASP B N 1
ATOM 3005 C CA . ASP B 1 56 ? -3.725 -10.844 22.688 1 96.75 56 ASP B CA 1
ATOM 3006 C C . ASP B 1 56 ? -3.666 -9.359 23.047 1 96.75 56 ASP B C 1
ATOM 3008 O O . ASP B 1 56 ? -2.609 -8.852 23.422 1 96.75 56 ASP B O 1
ATOM 3012 N N . TYR B 1 57 ? -4.809 -8.797 22.938 1 94.5 57 TYR B N 1
ATOM 3013 C CA . TYR B 1 57 ? -4.914 -7.375 23.25 1 94.5 57 TYR B CA 1
ATOM 3014 C C . TYR B 1 57 ? -5.609 -7.172 24.594 1 94.5 57 TYR B C 1
ATOM 3016 O O . TYR B 1 57 ? -6.523 -7.918 24.953 1 94.5 57 TYR B O 1
ATOM 3024 N N . VAL B 1 58 ? -5.141 -6.133 25.297 1 94.94 58 VAL B N 1
ATOM 3025 C CA . VAL B 1 58 ? -5.945 -5.531 26.344 1 94.94 58 VAL B CA 1
ATOM 3026 C C . VAL B 1 58 ? -6.277 -4.086 25.984 1 94.94 58 VAL B C 1
ATOM 3028 O O . VAL B 1 58 ? -5.379 -3.25 25.859 1 94.94 58 VAL B O 1
ATOM 3031 N N . PHE B 1 59 ? -7.602 -3.877 25.859 1 92.62 59 PHE B N 1
ATOM 3032 C CA . PHE B 1 59 ? -8.078 -2.527 25.594 1 92.62 59 PHE B CA 1
ATOM 3033 C C . PHE B 1 59 ? -8.734 -1.919 26.828 1 92.62 59 PHE B C 1
ATOM 3035 O O . PHE B 1 59 ? -9.43 -2.611 27.562 1 92.62 59 PHE B O 1
ATOM 3042 N N . ARG B 1 60 ? -8.492 -0.64 26.969 1 93.38 60 ARG B N 1
ATOM 3043 C CA . ARG B 1 60 ? -9.117 0.032 28.094 1 93.38 60 ARG B CA 1
ATOM 3044 C C . ARG B 1 60 ? -9.844 1.299 27.656 1 93.38 60 ARG B C 1
ATOM 3046 O O . ARG B 1 60 ? -9.266 2.137 26.953 1 93.38 60 ARG B O 1
ATOM 3053 N N . ASN B 1 61 ? -11.086 1.363 28.047 1 94.25 61 ASN B N 1
ATOM 3054 C CA . ASN B 1 61 ? -11.82 2.619 27.922 1 94.25 61 ASN B CA 1
ATOM 3055 C C . ASN B 1 61 ? -11.461 3.602 29.031 1 94.25 61 ASN B C 1
ATOM 3057 O O . ASN B 1 61 ? -11.742 3.35 30.203 1 94.25 61 ASN B O 1
ATOM 3061 N N . ASN B 1 62 ? -10.906 4.676 28.672 1 90.25 62 ASN B N 1
ATOM 3062 C CA . ASN B 1 62 ? -10.43 5.645 29.656 1 90.25 62 ASN B CA 1
ATOM 3063 C C . ASN B 1 62 ? -11.445 6.754 29.891 1 90.25 62 ASN B C 1
ATOM 3065 O O . ASN B 1 62 ? -11.133 7.766 30.516 1 90.25 62 ASN B O 1
ATOM 3069 N N . THR B 1 63 ? -12.609 6.582 29.391 1 93.19 63 THR B N 1
ATOM 3070 C CA . THR B 1 63 ? -13.656 7.574 29.578 1 93.19 63 THR B CA 1
ATOM 3071 C C . THR B 1 63 ? -14.656 7.109 30.641 1 93.19 63 THR B C 1
ATOM 3073 O O . THR B 1 63 ? -14.617 5.953 31.062 1 93.19 63 THR B O 1
ATOM 3076 N N . ASP B 1 64 ? -15.539 8.07 31.047 1 96.06 64 ASP B N 1
ATOM 3077 C CA . ASP B 1 64 ? -16.5 7.777 32.094 1 96.06 64 ASP B CA 1
ATOM 3078 C C . ASP B 1 64 ? -17.828 7.301 31.516 1 96.06 64 ASP B C 1
ATOM 3080 O O . ASP B 1 64 ? -18.828 7.188 32.25 1 96.06 64 ASP B O 1
ATOM 3084 N N . LYS B 1 65 ? -17.859 7.012 30.25 1 96 65 LYS B N 1
ATOM 3085 C CA . LYS B 1 65 ? -19.047 6.488 29.578 1 96 65 LYS B CA 1
ATOM 3086 C C . LYS B 1 65 ? -18.703 5.266 28.734 1 96 65 LYS B C 1
ATOM 3088 O O . LYS B 1 65 ? -17.562 5.105 28.297 1 96 65 LYS B O 1
ATOM 3093 N N . ASP B 1 66 ? -19.688 4.422 28.578 1 97.12 66 ASP B N 1
ATOM 3094 C CA . ASP B 1 66 ? -19.5 3.307 27.656 1 97.12 66 ASP B CA 1
ATOM 3095 C C . ASP B 1 66 ? -19.25 3.811 26.234 1 97.12 66 ASP B C 1
ATOM 3097 O O . ASP B 1 66 ? -19.875 4.781 25.797 1 97.12 66 ASP B O 1
ATOM 3101 N N . VAL B 1 67 ? -18.312 3.152 25.578 1 95.31 67 VAL B N 1
ATOM 3102 C CA . VAL B 1 67 ? -17.984 3.539 24.203 1 95.31 67 VAL B CA 1
ATOM 3103 C C . VAL B 1 67 ? -18.281 2.383 23.266 1 95.31 67 VAL B C 1
ATOM 3105 O O . VAL B 1 67 ? -17.859 1.251 23.484 1 95.31 67 VAL B O 1
ATOM 3108 N N . SER B 1 68 ? -19.125 2.68 22.266 1 95.88 68 SER B N 1
ATOM 3109 C CA . SER B 1 68 ? -19.328 1.736 21.172 1 95.88 68 SER B CA 1
ATOM 3110 C C . SER B 1 68 ? -18.297 1.944 20.062 1 95.88 68 SER B C 1
ATOM 3112 O O . SER B 1 68 ? -18.094 3.068 19.594 1 95.88 68 SER B O 1
ATOM 3114 N N . SER B 1 69 ? -17.625 0.847 19.672 1 94.25 69 SER B N 1
ATOM 3115 C CA . SER B 1 69 ? -16.562 0.94 18.672 1 94.25 69 SER B CA 1
ATOM 3116 C C . SER B 1 69 ? -16.625 -0.22 17.688 1 94.25 69 SER B C 1
ATOM 3118 O O . SER B 1 69 ? -17.094 -1.309 18.031 1 94.25 69 SER B O 1
ATOM 3120 N N . ILE B 1 70 ? -16.234 0.053 16.438 1 95.44 70 ILE B N 1
ATOM 3121 C CA . ILE B 1 70 ? -15.945 -1.021 15.484 1 95.44 70 ILE B CA 1
ATOM 3122 C C . ILE B 1 70 ? -14.547 -1.576 15.75 1 95.44 70 ILE B C 1
ATOM 3124 O O . ILE B 1 70 ? -13.602 -0.816 15.969 1 95.44 70 ILE B O 1
ATOM 3128 N N . VAL B 1 71 ? -14.461 -2.867 15.805 1 93.06 71 VAL B N 1
ATOM 3129 C CA . VAL B 1 71 ? -13.188 -3.582 15.766 1 93.06 71 VAL B CA 1
ATOM 3130 C C . VAL B 1 71 ? -13.023 -4.262 14.406 1 93.06 71 VAL B C 1
ATOM 3132 O O . VAL B 1 71 ? -13.898 -5.004 13.969 1 93.06 71 VAL B O 1
ATOM 3135 N N . ALA B 1 72 ? -11.953 -3.984 13.734 1 94.06 72 ALA B N 1
ATOM 3136 C CA . ALA B 1 72 ? -11.789 -4.496 12.375 1 94.06 72 ALA B CA 1
ATOM 3137 C C . ALA B 1 72 ? -10.438 -5.199 12.227 1 94.06 72 ALA B C 1
ATOM 3139 O O . ALA B 1 72 ? -9.469 -4.848 12.891 1 94.06 72 ALA B O 1
ATOM 3140 N N . PHE B 1 73 ? -10.453 -6.215 11.422 1 92.75 73 PHE B N 1
ATOM 3141 C CA . PHE B 1 73 ? -9.258 -6.918 10.961 1 92.75 73 PHE B CA 1
ATOM 3142 C C . PHE B 1 73 ? -9.156 -6.875 9.445 1 92.75 73 PHE B C 1
ATOM 3144 O O . PHE B 1 73 ? -9.633 -7.777 8.758 1 92.75 73 PHE B O 1
ATOM 3151 N N . PRO B 1 74 ? -8.484 -5.816 8.891 1 92.88 74 PRO B N 1
ATOM 3152 C CA . PRO B 1 74 ? -8.266 -5.785 7.438 1 92.88 74 PRO B CA 1
ATOM 3153 C C . PRO B 1 74 ? -7.355 -6.906 6.949 1 92.88 74 PRO B C 1
ATOM 3155 O O . PRO B 1 74 ? -6.238 -7.062 7.453 1 92.88 74 PRO B O 1
ATOM 3158 N N . MET B 1 75 ? -7.844 -7.629 5.988 1 92.81 75 MET B N 1
ATOM 3159 C CA . MET B 1 75 ? -7.023 -8.672 5.375 1 92.81 75 MET B CA 1
ATOM 3160 C C . MET B 1 75 ? -6.207 -8.109 4.219 1 92.81 75 MET B C 1
ATOM 3162 O O . MET B 1 75 ? -6.547 -7.062 3.66 1 92.81 75 MET B O 1
ATOM 3166 N N . PRO B 1 76 ? -5.074 -8.75 3.945 1 91.94 76 PRO B N 1
ATOM 3167 C CA . PRO B 1 76 ? -4.328 -8.281 2.777 1 91.94 76 PRO B CA 1
ATOM 3168 C C . PRO B 1 76 ? -5.125 -8.398 1.479 1 91.94 76 PRO B C 1
ATOM 3170 O O . PRO B 1 76 ? -5.895 -9.344 1.308 1 91.94 76 PRO B O 1
ATOM 3173 N N . ASP B 1 77 ? -4.898 -7.402 0.619 1 91.38 77 ASP B N 1
ATOM 3174 C CA . ASP B 1 77 ? -5.516 -7.492 -0.701 1 91.38 77 ASP B CA 1
ATOM 3175 C C . ASP B 1 77 ? -4.953 -8.672 -1.49 1 91.38 77 ASP B C 1
ATOM 3177 O O . ASP B 1 77 ? -3.752 -8.945 -1.437 1 91.38 77 ASP B O 1
ATOM 3181 N N . ILE B 1 78 ? -5.82 -9.297 -2.225 1 90.88 78 ILE B N 1
ATOM 3182 C CA . ILE B 1 78 ? -5.418 -10.414 -3.072 1 90.88 78 ILE B CA 1
ATOM 3183 C C . ILE B 1 78 ? -5.59 -10.039 -4.543 1 90.88 78 ILE B C 1
ATOM 3185 O O . ILE B 1 78 ? -6.66 -9.578 -4.949 1 90.88 78 ILE B O 1
ATOM 3189 N N . GLU B 1 79 ? -4.516 -10.188 -5.277 1 90 79 GLU B N 1
ATOM 3190 C CA . GLU B 1 79 ? -4.59 -10 -6.723 1 90 79 GLU B CA 1
ATOM 3191 C C . GLU B 1 79 ? -4.867 -11.312 -7.441 1 90 79 GLU B C 1
ATOM 3193 O O . GLU B 1 79 ? -4.113 -12.273 -7.301 1 90 79 GLU B O 1
ATOM 3198 N N . GLY B 1 80 ? -5.98 -11.336 -8.219 1 88.62 80 GLY B N 1
ATOM 3199 C CA . GLY B 1 80 ? -6.301 -12.531 -8.984 1 88.62 80 GLY B CA 1
ATOM 3200 C C . GLY B 1 80 ? -5.441 -12.688 -10.227 1 88.62 80 GLY B C 1
ATOM 3201 O O . GLY B 1 80 ? -5.922 -12.508 -11.344 1 88.62 80 GLY B O 1
ATOM 3202 N N . ASP B 1 81 ? -4.23 -12.914 -10.141 1 82.69 81 ASP B N 1
ATOM 3203 C CA . ASP B 1 81 ? -3.293 -13.188 -11.227 1 82.69 81 ASP B CA 1
ATOM 3204 C C . ASP B 1 81 ? -2.875 -14.656 -11.227 1 82.69 81 ASP B C 1
ATOM 3206 O O . ASP B 1 81 ? -2.197 -15.117 -10.305 1 82.69 81 ASP B O 1
ATOM 3210 N N . PRO B 1 82 ? -3.281 -15.398 -12.242 1 78.62 82 PRO B N 1
ATOM 3211 C CA . PRO B 1 82 ? -2.98 -16.828 -12.25 1 78.62 82 PRO B CA 1
ATOM 3212 C C . PRO B 1 82 ? -1.48 -17.109 -12.266 1 78.62 82 PRO B C 1
ATOM 3214 O O . PRO B 1 82 ? -1.053 -18.203 -11.875 1 78.62 82 PRO B O 1
ATOM 3217 N N . ASN B 1 83 ? -0.658 -16.172 -12.648 1 77.12 83 ASN B N 1
ATOM 3218 C CA . ASN B 1 83 ? 0.782 -16.391 -12.75 1 77.12 83 ASN B CA 1
ATOM 3219 C C . ASN B 1 83 ? 1.506 -15.961 -11.477 1 77.12 83 ASN B C 1
ATOM 3221 O O . ASN B 1 83 ? 2.697 -16.234 -11.32 1 77.12 83 ASN B O 1
ATOM 3225 N N . GLU B 1 84 ? 0.822 -15.273 -10.633 1 80 84 GLU B N 1
ATOM 3226 C CA . GLU B 1 84 ? 1.424 -14.766 -9.406 1 80 84 GLU B CA 1
ATOM 3227 C C . GLU B 1 84 ? 0.538 -15.047 -8.195 1 80 84 GLU B C 1
ATOM 3229 O O . GLU B 1 84 ? 0.157 -14.125 -7.469 1 80 84 GLU B O 1
ATOM 3234 N N . MET B 1 85 ? 0.328 -16.219 -8 1 79.62 85 MET B N 1
ATOM 3235 C CA . MET B 1 85 ? -0.48 -16.562 -6.836 1 79.62 85 MET B CA 1
ATOM 3236 C C . MET B 1 85 ? 0.344 -16.469 -5.555 1 79.62 85 MET B C 1
ATOM 3238 O O . MET B 1 85 ? 1.388 -17.125 -5.438 1 79.62 85 MET B O 1
ATOM 3242 N N . PRO B 1 86 ? -0.08 -15.648 -4.668 1 87.88 86 PRO B N 1
ATOM 3243 C CA . PRO B 1 86 ? 0.635 -15.586 -3.391 1 87.88 86 PRO B CA 1
ATOM 3244 C C . PRO B 1 86 ? 0.392 -16.812 -2.518 1 87.88 86 PRO B C 1
ATOM 3246 O O . PRO B 1 86 ? -0.391 -17.688 -2.887 1 87.88 86 PRO B O 1
ATOM 3249 N N . ALA B 1 87 ? 1.19 -16.844 -1.432 1 89.38 87 ALA B N 1
ATOM 3250 C CA . ALA B 1 87 ? 0.96 -17.922 -0.471 1 89.38 87 ALA B CA 1
ATOM 3251 C C . ALA B 1 87 ? -0.357 -17.719 0.273 1 89.38 87 ALA B C 1
ATOM 3253 O O . ALA B 1 87 ? -0.513 -16.766 1.022 1 89.38 87 ALA B O 1
ATOM 3254 N N . ILE B 1 88 ? -1.289 -18.594 0.041 1 87.81 88 ILE B N 1
ATOM 3255 C CA . ILE B 1 88 ? -2.588 -18.547 0.702 1 87.81 88 ILE B CA 1
ATOM 3256 C C . ILE B 1 88 ? -2.787 -19.797 1.552 1 87.81 88 ILE B C 1
ATOM 3258 O O . ILE B 1 88 ? -2.904 -20.906 1.021 1 87.81 88 ILE B O 1
ATOM 3262 N N . PRO B 1 89 ? -2.91 -19.609 2.77 1 86.19 89 PRO B N 1
ATOM 3263 C CA . PRO B 1 89 ? -2.943 -20.781 3.643 1 86.19 89 PRO B CA 1
ATOM 3264 C C . PRO B 1 89 ? -4.242 -21.578 3.523 1 86.19 89 PRO B C 1
ATOM 3266 O O . PRO B 1 89 ? -4.227 -22.797 3.539 1 86.19 89 PRO B O 1
ATOM 3269 N N . GLU B 1 90 ? -5.379 -20.875 3.443 1 80.06 90 GLU B N 1
ATOM 3270 C CA . GLU B 1 90 ? -6.688 -21.5 3.289 1 80.06 90 GLU B CA 1
ATOM 3271 C C . GLU B 1 90 ? -7.312 -21.156 1.941 1 80.06 90 GLU B C 1
ATOM 3273 O O . GLU B 1 90 ? -8.297 -20.422 1.882 1 80.06 90 GLU B O 1
ATOM 3278 N N . ALA B 1 91 ? -6.949 -21.75 0.824 1 73 91 ALA B N 1
ATOM 3279 C CA . ALA B 1 91 ? -7.133 -21.281 -0.546 1 73 91 ALA B CA 1
ATOM 3280 C C . ALA B 1 91 ? -8.57 -21.5 -1.011 1 73 91 ALA B C 1
ATOM 3282 O O . ALA B 1 91 ? -8.984 -20.969 -2.047 1 73 91 ALA B O 1
ATOM 3283 N N . GLN B 1 92 ? -9.383 -22.109 -0.18 1 73.81 92 GLN B N 1
ATOM 3284 C CA . GLN B 1 92 ? -10.711 -22.391 -0.714 1 73.81 92 GLN B CA 1
ATOM 3285 C C . GLN B 1 92 ? -11.797 -21.734 0.138 1 73.81 92 GLN B C 1
ATOM 3287 O O . GLN B 1 92 ? -12.953 -22.156 0.116 1 73.81 92 GLN B O 1
ATOM 3292 N N . SER B 1 93 ? -11.383 -20.688 0.815 1 78.62 93 SER B N 1
ATOM 3293 C CA . SER B 1 93 ? -12.328 -20.031 1.71 1 78.62 93 SER B CA 1
ATOM 3294 C C . SER B 1 93 ? -12.172 -18.516 1.673 1 78.62 93 SER B C 1
ATOM 3296 O O . SER B 1 93 ? -11.086 -18 1.386 1 78.62 93 SER B O 1
ATOM 3298 N N . ASP B 1 94 ? -13.375 -17.875 1.937 1 82.06 94 ASP B N 1
ATOM 3299 C CA . ASP B 1 94 ? -13.312 -16.438 2.119 1 82.06 94 ASP B CA 1
ATOM 3300 C C . ASP B 1 94 ? -12.438 -16.078 3.322 1 82.06 94 ASP B C 1
ATOM 3302 O O . ASP B 1 94 ? -11.859 -14.984 3.369 1 82.06 94 ASP B O 1
ATOM 3306 N N . ASN B 1 95 ? -12.477 -16.938 4.227 1 87 95 ASN B N 1
ATOM 3307 C CA . ASN B 1 95 ? -11.562 -16.812 5.359 1 87 95 ASN B CA 1
ATOM 3308 C C . ASN B 1 95 ? -10.211 -17.469 5.066 1 87 95 ASN B C 1
ATOM 3310 O O . ASN B 1 95 ? -9.836 -18.438 5.711 1 87 95 ASN B O 1
ATOM 3314 N N . PHE B 1 96 ? -9.469 -16.844 4.141 1 87.12 96 PHE B N 1
ATOM 3315 C CA . PHE B 1 96 ? -8.32 -17.516 3.537 1 87.12 96 PHE B CA 1
ATOM 3316 C C . PHE B 1 96 ? -7.125 -17.5 4.484 1 87.12 96 PHE B C 1
ATOM 3318 O O . PHE B 1 96 ? -6.105 -18.141 4.215 1 87.12 96 PHE B O 1
ATOM 3325 N N . LEU B 1 97 ? -7.219 -16.906 5.668 1 90.31 97 LEU B N 1
ATOM 3326 C CA . LEU B 1 97 ? -6.176 -16.969 6.688 1 90.31 97 LEU B CA 1
ATOM 3327 C C . LEU B 1 97 ? -6.629 -17.828 7.867 1 90.31 97 LEU B C 1
ATOM 3329 O O . LEU B 1 97 ? -5.828 -18.141 8.75 1 90.31 97 LEU B O 1
ATOM 3333 N N . GLY B 1 98 ? -7.875 -18.172 7.91 1 91 98 GLY B N 1
ATOM 3334 C CA . GLY B 1 98 ? -8.414 -18.875 9.062 1 91 98 GLY B CA 1
ATOM 3335 C C . GLY B 1 98 ? -8.523 -18 10.297 1 91 98 GLY B C 1
ATOM 3336 O O . GLY B 1 98 ? -8.172 -18.422 11.398 1 91 98 GLY B O 1
ATOM 3337 N N . PHE B 1 99 ? -8.977 -16.812 10.086 1 93.69 99 PHE B N 1
ATOM 3338 C CA . PHE B 1 99 ? -9.086 -15.797 11.133 1 93.69 99 PHE B CA 1
ATOM 3339 C C . PHE B 1 99 ? -10.125 -16.203 12.172 1 93.69 99 PHE B C 1
ATOM 3341 O O . PHE B 1 99 ? -11.234 -16.625 11.82 1 93.69 99 PHE B O 1
ATOM 3348 N N . GLU B 1 100 ? -9.688 -16.125 13.414 1 94.06 100 GLU B N 1
ATOM 3349 C CA . GLU B 1 100 ? -10.562 -16.344 14.562 1 94.06 100 GLU B CA 1
ATOM 3350 C C . GLU B 1 100 ? -10.344 -15.266 15.625 1 94.06 100 GLU B C 1
ATOM 3352 O O . GLU B 1 100 ? -9.219 -14.805 15.836 1 94.06 100 GLU B O 1
ATOM 3357 N N . VAL B 1 101 ? -11.453 -14.961 16.391 1 95.56 101 VAL B N 1
ATOM 3358 C CA . VAL B 1 101 ? -11.32 -13.898 17.375 1 95.56 101 VAL B CA 1
ATOM 3359 C C . VAL B 1 101 ? -12.242 -14.195 18.562 1 95.56 101 VAL B C 1
ATOM 3361 O O . VAL B 1 101 ? -13.328 -14.742 18.406 1 95.56 101 VAL B O 1
ATOM 3364 N N . THR B 1 102 ? -11.789 -13.875 19.797 1 95.31 102 THR B N 1
ATOM 3365 C CA . THR B 1 102 ? -12.555 -13.961 21.031 1 95.31 102 THR B CA 1
ATOM 3366 C C . THR B 1 102 ? -12.508 -12.641 21.797 1 95.31 102 THR B C 1
ATOM 3368 O O . THR B 1 102 ? -11.508 -11.922 21.734 1 95.31 102 THR B O 1
ATOM 3371 N N . ILE B 1 103 ? -13.578 -12.336 22.469 1 93.81 103 ILE B N 1
ATOM 3372 C CA . ILE B 1 103 ? -13.68 -11.203 23.391 1 93.81 103 ILE B CA 1
ATOM 3373 C C . ILE B 1 103 ? -13.969 -11.711 24.797 1 93.81 103 ILE B C 1
ATOM 3375 O O . ILE B 1 103 ? -15.008 -12.336 25.031 1 93.81 103 ILE B O 1
ATOM 3379 N N . ASP B 1 104 ? -13.062 -11.398 25.656 1 94.31 104 ASP B N 1
ATOM 3380 C CA . ASP B 1 104 ? -13.156 -11.898 27.031 1 94.31 104 ASP B CA 1
ATOM 3381 C C . ASP B 1 104 ? -13.453 -13.398 27.047 1 94.31 104 ASP B C 1
ATOM 3383 O O . ASP B 1 104 ? -14.328 -13.844 27.781 1 94.31 104 ASP B O 1
ATOM 3387 N N . GLY B 1 105 ? -12.836 -14.086 26.172 1 91 105 GLY B N 1
ATOM 3388 C CA . GLY B 1 105 ? -12.867 -15.539 26.172 1 91 105 GLY B CA 1
ATOM 3389 C C . GLY B 1 105 ? -14.055 -16.109 25.422 1 91 105 GLY B C 1
ATOM 3390 O O . GLY B 1 105 ? -14.18 -17.328 25.266 1 91 105 GLY B O 1
ATOM 3391 N N . VAL B 1 106 ? -14.945 -15.234 24.938 1 92.19 106 VAL B N 1
ATOM 3392 C CA . VAL B 1 106 ? -16.125 -15.68 24.203 1 92.19 106 VAL B CA 1
ATOM 3393 C C . VAL B 1 106 ? -15.945 -15.414 22.719 1 92.19 106 VAL B C 1
ATOM 3395 O O . VAL B 1 106 ? -15.523 -14.328 22.312 1 92.19 106 VAL B O 1
ATOM 3398 N N . ASP B 1 107 ? -16.344 -16.344 21.922 1 92.12 107 ASP B N 1
ATOM 3399 C CA . ASP B 1 107 ? -16.203 -16.219 20.484 1 92.12 107 ASP B CA 1
ATOM 3400 C C . ASP B 1 107 ? -17 -15.031 19.953 1 92.12 107 ASP B C 1
ATOM 3402 O O . ASP B 1 107 ? -18.188 -14.875 20.266 1 92.12 107 ASP B O 1
ATOM 3406 N N . ALA B 1 108 ? -16.328 -14.266 19.234 1 90.25 108 ALA B N 1
ATOM 3407 C CA . ALA B 1 108 ? -17.047 -13.219 18.5 1 90.25 108 ALA B CA 1
ATOM 3408 C C . ALA B 1 108 ? -17.531 -13.734 17.141 1 90.25 108 ALA B C 1
ATOM 3410 O O . ALA B 1 108 ? -17.188 -14.836 16.734 1 90.25 108 ALA B O 1
ATOM 3411 N N . LYS B 1 109 ? -18.438 -13.117 16.531 1 89 109 LYS B N 1
ATOM 3412 C CA . LYS B 1 109 ? -18.938 -13.438 15.195 1 89 109 LYS B CA 1
ATOM 3413 C C . LYS B 1 109 ? -18.75 -12.25 14.242 1 89 109 LYS B C 1
ATOM 3415 O O . LYS B 1 109 ? -19.688 -11.5 14 1 89 109 LYS B O 1
ATOM 3420 N N . PRO B 1 110 ? -17.516 -12.164 13.711 1 94.44 110 PRO B N 1
ATOM 3421 C CA . PRO B 1 110 ? -17.266 -11.016 12.844 1 94.44 110 PRO B CA 1
ATOM 3422 C C . PRO B 1 110 ? -18.062 -11.07 11.547 1 94.44 110 PRO B C 1
ATOM 3424 O O . PRO B 1 110 ? -18.422 -12.156 11.078 1 94.44 110 PRO B O 1
ATOM 3427 N N . GLN B 1 111 ? -18.438 -9.953 11.062 1 95.12 111 GLN B N 1
ATOM 3428 C CA . GLN B 1 111 ? -18.938 -9.797 9.703 1 95.12 111 GLN B CA 1
ATOM 3429 C C . GLN B 1 111 ? -17.797 -9.648 8.703 1 95.12 111 GLN B C 1
ATOM 3431 O O . GLN B 1 111 ? -16.703 -9.227 9.062 1 95.12 111 GLN B O 1
ATOM 3436 N N . LEU B 1 112 ? -18.094 -10.07 7.492 1 95.19 112 LEU B N 1
ATOM 3437 C CA . LEU B 1 112 ? -17.078 -9.984 6.449 1 95.19 112 LEU B CA 1
ATOM 3438 C C . LEU B 1 112 ? -17.5 -8.984 5.371 1 95.19 112 LEU B C 1
ATOM 3440 O O . LEU B 1 112 ? -18.562 -9.133 4.762 1 95.19 112 LEU B O 1
ATOM 3444 N N . GLU B 1 113 ? -16.75 -7.93 5.258 1 96.19 113 GLU B N 1
ATOM 3445 C CA . GLU B 1 113 ? -16.875 -6.969 4.168 1 96.19 113 GLU B CA 1
ATOM 3446 C C . GLU B 1 113 ? -15.906 -7.285 3.035 1 96.19 113 GLU B C 1
ATOM 3448 O O . GLU B 1 113 ? -14.703 -7.434 3.266 1 96.19 113 GLU B O 1
ATOM 3453 N N . GLN B 1 114 ? -16.453 -7.422 1.783 1 96.62 114 GLN B N 1
ATOM 3454 C CA . GLN B 1 114 ? -15.578 -7.695 0.647 1 96.62 114 GLN B CA 1
ATOM 3455 C C . GLN B 1 114 ? -15.922 -6.801 -0.541 1 96.62 114 GLN B C 1
ATOM 3457 O O . GLN B 1 114 ? -17.094 -6.492 -0.771 1 96.62 114 GLN B O 1
ATOM 3462 N N . ARG B 1 115 ? -14.961 -6.387 -1.228 1 97.38 115 ARG B N 1
ATOM 3463 C CA . ARG B 1 115 ? -15.078 -5.684 -2.5 1 97.38 115 ARG B CA 1
ATOM 3464 C C . ARG B 1 115 ? -14.07 -6.207 -3.514 1 97.38 115 ARG B C 1
ATOM 3466 O O . ARG B 1 115 ? -12.953 -6.582 -3.146 1 97.38 115 ARG B O 1
ATOM 3473 N N . ALA B 1 116 ? -14.492 -6.25 -4.746 1 97.62 116 ALA B N 1
ATOM 3474 C CA . ALA B 1 116 ? -13.625 -6.648 -5.852 1 97.62 116 ALA B CA 1
ATOM 3475 C C . ALA B 1 116 ? -13.367 -5.48 -6.797 1 97.62 116 ALA B C 1
ATOM 3477 O O . ALA B 1 116 ? -14.281 -4.707 -7.098 1 97.62 116 ALA B O 1
ATOM 3478 N N . PHE B 1 117 ? -12.133 -5.367 -7.277 1 97.12 117 PHE B N 1
ATOM 3479 C CA . PHE B 1 117 ? -11.758 -4.246 -8.125 1 97.12 117 PHE B CA 1
ATOM 3480 C C . PHE B 1 117 ? -10.977 -4.727 -9.344 1 97.12 117 PHE B C 1
ATOM 3482 O O . PHE B 1 117 ? -10.148 -5.637 -9.234 1 97.12 117 PHE B O 1
ATOM 3489 N N . ALA B 1 118 ? -11.25 -4.188 -10.461 1 96.19 118 ALA B N 1
ATOM 3490 C CA . ALA B 1 118 ? -10.414 -4.289 -11.648 1 96.19 118 ALA B CA 1
ATOM 3491 C C . ALA B 1 118 ? -9.93 -2.916 -12.102 1 96.19 118 ALA B C 1
ATOM 3493 O O . ALA B 1 118 ? -10.734 -2.033 -12.406 1 96.19 118 ALA B O 1
ATOM 3494 N N . LEU B 1 119 ? -8.602 -2.719 -12.102 1 92.62 119 LEU B N 1
ATOM 3495 C CA . LEU B 1 119 ? -7.973 -1.455 -12.469 1 92.62 119 LEU B CA 1
ATOM 3496 C C . LEU B 1 119 ? -8.492 -0.314 -11.602 1 92.62 119 LEU B C 1
ATOM 3498 O O . LEU B 1 119 ? -8.68 0.804 -12.086 1 92.62 119 LEU B O 1
ATOM 3502 N N . GLY B 1 120 ? -8.812 -0.661 -10.352 1 93.38 120 GLY B N 1
ATOM 3503 C CA . GLY B 1 120 ? -9.266 0.357 -9.422 1 93.38 120 GLY B CA 1
ATOM 3504 C C . GLY B 1 120 ? -10.758 0.639 -9.523 1 93.38 120 GLY B C 1
ATOM 3505 O O . GLY B 1 120 ? -11.281 1.501 -8.812 1 93.38 120 GLY B O 1
ATOM 3506 N N . ILE B 1 121 ? -11.43 -0.057 -10.391 1 96.69 121 ILE B N 1
ATOM 3507 C CA . ILE B 1 121 ? -12.867 0.123 -10.578 1 96.69 121 ILE B CA 1
ATOM 3508 C C . ILE B 1 121 ? -13.633 -0.977 -9.844 1 96.69 121 ILE B C 1
ATOM 3510 O O . ILE B 1 121 ? -13.328 -2.162 -10 1 96.69 121 ILE B O 1
ATOM 3514 N N . ASP B 1 122 ? -14.609 -0.591 -9.016 1 97.94 122 ASP B N 1
ATOM 3515 C CA . ASP B 1 122 ? -15.398 -1.551 -8.242 1 97.94 122 ASP B CA 1
ATOM 3516 C C . ASP B 1 122 ? -16.266 -2.404 -9.156 1 97.94 122 ASP B C 1
ATOM 3518 O O . ASP B 1 122 ? -17.141 -1.881 -9.867 1 97.94 122 ASP B O 1
ATOM 3522 N N . ILE B 1 123 ? -16.078 -3.689 -9.148 1 98.38 123 ILE B N 1
ATOM 3523 C CA . ILE B 1 123 ? -16.844 -4.586 -10.016 1 98.38 123 ILE B CA 1
ATOM 3524 C C . ILE B 1 123 ? -17.656 -5.562 -9.164 1 98.38 123 ILE B C 1
ATOM 3526 O O . ILE B 1 123 ? -18.094 -6.605 -9.656 1 98.38 123 ILE B O 1
ATOM 3530 N N . THR B 1 124 ? -17.797 -5.301 -7.867 1 98.38 124 THR B N 1
ATOM 3531 C CA . THR B 1 124 ? -18.484 -6.191 -6.945 1 98.38 124 THR B CA 1
ATOM 3532 C C . THR B 1 124 ? -19.891 -6.523 -7.461 1 98.38 124 THR B C 1
ATOM 3534 O O . THR B 1 124 ? -20.281 -7.691 -7.48 1 98.38 124 THR B O 1
ATOM 3537 N N . ALA B 1 125 ? -20.625 -5.531 -7.926 1 97.75 125 ALA B N 1
ATOM 3538 C CA . ALA B 1 125 ? -21.984 -5.723 -8.398 1 97.75 125 ALA B CA 1
ATOM 3539 C C . ALA B 1 125 ? -22.016 -6.562 -9.672 1 97.75 125 ALA B C 1
ATOM 3541 O O . ALA B 1 125 ? -22.953 -7.344 -9.891 1 97.75 125 ALA B O 1
ATOM 3542 N N . ASP B 1 126 ? -21 -6.367 -10.547 1 98.19 126 ASP B N 1
ATOM 3543 C CA . ASP B 1 126 ? -20.906 -7.168 -11.758 1 98.19 126 ASP B CA 1
ATOM 3544 C C . ASP B 1 126 ? -20.797 -8.656 -11.43 1 98.19 126 ASP B C 1
ATOM 3546 O O . ASP B 1 126 ? -21.5 -9.477 -12.023 1 98.19 126 ASP B O 1
ATOM 3550 N N . LEU B 1 127 ? -19.875 -8.969 -10.5 1 98.25 127 LEU B N 1
ATOM 3551 C CA . LEU B 1 127 ? -19.656 -10.359 -10.125 1 98.25 127 LEU B CA 1
ATOM 3552 C C . LEU B 1 127 ? -20.906 -10.953 -9.484 1 98.25 127 LEU B C 1
ATOM 3554 O O . LEU B 1 127 ? -21.312 -12.062 -9.836 1 98.25 127 LEU B O 1
ATOM 3558 N N . LYS B 1 128 ? -21.547 -10.25 -8.625 1 97.69 128 LYS B N 1
ATOM 3559 C CA . LYS B 1 128 ? -22.734 -10.734 -7.938 1 97.69 128 LYS B CA 1
ATOM 3560 C C . LYS B 1 128 ? -23.891 -10.969 -8.914 1 97.69 128 LYS B C 1
ATOM 3562 O O . LYS B 1 128 ? -24.609 -11.953 -8.805 1 97.69 128 LYS B O 1
ATOM 3567 N N . ALA B 1 129 ? -24.031 -10.055 -9.859 1 97.5 129 ALA B N 1
ATOM 3568 C CA . ALA B 1 129 ? -25.109 -10.141 -10.828 1 97.5 129 ALA B CA 1
ATOM 3569 C C . ALA B 1 129 ? -25.016 -11.43 -11.648 1 97.5 129 ALA B C 1
ATOM 3571 O O . ALA B 1 129 ? -26.031 -11.953 -12.117 1 97.5 129 ALA B O 1
ATOM 3572 N N . GLN B 1 130 ? -23.812 -11.93 -11.797 1 97.88 130 GLN B N 1
ATOM 3573 C CA . GLN B 1 130 ? -23.609 -13.148 -12.57 1 97.88 130 GLN B CA 1
ATOM 3574 C C . GLN B 1 130 ? -23.344 -14.344 -11.664 1 97.88 130 GLN B C 1
ATOM 3576 O O . GLN B 1 130 ? -22.922 -15.406 -12.133 1 97.88 130 GLN B O 1
ATOM 3581 N N . ASN B 1 131 ? -23.438 -14.156 -10.367 1 96.94 131 ASN B N 1
ATOM 3582 C CA . ASN B 1 131 ? -23.234 -15.195 -9.359 1 96.94 131 ASN B CA 1
ATOM 3583 C C . ASN B 1 131 ? -21.812 -15.734 -9.383 1 96.94 131 ASN B C 1
ATOM 3585 O O . ASN B 1 131 ? -21.594 -16.938 -9.227 1 96.94 131 ASN B O 1
ATOM 3589 N N . VAL B 1 132 ? -20.859 -14.891 -9.695 1 97.06 132 VAL B N 1
ATOM 3590 C CA . VAL B 1 132 ? -19.453 -15.242 -9.633 1 97.06 132 VAL B CA 1
ATOM 3591 C C . VAL B 1 132 ? -18.906 -14.898 -8.25 1 97.06 132 VAL B C 1
ATOM 3593 O O . VAL B 1 132 ? -19.062 -13.773 -7.777 1 97.06 132 VAL B O 1
ATOM 3596 N N . PRO B 1 133 ? -18.266 -15.852 -7.551 1 95.31 133 PRO B N 1
ATOM 3597 C CA . PRO B 1 133 ? -17.672 -15.547 -6.246 1 95.31 133 PRO B CA 1
ATOM 3598 C C . PRO B 1 133 ? -16.625 -14.445 -6.312 1 95.31 133 PRO B C 1
ATOM 3600 O O . PRO B 1 133 ? -15.914 -14.328 -7.312 1 95.31 133 PRO B O 1
ATOM 3603 N N . LEU B 1 134 ? -16.516 -13.672 -5.215 1 96 134 LEU B N 1
ATOM 3604 C CA . LEU B 1 134 ? -15.531 -12.594 -5.156 1 96 134 LEU B CA 1
ATOM 3605 C C . LEU B 1 134 ? -14.125 -13.148 -4.984 1 96 134 LEU B C 1
ATOM 3607 O O . LEU B 1 134 ? -13.156 -12.547 -5.465 1 96 134 LEU B O 1
ATOM 3611 N N . TYR B 1 135 ? -13.977 -14.281 -4.281 1 93.12 135 TYR B N 1
ATOM 3612 C CA . TYR B 1 135 ? -12.68 -14.914 -4.109 1 93.12 135 TYR B CA 1
ATOM 3613 C C . TYR B 1 135 ? -12.141 -15.43 -5.438 1 93.12 135 TYR B C 1
ATOM 3615 O O . TYR B 1 135 ? -12.75 -16.281 -6.07 1 93.12 135 TYR B O 1
ATOM 3623 N N . PRO B 1 136 ? -10.938 -14.984 -5.91 1 93.12 136 PRO B N 1
ATOM 3624 C CA . PRO B 1 136 ? -10.531 -15.195 -7.301 1 93.12 136 PRO B CA 1
ATOM 3625 C C . PRO B 1 136 ? -9.742 -16.484 -7.5 1 93.12 136 PRO B C 1
ATOM 3627 O O . PRO B 1 136 ? -9.359 -16.812 -8.625 1 93.12 136 PRO B O 1
ATOM 3630 N N . PHE B 1 137 ? -9.312 -17.297 -6.57 1 86.44 137 PHE B N 1
ATOM 3631 C CA . PHE B 1 137 ? -8.484 -18.469 -6.77 1 86.44 137 PHE B CA 1
ATOM 3632 C C . PHE B 1 137 ? -9.273 -19.75 -6.52 1 86.44 137 PHE B C 1
ATOM 3634 O O . PHE B 1 137 ? -8.797 -20.844 -6.789 1 86.44 137 PHE B O 1
ATOM 3641 N N . GLY B 1 138 ? -10.445 -19.781 -6.223 1 77.56 138 GLY B N 1
ATOM 3642 C CA . GLY B 1 138 ? -11.227 -20.984 -5.961 1 77.56 138 GLY B CA 1
ATOM 3643 C C . GLY B 1 138 ? -11.828 -21.594 -7.215 1 77.56 138 GLY B C 1
ATOM 3644 O O . GLY B 1 138 ? -12 -20.906 -8.219 1 77.56 138 GLY B O 1
ATOM 3645 N N . ASP B 1 139 ? -12 -22.922 -7.188 1 86.69 139 ASP B N 1
ATOM 3646 C CA . ASP B 1 139 ? -12.633 -23.625 -8.297 1 86.69 139 ASP B CA 1
ATOM 3647 C C . ASP B 1 139 ? -14.031 -23.078 -8.578 1 86.69 139 ASP B C 1
ATOM 3649 O O . ASP B 1 139 ? -14.484 -23.078 -9.719 1 86.69 139 ASP B O 1
ATOM 3653 N N . ALA B 1 140 ? -14.531 -22.516 -7.551 1 90.75 140 ALA B N 1
ATOM 3654 C CA . ALA B 1 140 ? -15.891 -22.016 -7.691 1 90.75 140 ALA B CA 1
ATOM 3655 C C . ALA B 1 140 ? -15.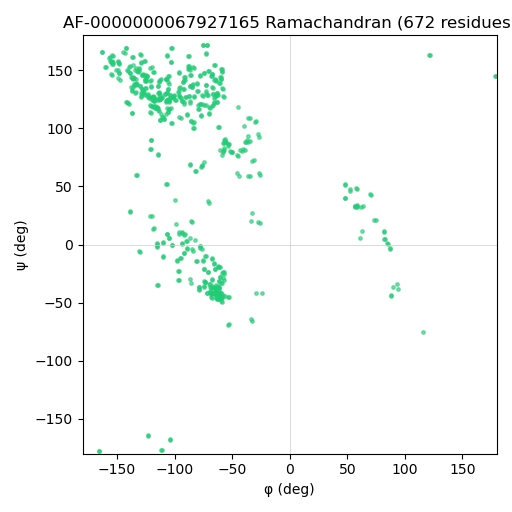945 -20.844 -8.664 1 90.75 140 ALA B C 1
ATOM 3657 O O . ALA B 1 140 ? -16.859 -20.75 -9.492 1 90.75 140 ALA B O 1
ATOM 3658 N N . ALA B 1 141 ? -14.977 -19.969 -8.586 1 92.12 141 ALA B N 1
ATOM 3659 C CA . ALA B 1 141 ? -14.938 -18.812 -9.484 1 92.12 141 ALA B CA 1
ATOM 3660 C C . ALA B 1 141 ? -14.719 -19.25 -10.93 1 92.12 141 ALA B C 1
ATOM 3662 O O . ALA B 1 141 ? -15.398 -18.766 -11.844 1 92.12 141 ALA B O 1
ATOM 3663 N N . LYS B 1 142 ? -13.852 -20.188 -11.133 1 89.94 142 LYS B N 1
ATOM 3664 C CA . LYS B 1 142 ? -13.578 -20.703 -12.477 1 89.94 142 LYS B CA 1
ATOM 3665 C C . LYS B 1 142 ? -14.82 -21.344 -13.078 1 89.94 142 LYS B C 1
ATOM 3667 O O . LYS B 1 142 ? -15.141 -21.125 -14.25 1 89.94 142 LYS B O 1
ATOM 3672 N N . ALA B 1 143 ? -15.445 -22.141 -12.312 1 92.88 143 ALA B N 1
ATOM 3673 C CA . ALA B 1 143 ? -16.656 -22.812 -12.773 1 92.88 143 ALA B CA 1
ATOM 3674 C C . ALA B 1 143 ? -17.734 -21.797 -13.141 1 92.88 143 ALA B C 1
ATOM 3676 O O . ALA B 1 143 ? -18.453 -21.984 -14.133 1 92.88 143 ALA B O 1
ATOM 3677 N N . ALA B 1 144 ? -17.859 -20.781 -12.352 1 95.94 144 ALA B N 1
ATOM 3678 C CA . ALA B 1 144 ? -18.844 -19.75 -12.625 1 95.94 144 ALA B CA 1
ATOM 3679 C C . ALA B 1 144 ? -18.516 -19 -13.914 1 95.94 144 ALA B C 1
ATOM 3681 O O . ALA B 1 144 ? -19.406 -18.688 -14.711 1 95.94 144 ALA B O 1
ATOM 3682 N N . LEU B 1 145 ? -17.281 -18.719 -14.094 1 95.94 145 LEU B N 1
ATOM 3683 C CA . LEU B 1 145 ? -16.844 -17.984 -15.281 1 95.94 145 LEU B CA 1
ATOM 3684 C C . LEU B 1 145 ? -17.125 -18.797 -16.547 1 95.94 145 LEU B C 1
ATOM 3686 O O . LEU B 1 145 ? -17.484 -18.234 -17.578 1 95.94 145 LEU B O 1
ATOM 3690 N N . ALA B 1 146 ? -17 -20.125 -16.469 1 93.56 146 ALA B N 1
ATOM 3691 C CA . ALA B 1 146 ? -17.219 -21 -17.625 1 93.56 146 ALA B CA 1
ATOM 3692 C C . ALA B 1 146 ? -18.672 -20.969 -18.078 1 93.56 146 ALA B C 1
ATOM 3694 O O . ALA B 1 146 ? -18.984 -21.328 -19.219 1 93.56 146 ALA B O 1
ATOM 3695 N N . LYS B 1 147 ? -19.531 -20.469 -17.234 1 95.44 147 LYS B N 1
ATOM 3696 C CA . LYS B 1 147 ? -20.969 -20.469 -17.531 1 95.44 147 LYS B CA 1
ATOM 3697 C C . LYS B 1 147 ? -21.453 -19.094 -17.984 1 95.44 147 LYS B C 1
ATOM 3699 O O . LYS B 1 147 ? -22.625 -18.922 -18.312 1 95.44 147 LYS B O 1
ATOM 3704 N N . LEU B 1 148 ? -20.562 -18.188 -18.031 1 96.56 148 LEU B N 1
ATOM 3705 C CA . LEU B 1 148 ? -20.953 -16.828 -18.391 1 96.56 148 LEU B CA 1
ATOM 3706 C C . LEU B 1 148 ? -21.406 -16.766 -19.844 1 96.56 148 LEU B C 1
ATOM 3708 O O . LEU B 1 148 ? -20.828 -17.438 -20.703 1 96.56 148 LEU B O 1
ATOM 3712 N N . PRO B 1 149 ? -22.422 -15.891 -20.109 1 96.5 149 PRO B N 1
ATOM 3713 C CA . PRO B 1 149 ? -22.734 -15.602 -21.516 1 96.5 149 PRO B CA 1
ATOM 3714 C C . PRO B 1 149 ? -21.547 -15.008 -22.266 1 96.5 149 PRO B C 1
ATOM 3716 O O . PRO B 1 149 ? -20.734 -14.281 -21.688 1 96.5 149 PRO B O 1
ATOM 3719 N N . LYS B 1 150 ? -21.531 -15.273 -23.578 1 94.81 150 LYS B N 1
ATOM 3720 C CA . LYS B 1 150 ? -20.391 -14.875 -24.406 1 94.81 150 LYS B CA 1
ATOM 3721 C C . LYS B 1 150 ? -20.219 -13.359 -24.406 1 94.81 150 LYS B C 1
ATOM 3723 O O . LYS B 1 150 ? -19.094 -12.859 -24.422 1 94.81 150 LYS B O 1
ATOM 3728 N N . ASP B 1 151 ? -21.312 -12.625 -24.391 1 96.19 151 ASP B N 1
ATOM 3729 C CA . ASP B 1 151 ? -21.219 -11.164 -24.422 1 96.19 151 ASP B CA 1
ATOM 3730 C C . ASP B 1 151 ? -20.641 -10.617 -23.125 1 96.19 151 ASP B C 1
ATOM 3732 O O . ASP B 1 151 ? -19.875 -9.656 -23.125 1 96.19 151 ASP B O 1
ATOM 3736 N N . VAL B 1 152 ? -21 -11.258 -22 1 97.19 152 VAL B N 1
ATOM 3737 C CA . VAL B 1 152 ? -20.469 -10.859 -20.703 1 97.19 152 VAL B CA 1
ATOM 3738 C C . VAL B 1 152 ? -18.984 -11.18 -20.641 1 97.19 152 VAL B C 1
ATOM 3740 O O . VAL B 1 152 ? -18.172 -10.352 -20.188 1 97.19 152 VAL B O 1
ATOM 3743 N N . THR B 1 153 ? -18.641 -12.344 -21.141 1 96.06 153 THR B N 1
ATOM 3744 C CA . THR B 1 153 ? -17.25 -12.766 -21.156 1 96.06 153 THR B CA 1
ATOM 3745 C C . THR B 1 153 ? -16.391 -11.781 -21.953 1 96.06 153 THR B C 1
ATOM 3747 O O . THR B 1 153 ? -15.328 -11.367 -21.484 1 96.06 153 THR B O 1
ATOM 3750 N N . LYS B 1 154 ? -16.891 -11.438 -23.062 1 94.56 154 LYS B N 1
ATOM 3751 C CA . LYS B 1 154 ? -16.141 -10.5 -23.906 1 94.56 154 LYS B CA 1
ATOM 3752 C C . LYS B 1 154 ? -15.992 -9.141 -23.219 1 94.56 154 LYS B C 1
ATOM 3754 O O . LYS B 1 154 ? -14.914 -8.547 -23.234 1 94.56 154 LYS B O 1
ATOM 3759 N N . ASP B 1 155 ? -17.047 -8.688 -22.641 1 97.12 155 ASP B N 1
ATOM 3760 C CA . ASP B 1 155 ? -17.016 -7.41 -21.922 1 97.12 155 ASP B CA 1
ATOM 3761 C C . ASP B 1 155 ? -16.031 -7.465 -20.75 1 97.12 155 ASP B C 1
ATOM 3763 O O . ASP B 1 155 ? -15.25 -6.531 -20.547 1 97.12 155 ASP B O 1
ATOM 3767 N N . TRP B 1 156 ? -16.062 -8.555 -20.016 1 97.69 156 TRP B N 1
ATOM 3768 C CA . TRP B 1 156 ? -15.219 -8.688 -18.828 1 97.69 156 TRP B CA 1
ATOM 3769 C C . TRP B 1 156 ? -13.75 -8.82 -19.219 1 97.69 156 TRP B C 1
ATOM 3771 O O . TRP B 1 156 ? -12.867 -8.352 -18.5 1 97.69 156 TRP B O 1
ATOM 3781 N N . GLU B 1 157 ? -13.5 -9.438 -20.312 1 95 157 GLU B N 1
ATOM 3782 C CA . GLU B 1 157 ? -12.133 -9.469 -20.828 1 95 157 GLU B CA 1
ATOM 3783 C C . GLU B 1 157 ? -11.641 -8.07 -21.188 1 95 157 GLU B C 1
ATOM 3785 O O . GLU B 1 157 ? -10.539 -7.676 -20.797 1 95 157 GLU B O 1
ATOM 3790 N N . ASP B 1 158 ? -12.508 -7.352 -21.891 1 95.44 158 ASP B N 1
ATOM 3791 C CA . ASP B 1 158 ? -12.172 -5.988 -22.266 1 95.44 158 ASP B CA 1
ATOM 3792 C C . ASP B 1 158 ? -11.898 -5.117 -21.047 1 95.44 158 ASP B C 1
ATOM 3794 O O . ASP B 1 158 ? -11.047 -4.227 -21.078 1 95.44 158 ASP B O 1
ATOM 3798 N N . ARG B 1 159 ? -12.594 -5.422 -20 1 96.81 159 ARG B N 1
ATOM 3799 C CA . ARG B 1 159 ? -12.523 -4.598 -18.797 1 96.81 159 ARG B CA 1
ATOM 3800 C C . ARG B 1 159 ? -11.414 -5.074 -17.859 1 96.81 159 ARG B C 1
ATOM 3802 O O . ARG B 1 159 ? -11.172 -4.469 -16.812 1 96.81 159 ARG B O 1
ATOM 3809 N N . GLY B 1 160 ? -10.742 -6.148 -18.219 1 94.19 160 GLY B N 1
ATOM 3810 C CA . GLY B 1 160 ? -9.656 -6.672 -17.406 1 94.19 160 GLY B CA 1
ATOM 3811 C C . GLY B 1 160 ? -10.125 -7.367 -16.141 1 94.19 160 GLY B C 1
ATOM 3812 O O . GLY B 1 160 ? -9.375 -7.473 -15.172 1 94.19 160 GLY B O 1
ATOM 3813 N N . ILE B 1 161 ? -11.383 -7.781 -16.156 1 96.75 161 ILE B N 1
ATOM 3814 C CA . ILE B 1 161 ? -11.938 -8.523 -15.023 1 96.75 161 ILE B CA 1
ATOM 3815 C C . ILE B 1 161 ? -11.469 -9.977 -15.094 1 96.75 161 ILE B C 1
ATOM 3817 O O . ILE B 1 161 ? -11.211 -10.602 -14.062 1 96.75 161 ILE B O 1
ATOM 3821 N N . ILE B 1 162 ? -11.383 -10.492 -16.312 1 95.69 162 ILE B N 1
ATOM 3822 C CA . ILE B 1 162 ? -10.891 -11.844 -16.547 1 95.69 162 ILE B CA 1
ATOM 3823 C C . ILE B 1 162 ? -9.805 -11.812 -17.625 1 95.69 162 ILE B C 1
ATOM 3825 O O . ILE B 1 162 ? -9.68 -10.836 -18.359 1 95.69 162 ILE B O 1
ATOM 3829 N N . ILE B 1 163 ? -9.055 -12.836 -17.719 1 90.81 163 ILE B N 1
ATOM 3830 C CA . ILE B 1 163 ? -8.031 -12.977 -18.734 1 90.81 163 ILE B CA 1
ATOM 3831 C C . ILE B 1 163 ? -8.031 -14.406 -19.266 1 90.81 163 ILE B C 1
ATOM 3833 O O . ILE B 1 163 ? -8.469 -15.336 -18.578 1 90.81 163 ILE B O 1
ATOM 3837 N N . GLU B 1 164 ? -7.582 -14.539 -20.469 1 87.81 164 GLU B N 1
ATOM 3838 C CA . GLU B 1 164 ? -7.465 -15.875 -21.047 1 87.81 164 GLU B CA 1
ATOM 3839 C C . GLU B 1 164 ? -6.25 -16.609 -20.484 1 87.81 164 GLU B C 1
ATOM 3841 O O . GLU B 1 164 ? -5.168 -16.031 -20.359 1 87.81 164 GLU B O 1
ATOM 3846 N N . ASP B 1 165 ? -6.484 -17.766 -20.031 1 83.19 165 ASP B N 1
ATOM 3847 C CA . ASP B 1 165 ? -5.422 -18.641 -19.562 1 83.19 165 ASP B CA 1
ATOM 3848 C C . ASP B 1 165 ? -5.414 -19.953 -20.344 1 83.19 165 ASP B C 1
ATOM 3850 O O . ASP B 1 165 ? -6.449 -20.609 -20.484 1 83.19 165 ASP B O 1
ATOM 3854 N N . THR B 1 166 ? -4.309 -20.141 -21.125 1 76.5 166 THR B N 1
ATOM 3855 C CA . THR B 1 166 ? -4.219 -21.344 -21.938 1 76.5 166 THR B CA 1
ATOM 3856 C C . THR B 1 166 ? -3.408 -22.422 -21.203 1 76.5 166 THR B C 1
ATOM 3858 O O . THR B 1 166 ? -2.283 -22.172 -20.766 1 76.5 166 THR B O 1
ATOM 3861 N N . ALA B 1 167 ? -4.125 -23.5 -20.75 1 66.06 167 ALA B N 1
ATOM 3862 C CA . ALA B 1 167 ? -3.439 -24.609 -20.094 1 66.06 167 ALA B CA 1
ATOM 3863 C C . ALA B 1 167 ? -3.678 -25.922 -20.844 1 66.06 167 ALA B C 1
ATOM 3865 O O . ALA B 1 167 ? -4.66 -26.062 -21.578 1 66.06 167 ALA B O 1
ATOM 3866 N N . ASP B 1 168 ? -2.582 -26.688 -20.875 1 63.19 168 ASP B N 1
ATOM 3867 C CA . ASP B 1 168 ? -2.723 -28.016 -21.438 1 63.19 168 ASP B CA 1
ATOM 3868 C C . ASP B 1 168 ? -3.242 -29 -20.391 1 63.19 168 ASP B C 1
ATOM 3870 O O . ASP B 1 168 ? -2.564 -29.281 -19.406 1 63.19 168 ASP B O 1
ATOM 3874 N N . ASP B 1 169 ? -4.449 -29.312 -20.391 1 58.5 169 ASP B N 1
ATOM 3875 C CA . ASP B 1 169 ? -5 -30.25 -19.438 1 58.5 169 ASP B CA 1
ATOM 3876 C C . ASP B 1 169 ? -4.836 -31.688 -19.906 1 58.5 169 ASP B C 1
ATOM 3878 O O . ASP B 1 169 ? -5.508 -32.594 -19.422 1 58.5 169 ASP B O 1
ATOM 3882 N N . GLY B 1 170 ? -3.926 -31.906 -20.828 1 62.69 170 GLY B N 1
ATOM 3883 C CA . GLY B 1 170 ? -3.713 -33.25 -21.359 1 62.69 170 GLY B CA 1
ATOM 3884 C C . GLY B 1 170 ? -4.512 -33.5 -22.625 1 62.69 170 GLY B C 1
ATOM 3885 O O . GLY B 1 170 ? -4.164 -34.406 -23.406 1 62.69 170 GLY B O 1
ATOM 3886 N N . SER B 1 171 ? -5.676 -33.062 -22.797 1 65 171 SER B N 1
ATOM 3887 C CA . SER B 1 171 ? -6.504 -33.281 -23.969 1 65 171 SER B CA 1
ATOM 3888 C C . SER B 1 171 ? -6.316 -32.188 -25.016 1 65 171 SER B C 1
ATOM 3890 O O . SER B 1 171 ? -7.098 -32.094 -25.969 1 65 171 SER B O 1
ATOM 3892 N N . GLY B 1 172 ? -5.387 -31.375 -24.844 1 64.56 172 GLY B N 1
ATOM 3893 C CA . GLY B 1 172 ? -5.09 -30.281 -25.75 1 64.56 172 GLY B CA 1
ATOM 3894 C C . GLY B 1 172 ? -5.152 -28.906 -25.078 1 64.56 172 GLY B C 1
ATOM 3895 O O . GLY B 1 172 ? -5.535 -28.797 -23.922 1 64.56 172 GLY B O 1
ATOM 3896 N N . MET B 1 173 ? -4.605 -28 -25.703 1 67.75 173 MET B N 1
ATOM 3897 C CA . MET B 1 173 ? -4.57 -26.625 -25.203 1 67.75 173 MET B CA 1
ATOM 3898 C C . MET B 1 173 ? -5.977 -26.047 -25.078 1 67.75 173 MET B C 1
ATOM 3900 O O . MET B 1 173 ? -6.723 -26 -26.062 1 67.75 173 MET B O 1
ATOM 3904 N N . GLN B 1 174 ? -6.508 -26.016 -23.844 1 74.19 174 GLN B N 1
ATOM 3905 C CA . GLN B 1 174 ? -7.812 -25.406 -23.609 1 74.19 174 GLN B CA 1
ATOM 3906 C C . GLN B 1 174 ? -7.664 -24 -23.062 1 74.19 174 GLN B C 1
ATOM 3908 O O . GLN B 1 174 ? -6.812 -23.75 -22.203 1 74.19 174 GLN B O 1
ATOM 3913 N N . THR B 1 175 ? -8.273 -23.094 -23.766 1 77.75 175 THR B N 1
ATOM 3914 C CA . THR B 1 175 ? -8.289 -21.703 -23.312 1 77.75 175 THR B CA 1
ATOM 3915 C C . THR B 1 175 ? -9.484 -21.453 -22.406 1 77.75 175 THR B C 1
ATOM 3917 O O . THR B 1 175 ? -10.617 -21.797 -22.734 1 77.75 175 THR B O 1
ATOM 3920 N N . ALA B 1 176 ? -9.141 -21.219 -21.156 1 86.5 176 ALA B N 1
ATOM 3921 C CA . ALA B 1 176 ? -10.188 -20.859 -20.219 1 86.5 176 ALA B CA 1
ATOM 3922 C C . ALA B 1 176 ? -9.953 -19.469 -19.625 1 86.5 176 ALA B C 1
ATOM 3924 O O . ALA B 1 176 ? -8.828 -18.969 -19.625 1 86.5 176 ALA B O 1
ATOM 3925 N N . TYR B 1 177 ? -11.078 -18.828 -19.328 1 91.88 177 TYR B N 1
ATOM 3926 C CA . TYR B 1 177 ? -10.961 -17.547 -18.656 1 91.88 177 TYR B CA 1
ATOM 3927 C C . TYR B 1 177 ? -10.82 -17.719 -17.156 1 91.88 177 TYR B C 1
ATOM 3929 O O . TYR B 1 177 ? -11.477 -18.578 -16.562 1 91.88 177 TYR B O 1
ATOM 3937 N N . VAL B 1 178 ? -9.906 -16.906 -16.562 1 92.5 178 VAL B N 1
ATOM 3938 C CA . VAL B 1 178 ? -9.68 -16.953 -15.117 1 92.5 178 VAL B CA 1
ATOM 3939 C C . VAL B 1 178 ? -9.82 -15.547 -14.531 1 92.5 178 VAL B C 1
ATOM 3941 O O . VAL B 1 178 ? -9.703 -14.555 -15.242 1 92.5 178 VAL B O 1
ATOM 3944 N N . PRO B 1 179 ? -10.094 -15.555 -13.211 1 93.69 179 PRO B N 1
ATOM 3945 C CA . PRO B 1 179 ? -10.219 -14.258 -12.547 1 93.69 179 PRO B CA 1
ATOM 3946 C C . PRO B 1 179 ? -8.953 -13.414 -12.648 1 93.69 179 PRO B C 1
ATOM 3948 O O . PRO B 1 179 ? -7.844 -13.953 -12.586 1 93.69 179 PRO B O 1
ATOM 3951 N N . PHE B 1 180 ? -9.109 -12.102 -12.812 1 93.62 180 PHE B N 1
ATOM 3952 C CA . PHE B 1 180 ? -7.992 -11.156 -12.859 1 93.62 180 PHE B CA 1
ATOM 3953 C C . PHE B 1 180 ? -8.312 -9.891 -12.078 1 93.62 180 PHE B C 1
ATOM 3955 O O . PHE B 1 180 ? -7.797 -8.82 -12.391 1 93.62 180 PHE B O 1
ATOM 3962 N N . TRP B 1 181 ? -9.164 -10 -11.039 1 95.56 181 TRP B N 1
ATOM 3963 C CA . TRP B 1 181 ? -9.539 -8.852 -10.219 1 95.56 181 TRP B CA 1
ATOM 3964 C C . TRP B 1 181 ? -8.867 -8.914 -8.852 1 95.56 181 TRP B C 1
ATOM 3966 O O . TRP B 1 181 ? -8.344 -9.961 -8.461 1 95.56 181 TRP B O 1
ATOM 3976 N N . GLN B 1 182 ? -8.852 -7.758 -8.188 1 94.75 182 GLN B N 1
ATOM 3977 C CA . GLN B 1 182 ? -8.352 -7.637 -6.82 1 94.75 182 GLN B CA 1
ATOM 3978 C C . GLN B 1 182 ? -9.477 -7.812 -5.805 1 94.75 182 GLN B C 1
ATOM 3980 O O . GLN B 1 182 ? -10.578 -7.293 -5.996 1 94.75 182 GLN B O 1
ATOM 3985 N N . LEU B 1 183 ? -9.234 -8.617 -4.766 1 95.56 183 LEU B N 1
ATOM 3986 C CA . LEU B 1 183 ? -10.203 -8.789 -3.686 1 95.56 183 LEU B CA 1
ATOM 3987 C C . LEU B 1 183 ? -9.727 -8.086 -2.418 1 95.56 183 LEU B C 1
ATOM 3989 O O . LEU B 1 183 ? -8.594 -8.289 -1.975 1 95.56 183 LEU B O 1
ATOM 3993 N N . ARG B 1 184 ? -10.508 -7.215 -1.902 1 95.25 184 ARG B N 1
ATOM 3994 C CA . ARG B 1 184 ? -10.312 -6.57 -0.608 1 95.25 184 ARG B CA 1
ATOM 3995 C C . ARG B 1 184 ? -11.297 -7.105 0.425 1 95.25 184 ARG B C 1
ATOM 3997 O O . ARG B 1 184 ? -12.492 -7.203 0.155 1 95.25 184 ARG B O 1
ATOM 4004 N N . SER B 1 185 ? -10.766 -7.477 1.596 1 95.31 185 SER B N 1
ATOM 4005 C CA . SER B 1 185 ? -11.602 -8.086 2.625 1 95.31 185 SER B CA 1
ATOM 4006 C C . SER B 1 185 ? -11.281 -7.516 4.004 1 95.31 185 SER B C 1
ATOM 4008 O O . SER B 1 185 ? -10.125 -7.23 4.309 1 95.31 185 SER B O 1
ATOM 4010 N N . THR B 1 186 ? -12.312 -7.352 4.812 1 95.75 186 THR B N 1
ATOM 4011 C CA . THR B 1 186 ? -12.164 -6.93 6.203 1 95.75 186 THR B CA 1
ATOM 4012 C C . THR B 1 186 ? -13.164 -7.656 7.098 1 95.75 186 THR B C 1
ATOM 4014 O O . THR B 1 186 ? -14.375 -7.609 6.855 1 95.75 186 THR B O 1
ATOM 4017 N N . TYR B 1 187 ? -12.703 -8.359 8.109 1 95.5 187 TYR B N 1
ATOM 4018 C CA . TYR B 1 187 ? -13.57 -8.82 9.188 1 95.5 187 TYR B CA 1
ATOM 4019 C C . TYR B 1 187 ? -13.828 -7.707 10.195 1 95.5 187 TYR B C 1
ATOM 4021 O O . TYR B 1 187 ? -12.922 -6.934 10.523 1 95.5 187 TYR B O 1
ATOM 4029 N N . TRP B 1 188 ? -15.055 -7.617 10.656 1 95.75 188 TRP B N 1
ATOM 4030 C CA . TRP B 1 188 ? -15.32 -6.543 11.609 1 95.75 188 TRP B CA 1
ATOM 4031 C C . TRP B 1 188 ? -16.531 -6.875 12.477 1 95.75 188 TRP B C 1
ATOM 4033 O O . TRP B 1 188 ? -17.359 -7.715 12.109 1 95.75 188 TRP B O 1
ATOM 4043 N N . TRP B 1 189 ? -16.672 -6.281 13.648 1 95.56 189 TRP B N 1
ATOM 4044 C CA . TRP B 1 189 ? -17.828 -6.359 14.539 1 95.56 189 TRP B CA 1
ATOM 4045 C C . TRP B 1 189 ? -17.906 -5.121 15.43 1 95.56 189 TRP B C 1
ATOM 4047 O O . TRP B 1 189 ? -16.953 -4.363 15.539 1 95.56 189 TRP B O 1
ATOM 4057 N N . ARG B 1 190 ? -19.094 -4.875 15.906 1 94.44 190 ARG B N 1
ATOM 4058 C CA . ARG B 1 190 ? -19.281 -3.816 16.891 1 94.44 190 ARG B CA 1
ATOM 4059 C C . ARG B 1 190 ? -19.047 -4.34 18.312 1 94.44 190 ARG B C 1
ATOM 4061 O O . ARG B 1 190 ? -19.484 -5.445 18.641 1 94.44 190 ARG B O 1
ATOM 4068 N N . SER B 1 191 ? -18.344 -3.566 19.094 1 93.44 191 SER B N 1
ATOM 4069 C CA . SER B 1 191 ? -18.094 -3.932 20.484 1 93.44 191 SER B CA 1
ATOM 4070 C C . SER B 1 191 ? -18.281 -2.734 21.406 1 93.44 191 SER B C 1
ATOM 4072 O O . SER B 1 191 ? -17.984 -1.599 21.031 1 93.44 191 SER B O 1
ATOM 4074 N N . THR B 1 192 ? -18.812 -3.031 22.578 1 94.75 192 THR B N 1
ATOM 4075 C CA . THR B 1 192 ? -18.922 -2.016 23.609 1 94.75 192 THR B CA 1
ATOM 4076 C C . THR B 1 192 ? -17.75 -2.125 24.594 1 94.75 192 THR B C 1
ATOM 4078 O O . THR B 1 192 ? -17.438 -3.215 25.078 1 94.75 192 THR B O 1
ATOM 4081 N N . PHE B 1 193 ? -17.141 -1.031 24.859 1 95.62 193 PHE B N 1
ATOM 4082 C CA . PHE B 1 193 ? -16.094 -0.916 25.875 1 95.62 193 PHE B CA 1
ATOM 4083 C C . PHE B 1 193 ? -16.594 -0.131 27.078 1 95.62 193 PHE B C 1
ATOM 4085 O O . PHE B 1 193 ? -16.812 1.08 27 1 95.62 193 PHE B O 1
ATOM 4092 N N . PRO B 1 194 ? -16.812 -0.87 28.203 1 97.25 194 PRO B N 1
ATOM 4093 C CA . PRO B 1 194 ? -17.391 -0.208 29.375 1 97.25 194 PRO B CA 1
ATOM 4094 C C . PRO B 1 194 ? -16.469 0.854 29.969 1 97.25 194 PRO B C 1
ATOM 4096 O O . PRO B 1 194 ? -15.242 0.734 29.875 1 97.25 194 PRO B O 1
ATOM 4099 N N . ALA B 1 195 ? -17.094 1.826 30.641 1 97.12 195 ALA B N 1
ATOM 4100 C CA . ALA B 1 195 ? -16.375 2.947 31.234 1 97.12 195 ALA B CA 1
ATOM 4101 C C . ALA B 1 195 ? -15.312 2.457 32.219 1 97.12 195 ALA B C 1
ATOM 4103 O O . ALA B 1 195 ? -15.602 1.65 33.094 1 97.12 195 ALA B O 1
ATOM 4104 N N . ASN B 1 196 ? -14.156 2.908 32 1 96 196 ASN B N 1
ATOM 4105 C CA . ASN B 1 196 ? -13.023 2.709 32.906 1 96 196 ASN B CA 1
ATOM 4106 C C . ASN B 1 196 ? -12.742 1.228 33.125 1 96 196 ASN B C 1
ATOM 4108 O O . ASN B 1 196 ? -12.352 0.824 34.219 1 96 196 ASN B O 1
ATOM 4112 N N . LYS B 1 197 ? -12.961 0.41 32.125 1 95.94 197 L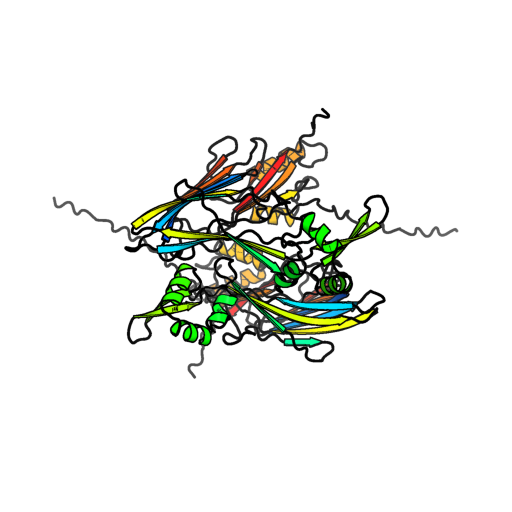YS B N 1
ATOM 4113 C CA . LYS B 1 197 ? -12.75 -1.028 32.281 1 95.94 197 LYS B CA 1
ATOM 4114 C C . LYS B 1 197 ? -11.867 -1.565 31.156 1 95.94 197 LYS B C 1
ATOM 4116 O O . LYS B 1 197 ? -11.773 -0.96 30.094 1 95.94 197 LYS B O 1
ATOM 4121 N N . GLU B 1 198 ? -11.242 -2.66 31.438 1 95.06 198 GLU B N 1
ATOM 4122 C CA . GLU B 1 198 ? -10.422 -3.375 30.453 1 95.06 198 GLU B CA 1
ATOM 4123 C C . GLU B 1 198 ? -11.234 -4.445 29.734 1 95.06 198 GLU B C 1
ATOM 4125 O O . GLU B 1 198 ? -12.117 -5.07 30.328 1 95.06 198 GLU B O 1
ATOM 4130 N N . VAL B 1 199 ? -11.008 -4.562 28.453 1 95.38 199 VAL B N 1
ATOM 4131 C CA . VAL B 1 199 ? -11.578 -5.625 27.641 1 95.38 199 VAL B CA 1
ATOM 4132 C C . VAL B 1 199 ? -10.461 -6.41 26.953 1 95.38 199 VAL B C 1
ATOM 4134 O O . VAL B 1 199 ? -9.547 -5.824 26.375 1 95.38 199 VAL B O 1
ATOM 4137 N N . HIS B 1 200 ? -10.508 -7.762 27.094 1 96.19 200 HIS B N 1
ATOM 4138 C CA . HIS B 1 200 ? -9.516 -8.625 26.469 1 96.19 200 HIS B CA 1
ATOM 4139 C C . HIS B 1 200 ? -9.992 -9.125 25.109 1 96.19 200 HIS B C 1
ATOM 4141 O O . HIS B 1 200 ? -11.094 -9.664 25 1 96.19 200 HIS B O 1
ATOM 4147 N N . VAL B 1 201 ? -9.242 -8.883 24.094 1 94.88 201 VAL B N 1
ATOM 4148 C CA . VAL B 1 201 ? -9.547 -9.375 22.75 1 94.88 201 VAL B CA 1
ATOM 4149 C C . VAL B 1 201 ? -8.383 -10.211 22.234 1 94.88 201 VAL B C 1
ATOM 4151 O O . VAL B 1 201 ? -7.227 -9.773 22.266 1 94.88 201 VAL B O 1
ATOM 4154 N N . SER B 1 202 ? -8.68 -11.422 21.797 1 96.25 202 SER B N 1
ATOM 4155 C CA . SER B 1 202 ? -7.652 -12.312 21.25 1 96.25 202 SER B CA 1
ATOM 4156 C C . SER B 1 202 ? -8.023 -12.805 19.859 1 96.25 202 SER B C 1
ATOM 4158 O O . SER B 1 202 ? -9.195 -13.102 19.594 1 96.25 202 SER B O 1
ATOM 4160 N N . HIS B 1 203 ? -7.062 -12.773 18.953 1 95.75 203 HIS B N 1
ATOM 4161 C CA . HIS B 1 203 ? -7.332 -13.359 17.641 1 95.75 203 HIS B CA 1
ATOM 4162 C C . HIS B 1 203 ? -6.148 -14.188 17.156 1 95.75 203 HIS B C 1
ATOM 4164 O O . HIS B 1 203 ? -5.059 -14.117 17.734 1 95.75 203 HIS B O 1
ATOM 4170 N N . ARG B 1 204 ? -6.402 -15.039 16.219 1 95.88 204 ARG B N 1
ATOM 4171 C CA . ARG B 1 204 ? -5.379 -15.891 15.617 1 95.88 204 ARG B CA 1
ATOM 4172 C C . ARG B 1 204 ? -5.688 -16.172 14.148 1 95.88 204 ARG B C 1
ATOM 4174 O O . ARG B 1 204 ? -6.848 -16.109 13.727 1 95.88 204 ARG B O 1
ATOM 4181 N N . TYR B 1 205 ? -4.68 -16.484 13.398 1 96 205 TYR B N 1
ATOM 4182 C CA . TYR B 1 205 ? -4.805 -16.875 12 1 96 205 TYR B CA 1
ATOM 4183 C C . TYR B 1 205 ? -3.533 -17.562 11.508 1 96 205 TYR B C 1
ATOM 4185 O O . TYR B 1 205 ? -2.525 -17.594 12.219 1 96 205 TYR B O 1
ATOM 4193 N N . LYS B 1 206 ? -3.633 -18.203 10.383 1 95.81 206 LYS B N 1
ATOM 4194 C CA . LYS B 1 206 ? -2.469 -18.766 9.703 1 95.81 206 LYS B CA 1
ATOM 4195 C C . LYS B 1 206 ? -1.808 -17.734 8.797 1 95.81 206 LYS B C 1
ATOM 4197 O O . LYS B 1 206 ? -2.455 -17.172 7.906 1 95.81 206 LYS B O 1
ATOM 4202 N N . PRO B 1 207 ? -0.504 -17.453 9.055 1 96 207 PRO B N 1
ATOM 4203 C CA . PRO B 1 207 ? 0.142 -16.438 8.227 1 96 207 PRO B CA 1
ATOM 4204 C C . PRO B 1 207 ? 0.368 -16.906 6.793 1 96 207 PRO B C 1
ATOM 4206 O O . PRO B 1 207 ? 0.414 -18.109 6.527 1 96 207 PRO B O 1
ATOM 4209 N N . SER B 1 208 ? 0.325 -15.914 5.875 1 94.81 208 SER B N 1
ATOM 4210 C CA . SER B 1 208 ? 0.863 -16.156 4.539 1 94.81 208 SER B CA 1
ATOM 4211 C C . SER B 1 208 ? 2.383 -16.281 4.57 1 94.81 208 SER B C 1
ATOM 4213 O O . SER B 1 208 ? 3.078 -15.328 4.934 1 94.81 208 SER B O 1
ATOM 4215 N N . VAL B 1 209 ? 2.891 -17.438 4.191 1 95.12 209 VAL B N 1
ATOM 4216 C CA . VAL B 1 209 ? 4.332 -17.672 4.246 1 95.12 209 VAL B CA 1
ATOM 4217 C C . VAL B 1 209 ? 4.895 -17.75 2.828 1 95.12 209 VAL B C 1
ATOM 4219 O O . VAL B 1 209 ? 4.672 -18.75 2.129 1 95.12 209 VAL B O 1
ATOM 4222 N N . GLY B 1 210 ? 5.629 -16.75 2.469 1 95.38 210 GLY B N 1
ATOM 4223 C CA . GLY B 1 210 ? 6.305 -16.812 1.182 1 95.38 210 GLY B CA 1
ATOM 4224 C C . GLY B 1 210 ? 7.48 -17.766 1.16 1 95.38 210 GLY B C 1
ATOM 4225 O O . GLY B 1 210 ? 7.992 -18.156 2.213 1 95.38 210 GLY B O 1
ATOM 4226 N N . GLY B 1 211 ? 7.902 -18.062 -0.095 1 94.06 211 GLY B N 1
ATOM 4227 C CA . GLY B 1 211 ? 8.977 -19.031 -0.168 1 94.06 211 GLY B CA 1
ATOM 4228 C C . GLY B 1 211 ? 9.812 -18.906 -1.43 1 94.06 211 GLY B C 1
ATOM 4229 O O . GLY B 1 211 ? 9.32 -18.469 -2.465 1 94.06 211 GLY B O 1
ATOM 4230 N N . THR B 1 212 ? 11.047 -19.203 -1.234 1 92.94 212 THR B N 1
ATOM 4231 C CA . THR B 1 212 ? 11.977 -19.375 -2.348 1 92.94 212 THR B CA 1
ATOM 4232 C C . THR B 1 212 ? 12.805 -20.641 -2.174 1 92.94 212 THR B C 1
ATOM 4234 O O . THR B 1 212 ? 13.266 -20.938 -1.07 1 92.94 212 THR B O 1
ATOM 4237 N N . SER B 1 213 ? 12.969 -21.391 -3.287 1 90.81 213 SER B N 1
ATOM 4238 C CA . SER B 1 213 ? 13.562 -22.719 -3.215 1 90.81 213 SER B CA 1
ATOM 4239 C C . SER B 1 213 ? 15.062 -22.641 -2.953 1 90.81 213 SER B C 1
ATOM 4241 O O . SER B 1 213 ? 15.695 -23.641 -2.629 1 90.81 213 SER B O 1
ATOM 4243 N N . SER B 1 214 ? 15.656 -21.453 -3.027 1 89.44 214 SER B N 1
ATOM 4244 C CA . SER B 1 214 ? 17.078 -21.25 -2.766 1 89.44 214 SER B CA 1
ATOM 4245 C C . SER B 1 214 ? 17.312 -19.938 -2.035 1 89.44 214 SER B C 1
ATOM 4247 O O . SER B 1 214 ? 16.375 -19.156 -1.821 1 89.44 214 SER B O 1
ATOM 4249 N N . VAL B 1 215 ? 18.547 -19.828 -1.583 1 92.81 215 VAL B N 1
ATOM 4250 C CA . VAL B 1 215 ? 18.922 -18.578 -0.946 1 92.81 215 VAL B CA 1
ATOM 4251 C C . VAL B 1 215 ? 19.172 -17.516 -2.012 1 92.81 215 VAL B C 1
ATOM 4253 O O . VAL B 1 215 ? 20.203 -17.547 -2.709 1 92.81 215 VAL B O 1
ATOM 4256 N N . SER B 1 216 ? 18.328 -16.547 -2.074 1 91.12 216 SER B N 1
ATOM 4257 C CA . SER B 1 216 ? 18.25 -15.617 -3.195 1 91.12 216 SER B CA 1
ATOM 4258 C C . SER B 1 216 ? 19.406 -14.617 -3.162 1 91.12 216 SER B C 1
ATOM 4260 O O . SER B 1 216 ? 19.766 -14.039 -4.191 1 91.12 216 SER B O 1
ATOM 4262 N N . PHE B 1 217 ? 20.031 -14.406 -2.047 1 93.38 217 PHE B N 1
ATOM 4263 C CA . PHE B 1 217 ? 21.016 -13.328 -1.905 1 93.38 217 PHE B CA 1
ATOM 4264 C C . PHE B 1 217 ? 22.422 -13.891 -1.852 1 93.38 217 PHE B C 1
ATOM 4266 O O . PHE B 1 217 ? 23.375 -13.164 -1.569 1 93.38 217 PHE B O 1
ATOM 4273 N N . PHE B 1 218 ? 22.609 -15.242 -2.133 1 93.62 218 PHE B N 1
ATOM 4274 C CA . PHE B 1 218 ? 23.906 -15.891 -2.07 1 93.62 218 PHE B CA 1
ATOM 4275 C C . PHE B 1 218 ? 24.078 -16.875 -3.217 1 93.62 218 PHE B C 1
ATOM 4277 O O . PHE B 1 218 ? 23.266 -17.781 -3.383 1 93.62 218 PHE B O 1
ATOM 4284 N N . SER B 1 219 ? 25.078 -16.672 -4.031 1 89.19 219 SER B N 1
ATOM 4285 C CA . SER B 1 219 ? 25.453 -17.578 -5.109 1 89.19 219 SER B CA 1
ATOM 4286 C C . SER B 1 219 ? 26.938 -17.453 -5.445 1 89.19 219 SER B C 1
ATOM 4288 O O . SER B 1 219 ? 27.562 -16.438 -5.141 1 89.19 219 SER B O 1
ATOM 4290 N N . ASP B 1 220 ? 27.484 -18.562 -6.016 1 88 220 ASP B N 1
ATOM 4291 C CA . ASP B 1 220 ? 28.875 -18.578 -6.453 1 88 220 ASP B CA 1
ATOM 4292 C C . ASP B 1 220 ? 29.812 -18.266 -5.293 1 88 220 ASP B C 1
ATOM 4294 O O . ASP B 1 220 ? 30.797 -17.531 -5.457 1 88 220 ASP B O 1
ATOM 4298 N N . GLY B 1 221 ? 29.453 -18.641 -4.164 1 88.19 221 GLY B N 1
ATOM 4299 C CA . GLY B 1 221 ? 30.312 -18.578 -2.988 1 88.19 221 GLY B CA 1
ATOM 4300 C C . GLY B 1 221 ? 30.344 -17.203 -2.34 1 88.19 221 GLY B C 1
ATOM 4301 O O . GLY B 1 221 ? 31.188 -16.953 -1.478 1 88.19 221 GLY B O 1
ATOM 4302 N N . GLN B 1 222 ? 29.422 -16.344 -2.773 1 92.25 222 GLN B N 1
ATOM 4303 C CA . GLN B 1 222 ? 29.453 -15 -2.209 1 92.25 222 GLN B CA 1
ATOM 4304 C C . GLN B 1 222 ? 28.062 -14.391 -2.158 1 92.25 222 GLN B C 1
ATOM 4306 O O . GLN B 1 222 ? 27.156 -14.852 -2.854 1 92.25 222 GLN B O 1
ATOM 4311 N N . PHE B 1 223 ? 27.922 -13.414 -1.26 1 94.31 223 PHE B N 1
ATOM 4312 C CA . PHE B 1 223 ? 26.703 -12.617 -1.213 1 94.31 223 PHE B CA 1
ATOM 4313 C C . PHE B 1 223 ? 26.562 -11.758 -2.465 1 94.31 223 PHE B C 1
ATOM 4315 O O . PHE B 1 223 ? 27.547 -11.172 -2.93 1 94.31 223 PHE B O 1
ATOM 4322 N N . GLN B 1 224 ? 25.359 -11.734 -3.051 1 90.56 224 GLN B N 1
ATOM 4323 C CA . GLN B 1 224 ? 25.156 -11.055 -4.324 1 90.56 224 GLN B CA 1
ATOM 4324 C C . GLN B 1 224 ? 24.422 -9.727 -4.133 1 90.56 224 GLN B C 1
ATOM 4326 O O . GLN B 1 224 ? 23.297 -9.703 -3.625 1 90.56 224 GLN B O 1
ATOM 4331 N N . ASN B 1 225 ? 25.047 -8.602 -4.598 1 85.5 225 ASN B N 1
ATOM 4332 C CA . ASN B 1 225 ? 24.375 -7.309 -4.637 1 85.5 225 ASN B CA 1
ATOM 4333 C C . ASN B 1 225 ? 23.672 -7.082 -5.973 1 85.5 225 ASN B C 1
ATOM 4335 O O . ASN B 1 225 ? 24.141 -7.559 -7.012 1 85.5 225 ASN B O 1
ATOM 4339 N N . PRO B 1 226 ? 22.453 -6.449 -5.988 1 80.44 226 PRO B N 1
ATOM 4340 C CA . PRO B 1 226 ? 21.891 -5.672 -4.883 1 80.44 226 PRO B CA 1
ATOM 4341 C C . PRO B 1 226 ? 20.984 -6.512 -3.979 1 80.44 226 PRO B C 1
ATOM 4343 O O . PRO B 1 226 ? 20.469 -6.008 -2.977 1 80.44 226 PRO B O 1
ATOM 4346 N N . GLN B 1 227 ? 20.812 -7.793 -4.238 1 84.75 227 GLN B N 1
ATOM 4347 C CA . GLN B 1 227 ? 19.875 -8.617 -3.488 1 84.75 227 GLN B CA 1
ATOM 4348 C C . GLN B 1 227 ? 20.281 -8.727 -2.02 1 84.75 227 GLN B C 1
ATOM 4350 O O . GLN B 1 227 ? 19.438 -8.594 -1.128 1 84.75 227 GLN B O 1
ATOM 4355 N N . TYR B 1 228 ? 21.531 -8.914 -1.812 1 92.19 228 TYR B N 1
ATOM 4356 C CA . TYR B 1 228 ? 22.031 -9.039 -0.449 1 92.19 228 TYR B CA 1
ATOM 4357 C C . TYR B 1 228 ? 21.75 -7.777 0.355 1 92.19 228 TYR B C 1
ATOM 4359 O O . TYR B 1 228 ? 21.266 -7.852 1.488 1 92.19 228 TYR B O 1
ATOM 4367 N N . GLN B 1 229 ? 21.984 -6.652 -0.233 1 82.88 229 GLN B N 1
ATOM 4368 C CA . GLN B 1 229 ? 21.75 -5.398 0.478 1 82.88 229 GLN B CA 1
ATOM 4369 C C . GLN B 1 229 ? 20.281 -5.195 0.783 1 82.88 229 GLN B C 1
ATOM 4371 O O . GLN B 1 229 ? 19.922 -4.703 1.856 1 82.88 229 GLN B O 1
ATOM 4376 N N . SER B 1 230 ? 19.469 -5.609 -0.165 1 84.12 230 SER B N 1
ATOM 4377 C CA . SER B 1 230 ? 18.031 -5.508 0.043 1 84.12 230 SER B CA 1
ATOM 4378 C C . SER B 1 230 ? 17.562 -6.398 1.193 1 84.12 230 SER B C 1
ATOM 4380 O O . SER B 1 230 ? 16.812 -5.961 2.059 1 84.12 230 SER B O 1
ATOM 4382 N N . TYR B 1 231 ? 18.109 -7.559 1.205 1 92.44 231 TYR B N 1
ATOM 4383 C CA . TYR B 1 231 ? 17.766 -8.492 2.268 1 92.44 231 TYR B CA 1
ATOM 4384 C C . TYR B 1 231 ? 18.281 -8.008 3.615 1 92.44 231 TYR B C 1
ATOM 4386 O O . TYR B 1 231 ? 17.562 -8.062 4.621 1 92.44 231 TYR B O 1
ATOM 4394 N N . LYS B 1 232 ? 19.484 -7.605 3.596 1 91.69 232 LYS B N 1
ATOM 4395 C CA . LYS B 1 232 ? 20.109 -7.129 4.832 1 91.69 232 LYS B CA 1
ATOM 4396 C C . LYS B 1 232 ? 19.297 -5.988 5.445 1 91.69 232 LYS B C 1
ATOM 4398 O O . LYS B 1 232 ? 19.062 -5.969 6.652 1 91.69 232 LYS B O 1
ATOM 4403 N N . SER B 1 233 ? 18.891 -5.094 4.652 1 84.38 233 SER B N 1
ATOM 4404 C CA . SER B 1 233 ? 18.125 -3.947 5.133 1 84.38 233 SER B CA 1
ATOM 4405 C C . SER B 1 233 ? 16.734 -4.371 5.609 1 84.38 233 SER B C 1
ATOM 4407 O O . SER B 1 233 ? 16.266 -3.904 6.648 1 84.38 233 SER B O 1
ATOM 4409 N N . ARG B 1 234 ? 16.109 -5.273 4.879 1 88.69 234 ARG B N 1
ATOM 4410 C CA . ARG B 1 234 ? 14.727 -5.656 5.16 1 88.69 234 ARG B CA 1
ATOM 4411 C C . ARG B 1 234 ? 14.648 -6.551 6.395 1 88.69 234 ARG B C 1
ATOM 4413 O O . ARG B 1 234 ? 13.742 -6.406 7.215 1 88.69 234 ARG B O 1
ATOM 4420 N N . TYR B 1 235 ? 15.719 -7.43 6.535 1 96.5 235 TYR B N 1
ATOM 4421 C CA . TYR B 1 235 ? 15.602 -8.461 7.562 1 96.5 235 TYR B CA 1
ATOM 4422 C C . TYR B 1 235 ? 16.656 -8.266 8.648 1 96.5 235 TYR B C 1
ATOM 4424 O O . TYR B 1 235 ? 16.75 -9.07 9.578 1 96.5 235 TYR B O 1
ATOM 4432 N N . CYS B 1 236 ? 17.484 -7.238 8.555 1 94.75 236 CYS B N 1
ATOM 4433 C CA . CYS B 1 236 ? 18.516 -6.91 9.531 1 94.75 236 CYS B CA 1
ATOM 4434 C C . CYS B 1 236 ? 19.469 -8.078 9.719 1 94.75 236 CYS B C 1
ATOM 4436 O O . CYS B 1 236 ? 19.766 -8.469 10.852 1 94.75 236 CYS B O 1
ATOM 4438 N N . MET B 1 237 ? 19.875 -8.555 8.578 1 96.38 237 MET B N 1
ATOM 4439 C CA . MET B 1 237 ? 20.859 -9.641 8.641 1 96.38 237 MET B CA 1
ATOM 4440 C C . MET B 1 237 ? 22.156 -9.164 9.281 1 96.38 237 MET B C 1
ATOM 4442 O O . MET B 1 237 ? 22.688 -8.117 8.906 1 96.38 237 MET B O 1
ATOM 4446 N N . ASP B 1 238 ? 22.641 -9.922 10.242 1 95.19 238 ASP B N 1
ATOM 4447 C CA . ASP B 1 238 ? 23.875 -9.531 10.922 1 95.19 238 ASP B CA 1
ATOM 4448 C C . ASP B 1 238 ? 25 -10.492 10.578 1 95.19 238 ASP B C 1
ATOM 4450 O O . ASP B 1 238 ? 24.828 -11.414 9.781 1 95.19 238 ASP B O 1
ATOM 4454 N N . GLU B 1 239 ? 26.125 -10.25 11.211 1 95.56 239 GLU B N 1
ATOM 4455 C CA . GLU B 1 239 ? 27.328 -11.023 10.891 1 95.56 239 GLU B CA 1
ATOM 4456 C C . GLU B 1 239 ? 27.141 -12.492 11.266 1 95.56 239 GLU B C 1
ATOM 4458 O O . GLU B 1 239 ? 27.641 -13.375 10.562 1 95.56 239 GLU B O 1
ATOM 4463 N N . THR B 1 240 ? 26.484 -12.703 12.344 1 95.56 240 THR B N 1
ATOM 4464 C CA . THR B 1 240 ? 26.266 -14.07 12.781 1 95.56 240 THR B CA 1
ATOM 4465 C C . THR B 1 240 ? 25.438 -14.844 11.758 1 95.56 240 THR B C 1
ATOM 4467 O O . THR B 1 240 ? 25.781 -15.969 11.398 1 95.56 240 THR B O 1
ATOM 4470 N N . PHE B 1 241 ? 24.406 -14.188 11.266 1 97 241 PHE B N 1
ATOM 4471 C CA . PHE B 1 241 ? 23.562 -14.773 10.242 1 97 241 PHE B CA 1
ATOM 4472 C C . PHE B 1 241 ? 24.344 -15.016 8.961 1 97 241 PHE B C 1
ATOM 4474 O O . PHE B 1 241 ? 24.297 -16.109 8.383 1 97 241 PHE B O 1
ATOM 4481 N N . ASP B 1 242 ? 25.078 -14.094 8.594 1 96.62 242 ASP B N 1
ATOM 4482 C CA . ASP B 1 242 ? 25.891 -14.18 7.379 1 96.62 242 ASP B CA 1
ATOM 4483 C C . ASP B 1 242 ? 26.891 -15.328 7.465 1 96.62 242 ASP B C 1
ATOM 4485 O O . ASP B 1 242 ? 27.078 -16.078 6.5 1 96.62 242 ASP B O 1
ATOM 4489 N N . ASN B 1 243 ? 27.516 -15.383 8.57 1 96.38 243 ASN B N 1
ATOM 4490 C CA . ASN B 1 243 ? 28.5 -16.438 8.766 1 96.38 243 ASN B CA 1
ATOM 4491 C C . ASN B 1 243 ? 27.875 -17.812 8.688 1 96.38 243 ASN B C 1
ATOM 4493 O O . ASN B 1 243 ? 28.484 -18.766 8.172 1 96.38 243 ASN B O 1
ATOM 4497 N N . ALA B 1 244 ? 26.688 -17.891 9.203 1 95.69 244 ALA B N 1
ATOM 4498 C CA . ALA B 1 244 ? 25.984 -19.172 9.133 1 95.69 244 ALA B CA 1
ATOM 4499 C C . ALA B 1 244 ? 25.719 -19.562 7.684 1 95.69 244 ALA B C 1
ATOM 4501 O O . ALA B 1 244 ? 25.844 -20.734 7.312 1 95.69 244 ALA B O 1
ATOM 4502 N N . VAL B 1 245 ? 25.328 -18.625 6.883 1 95.62 245 VAL B N 1
ATOM 4503 C CA . VAL B 1 245 ? 25.062 -18.859 5.465 1 95.62 245 VAL B CA 1
ATOM 4504 C C . VAL B 1 245 ? 26.344 -19.297 4.766 1 95.62 245 VAL B C 1
ATOM 4506 O O . VAL B 1 245 ? 26.359 -20.266 4.004 1 95.62 245 VAL B O 1
ATOM 4509 N N . ARG B 1 246 ? 27.438 -18.625 5.078 1 95.12 246 ARG B N 1
ATOM 4510 C CA . ARG B 1 246 ? 28.734 -18.969 4.492 1 95.12 246 ARG B CA 1
ATOM 4511 C C . ARG B 1 246 ? 29.156 -20.375 4.879 1 95.12 246 ARG B C 1
ATOM 4513 O O . ARG B 1 246 ? 29.656 -21.141 4.043 1 95.12 246 ARG B O 1
ATOM 4520 N N . LYS B 1 247 ? 29.016 -20.641 6.113 1 94.62 247 LYS B N 1
ATOM 4521 C CA . LYS B 1 247 ? 29.391 -21.953 6.609 1 94.62 247 LYS B CA 1
ATOM 4522 C C . LYS B 1 247 ? 28.594 -23.062 5.918 1 94.62 247 LYS B C 1
ATOM 4524 O O . LYS B 1 247 ? 29.156 -24.094 5.547 1 94.62 247 LYS B O 1
ATOM 4529 N N . ALA B 1 248 ? 27.312 -22.797 5.754 1 93.38 248 ALA B N 1
ATOM 4530 C CA . ALA B 1 248 ? 26.453 -23.766 5.082 1 93.38 248 ALA B CA 1
ATOM 4531 C C . ALA B 1 248 ? 26.875 -23.953 3.625 1 93.38 248 ALA B C 1
ATOM 4533 O O . ALA B 1 248 ? 26.828 -25.062 3.094 1 93.38 248 ALA B O 1
ATOM 4534 N N . ALA B 1 249 ? 27.234 -22.891 2.984 1 92.88 249 ALA B N 1
ATOM 4535 C CA . ALA B 1 249 ? 27.688 -22.953 1.596 1 92.88 249 ALA B CA 1
ATOM 4536 C C . ALA B 1 249 ? 28.969 -23.781 1.47 1 92.88 249 ALA B C 1
ATOM 4538 O O . ALA B 1 249 ? 29.109 -24.578 0.535 1 92.88 249 ALA B O 1
ATOM 4539 N N . LYS B 1 250 ? 29.844 -23.594 2.383 1 91.06 250 LYS B N 1
ATOM 4540 C CA . LYS B 1 250 ? 31.125 -24.312 2.373 1 91.06 250 LYS B CA 1
ATOM 4541 C C . LYS B 1 250 ? 30.922 -25.812 2.619 1 91.06 250 LYS B C 1
ATOM 4543 O O . LYS B 1 250 ? 31.703 -26.625 2.137 1 91.06 250 LYS B O 1
ATOM 4548 N N . ALA B 1 251 ? 29.891 -26.031 3.346 1 89.06 251 ALA B N 1
ATOM 4549 C CA . ALA B 1 251 ? 29.625 -27.422 3.705 1 89.06 251 ALA B CA 1
ATOM 4550 C C . ALA B 1 251 ? 29.047 -28.188 2.523 1 89.06 251 ALA B C 1
ATOM 4552 O O . ALA B 1 251 ? 29 -29.422 2.537 1 89.06 251 ALA B O 1
ATOM 4553 N N . ASN B 1 252 ? 28.641 -27.469 1.522 1 85.94 252 ASN B N 1
ATOM 4554 C CA . ASN B 1 252 ? 28.078 -28.078 0.315 1 85.94 252 ASN B CA 1
ATOM 4555 C C . ASN B 1 252 ? 29.094 -28.062 -0.831 1 85.94 252 ASN B C 1
ATOM 4557 O O . ASN B 1 252 ? 29.656 -27.016 -1.152 1 85.94 252 ASN B O 1
ATOM 4561 N N . PRO B 1 253 ? 29.312 -29.188 -1.439 1 82.69 253 PRO B N 1
ATOM 4562 C CA . PRO B 1 253 ? 30.297 -29.281 -2.52 1 82.69 253 PRO B CA 1
ATOM 4563 C C . PRO B 1 253 ? 30 -28.312 -3.662 1 82.69 253 PRO B C 1
ATOM 4565 O O . PRO B 1 253 ? 30.938 -27.859 -4.344 1 82.69 253 PRO B O 1
ATOM 4568 N N . ASP B 1 254 ? 28.719 -28.031 -3.848 1 81.75 254 ASP B N 1
ATOM 4569 C CA . ASP B 1 254 ? 28.344 -27.172 -4.973 1 81.75 254 ASP B CA 1
ATOM 4570 C C . ASP B 1 254 ? 28.484 -25.703 -4.602 1 81.75 254 ASP B C 1
ATOM 4572 O O . ASP B 1 254 ? 28.297 -24.828 -5.449 1 81.75 254 ASP B O 1
ATOM 4576 N N . GLY B 1 255 ? 28.797 -25.453 -3.338 1 80.38 255 GLY B N 1
ATOM 4577 C CA . GLY B 1 255 ? 29.078 -24.094 -2.896 1 80.38 255 GLY B CA 1
ATOM 4578 C C . GLY B 1 255 ? 27.828 -23.312 -2.594 1 80.38 255 GLY B C 1
ATOM 4579 O O . GLY B 1 255 ? 27.891 -22.094 -2.344 1 80.38 255 GLY B O 1
ATOM 4580 N N . TYR B 1 256 ? 26.656 -23.938 -2.654 1 85.75 256 TYR B N 1
ATOM 4581 C CA . TYR B 1 256 ? 25.391 -23.266 -2.34 1 85.75 256 TYR B CA 1
ATOM 4582 C C . TYR B 1 256 ? 24.859 -23.719 -0.983 1 85.75 256 TYR B C 1
ATOM 4584 O O . TYR B 1 256 ? 24.953 -24.891 -0.637 1 85.75 256 TYR B O 1
ATOM 4592 N N . PRO B 1 257 ? 24.469 -22.719 -0.244 1 91.44 257 PRO B N 1
ATOM 4593 C CA . PRO B 1 257 ? 23.844 -23.156 1.006 1 91.44 257 PRO B CA 1
ATOM 4594 C C . PRO B 1 257 ? 22.562 -23.953 0.778 1 91.44 257 PRO B C 1
ATOM 4596 O O . PRO B 1 257 ? 21.672 -23.5 0.045 1 91.44 257 PRO B O 1
ATOM 4599 N N . LYS B 1 258 ? 22.406 -25.094 1.337 1 90.94 258 LYS B N 1
ATOM 4600 C CA . LYS B 1 258 ? 21.25 -25.969 1.145 1 90.94 258 LYS B CA 1
ATOM 4601 C C . LYS B 1 258 ? 20.094 -25.547 2.041 1 90.94 258 LYS B C 1
ATOM 4603 O O . LYS B 1 258 ? 19.688 -26.281 2.943 1 90.94 258 LYS B O 1
ATOM 4608 N N . TYR B 1 259 ? 19.594 -24.312 1.793 1 94.31 259 TYR B N 1
ATOM 4609 C CA . TYR B 1 259 ? 18.438 -23.75 2.494 1 94.31 259 TYR B CA 1
ATOM 4610 C C . TYR B 1 259 ? 17.359 -23.328 1.509 1 94.31 259 TYR B C 1
ATOM 4612 O O . TYR B 1 259 ? 17.656 -23 0.355 1 94.31 259 TYR B O 1
ATOM 4620 N N . TYR B 1 260 ? 16.156 -23.469 1.851 1 93.69 260 TYR B N 1
ATOM 4621 C CA . TYR B 1 260 ? 15.125 -22.688 1.19 1 93.69 260 TYR B CA 1
ATOM 4622 C C . TYR B 1 260 ? 14.664 -21.531 2.08 1 93.69 260 TYR B C 1
ATOM 4624 O O . TYR B 1 260 ? 14.844 -21.578 3.299 1 93.69 260 TYR B O 1
ATOM 4632 N N . GLU B 1 261 ? 14.125 -20.547 1.502 1 96.19 261 GLU B N 1
ATOM 4633 C CA . GLU B 1 261 ? 13.688 -19.344 2.221 1 96.19 261 GLU B CA 1
ATOM 4634 C C . GLU B 1 261 ? 12.203 -19.422 2.562 1 96.19 261 GLU B C 1
ATOM 4636 O O . GLU B 1 261 ? 11.398 -19.875 1.748 1 96.19 261 GLU B O 1
ATOM 4641 N N . SER B 1 262 ? 11.867 -19.078 3.76 1 96.81 262 SER B N 1
ATOM 4642 C CA . SER B 1 262 ? 10.508 -18.75 4.176 1 96.81 262 SER B CA 1
ATOM 4643 C C . SER B 1 262 ? 10.43 -17.328 4.723 1 96.81 262 SER B C 1
ATOM 4645 O O . SER B 1 262 ? 11.32 -16.875 5.438 1 96.81 262 SER B O 1
ATOM 4647 N N . ARG B 1 263 ? 9.391 -16.625 4.297 1 97.88 263 ARG B N 1
ATOM 4648 C CA . ARG B 1 263 ? 9.289 -15.219 4.66 1 97.88 263 ARG B CA 1
ATOM 4649 C C . ARG B 1 263 ? 7.91 -14.898 5.227 1 97.88 263 ARG B C 1
ATOM 4651 O O . ARG B 1 263 ? 6.895 -15.352 4.695 1 97.88 263 ARG B O 1
ATOM 4658 N N . ILE B 1 264 ? 7.844 -14.141 6.301 1 97.31 264 ILE B N 1
ATOM 4659 C CA . ILE B 1 264 ? 6.609 -13.672 6.922 1 97.31 264 ILE B CA 1
ATOM 4660 C C . ILE B 1 264 ? 6.652 -12.156 7.086 1 97.31 264 ILE B C 1
ATOM 4662 O O . ILE B 1 264 ? 7.672 -11.602 7.5 1 97.31 264 ILE B O 1
ATOM 4666 N N . ALA B 1 265 ? 5.59 -11.547 6.668 1 96.38 265 ALA B N 1
ATOM 4667 C CA . ALA B 1 265 ? 5.469 -10.102 6.836 1 96.38 265 ALA B CA 1
ATOM 4668 C C . ALA B 1 265 ? 4.293 -9.75 7.742 1 96.38 265 ALA B C 1
ATOM 4670 O O . ALA B 1 265 ? 3.176 -10.227 7.531 1 96.38 265 ALA B O 1
ATOM 4671 N N . TYR B 1 266 ? 4.539 -8.977 8.82 1 95.5 266 TYR B N 1
ATOM 4672 C CA . TYR B 1 266 ? 3.516 -8.484 9.734 1 95.5 266 TYR B CA 1
ATOM 4673 C C . TYR B 1 266 ? 3.512 -6.965 9.781 1 95.5 266 TYR B C 1
ATOM 4675 O O . TYR B 1 266 ? 4.516 -6.344 10.133 1 95.5 266 TYR B O 1
ATOM 4683 N N . ILE B 1 267 ? 2.4 -6.387 9.398 1 90.56 267 ILE B N 1
ATOM 4684 C CA . ILE B 1 267 ? 2.262 -4.938 9.352 1 90.56 267 ILE B CA 1
ATOM 4685 C C . ILE B 1 267 ? 1.909 -4.406 10.742 1 90.56 267 ILE B C 1
ATOM 4687 O O . ILE B 1 267 ? 0.746 -4.445 11.156 1 90.56 267 ILE B O 1
ATOM 4691 N N . LEU B 1 268 ? 2.887 -3.869 11.25 1 87.31 268 LEU B N 1
ATOM 4692 C CA . LEU B 1 268 ? 2.73 -3.379 12.617 1 87.31 268 LEU B CA 1
ATOM 4693 C C . LEU B 1 268 ? 2.416 -1.886 12.625 1 87.31 268 LEU B C 1
ATOM 4695 O O . LEU B 1 268 ? 1.751 -1.393 13.539 1 87.31 268 LEU B O 1
ATOM 4699 N N . THR B 1 269 ? 2.789 -1.086 11.508 1 76.25 269 THR B N 1
ATOM 4700 C CA . THR B 1 269 ? 2.779 0.372 11.492 1 76.25 269 THR B CA 1
ATOM 4701 C C . THR B 1 269 ? 1.399 0.902 11.117 1 76.25 269 THR B C 1
ATOM 4703 O O . THR B 1 269 ? 1.098 2.076 11.344 1 76.25 269 THR B O 1
ATOM 4706 N N . THR B 1 270 ? 0.573 0.213 10.234 1 60.19 270 THR B N 1
ATOM 4707 C CA . THR B 1 270 ? -0.687 0.75 9.734 1 60.19 270 THR B CA 1
ATOM 4708 C C . THR B 1 270 ? -1.686 0.944 10.867 1 60.19 270 THR B C 1
ATOM 4710 O O . THR B 1 270 ? -1.872 0.052 11.695 1 60.19 270 THR B O 1
ATOM 4713 N N . GLY B 1 271 ? -2.539 2.189 10.75 1 54.75 271 GLY B N 1
ATOM 4714 C CA . GLY B 1 271 ? -3.803 2.537 11.383 1 54.75 271 GLY B CA 1
ATOM 4715 C C . GLY B 1 271 ? -3.717 2.598 12.898 1 54.75 271 GLY B C 1
ATOM 4716 O O . GLY B 1 271 ? -4.723 2.426 13.586 1 54.75 271 GLY B O 1
ATOM 4717 N N . GLY B 1 272 ? -2.57 2.443 13.328 1 50.41 272 GLY B N 1
ATOM 4718 C CA . GLY B 1 272 ? -2.527 2.104 14.742 1 50.41 272 GLY B CA 1
ATOM 4719 C C . GLY B 1 272 ? -3.455 2.953 15.586 1 50.41 272 GLY B C 1
ATOM 4720 O O . GLY B 1 272 ? -3.881 4.027 15.164 1 50.41 272 GLY B O 1
ATOM 4721 N N . ASN B 1 273 ? -4.348 2.195 16.156 1 49.03 273 ASN B N 1
ATOM 4722 C CA . ASN B 1 273 ? -5.195 2.527 17.297 1 49.03 273 ASN B CA 1
ATOM 4723 C C . ASN B 1 273 ? -4.531 3.559 18.203 1 49.03 273 ASN B C 1
ATOM 4725 O O . ASN B 1 273 ? -4.738 3.541 19.422 1 49.03 273 ASN B O 1
ATOM 4729 N N . TRP B 1 274 ? -3.514 4.238 17.484 1 47.28 274 TRP B N 1
ATOM 4730 C CA . TRP B 1 274 ? -2.695 4.941 18.469 1 47.28 274 TRP B CA 1
ATOM 4731 C C . TRP B 1 274 ? -3.102 6.41 18.562 1 47.28 274 TRP B C 1
ATOM 4733 O O . TRP B 1 274 ? -2.264 7.277 18.812 1 47.28 274 TRP B O 1
ATOM 4743 N N . ALA B 1 275 ? -4.32 6.594 18.031 1 47.47 275 ALA B N 1
ATOM 4744 C CA . ALA B 1 275 ? -4.664 7.984 18.328 1 47.47 275 ALA B CA 1
ATOM 4745 C C . ALA B 1 275 ? -3.996 8.453 19.609 1 47.47 275 ALA B C 1
ATOM 4747 O O . ALA B 1 275 ? -3.604 9.617 19.734 1 47.47 275 ALA B O 1
ATOM 4748 N N . SER B 1 276 ? -4.051 7.484 20.562 1 50.06 276 SER B N 1
ATOM 4749 C CA . SER B 1 276 ? -3.438 7.926 21.812 1 50.06 276 SER B CA 1
ATOM 4750 C C . SER B 1 276 ? -1.922 7.77 21.766 1 50.06 276 SER B C 1
ATOM 4752 O O . SER B 1 276 ? -1.237 8.016 22.75 1 50.06 276 SER B O 1
ATOM 4754 N N . GLY B 1 277 ? -1.254 7.34 20.625 1 61.5 277 GLY B N 1
ATOM 4755 C CA . GLY B 1 277 ? 0.194 7.465 20.672 1 61.5 277 GLY B CA 1
ATOM 4756 C C . GLY B 1 277 ? 0.91 6.129 20.625 1 61.5 277 GLY B C 1
ATOM 4757 O O . GLY B 1 277 ? 1.536 5.777 19.625 1 61.5 277 GLY B O 1
ATOM 4758 N N . THR B 1 278 ? 0.925 5.316 21.797 1 75.38 278 THR B N 1
ATOM 4759 C CA . THR B 1 278 ? 1.849 4.207 22.016 1 75.38 278 THR B CA 1
ATOM 4760 C C . THR B 1 278 ? 1.106 2.98 22.531 1 75.38 278 THR B C 1
ATOM 4762 O O . THR B 1 278 ? -0.018 3.092 23.031 1 75.38 278 THR B O 1
ATOM 4765 N N . ILE B 1 279 ? 1.54 1.848 22.297 1 81.81 279 ILE B N 1
ATOM 4766 C CA . ILE B 1 279 ? 1.166 0.612 22.969 1 81.81 279 ILE B CA 1
ATOM 4767 C C . ILE B 1 279 ? 1.778 0.59 24.375 1 81.81 279 ILE B C 1
ATOM 4769 O O . ILE B 1 279 ? 2.998 0.694 24.531 1 81.81 279 ILE B O 1
ATOM 4773 N N . GLY B 1 280 ? 0.941 0.51 25.422 1 88.5 280 GLY B N 1
ATOM 4774 C CA . GLY B 1 280 ? 1.459 0.532 26.781 1 88.5 280 GLY B CA 1
ATOM 4775 C C . GLY B 1 280 ? 2.535 -0.508 27.016 1 88.5 280 GLY B C 1
ATOM 4776 O O . GLY B 1 280 ? 3.707 -0.167 27.203 1 88.5 280 GLY B O 1
ATOM 4777 N N . ASN B 1 281 ? 2.117 -1.766 27 1 93.62 281 ASN B N 1
ATOM 4778 C CA . ASN B 1 281 ? 3.041 -2.893 27.094 1 93.62 281 ASN B CA 1
ATOM 4779 C C . ASN B 1 281 ? 3.02 -3.744 25.828 1 93.62 281 ASN B C 1
ATOM 4781 O O . ASN B 1 281 ? 1.993 -4.336 25.484 1 93.62 281 ASN B O 1
ATOM 4785 N N . PHE B 1 282 ? 4.141 -3.807 25.172 1 94.31 282 PHE B N 1
ATOM 4786 C CA . PHE B 1 282 ? 4.246 -4.582 23.938 1 94.31 282 PHE B CA 1
ATOM 4787 C C . PHE B 1 282 ? 5.18 -5.77 24.125 1 94.31 282 PHE B C 1
ATOM 4789 O O . PHE B 1 282 ? 6.281 -5.621 24.672 1 94.31 282 PHE B O 1
ATOM 4796 N N . LYS B 1 283 ? 4.766 -6.926 23.75 1 96.88 283 LYS B N 1
ATOM 4797 C CA . LYS B 1 283 ? 5.586 -8.133 23.719 1 96.88 283 LYS B CA 1
ATOM 4798 C C . LYS B 1 283 ? 5.492 -8.828 22.359 1 96.88 283 LYS B C 1
ATOM 4800 O O . LYS B 1 283 ? 4.395 -9.062 21.844 1 96.88 283 LYS B O 1
ATOM 4805 N N . LEU B 1 284 ? 6.59 -9.141 21.797 1 97.56 284 LEU B N 1
ATOM 4806 C CA . LEU B 1 284 ? 6.688 -9.883 20.547 1 97.56 284 LEU B CA 1
ATOM 4807 C C . LEU B 1 284 ? 7.469 -11.18 20.75 1 97.56 284 LEU B C 1
ATOM 4809 O O . LEU B 1 284 ? 8.57 -11.164 21.312 1 97.56 284 LEU B O 1
ATOM 4813 N N . ALA B 1 285 ? 6.887 -12.203 20.359 1 98.69 285 ALA B N 1
ATOM 4814 C CA . ALA B 1 285 ? 7.59 -13.484 20.297 1 98.69 285 ALA B CA 1
ATOM 4815 C C . ALA B 1 285 ? 7.633 -14.023 18.875 1 98.69 285 ALA B C 1
ATOM 4817 O O . ALA B 1 285 ? 6.598 -14.109 18.203 1 98.69 285 ALA B O 1
ATOM 4818 N N . ILE B 1 286 ? 8.773 -14.32 18.453 1 98.75 286 ILE B N 1
ATOM 4819 C CA . ILE B 1 286 ? 8.961 -14.938 17.141 1 98.75 286 ILE B CA 1
ATOM 4820 C C . ILE B 1 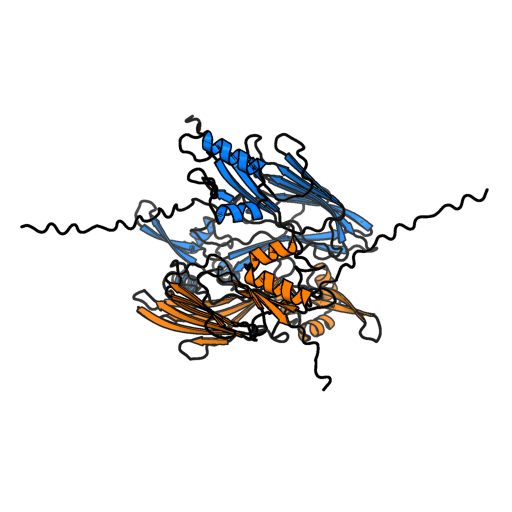286 ? 9.492 -16.359 17.312 1 98.75 286 ILE B C 1
ATOM 4822 O O . ILE B 1 286 ? 10.492 -16.578 18 1 98.75 286 ILE B O 1
ATOM 4826 N N . ASP B 1 287 ? 8.836 -17.281 16.719 1 98.75 287 ASP B N 1
ATOM 4827 C CA . ASP B 1 287 ? 9.242 -18.672 16.766 1 98.75 287 ASP B CA 1
ATOM 4828 C C . ASP B 1 287 ? 9.633 -19.172 15.375 1 98.75 287 ASP B C 1
ATOM 4830 O O . ASP B 1 287 ? 8.812 -19.172 14.453 1 98.75 287 ASP B O 1
ATOM 4834 N N . LYS B 1 288 ? 10.844 -19.703 15.219 1 98.31 288 LYS B N 1
ATOM 4835 C CA . LYS B 1 288 ? 11.32 -20.109 13.898 1 98.31 288 LYS B CA 1
ATOM 4836 C C . LYS B 1 288 ? 10.945 -21.562 13.602 1 98.31 288 LYS B C 1
ATOM 4838 O O . LYS B 1 288 ? 11.344 -22.109 12.57 1 98.31 288 LYS B O 1
ATOM 4843 N N . GLY B 1 289 ? 10.219 -22.312 14.445 1 97.19 289 GLY B N 1
ATOM 4844 C CA . GLY B 1 289 ? 9.586 -23.609 14.195 1 97.19 289 GLY B CA 1
ATOM 4845 C C . GLY B 1 289 ? 10.508 -24.781 14.469 1 97.19 289 GLY B C 1
ATOM 4846 O O . GLY B 1 289 ? 10.094 -25.766 15.086 1 97.19 289 GLY B O 1
ATOM 4847 N N . ASN B 1 290 ? 11.797 -24.672 13.992 1 97 290 ASN B N 1
ATOM 4848 C CA . ASN B 1 290 ? 12.812 -25.703 14.117 1 97 290 ASN B CA 1
ATOM 4849 C C . ASN B 1 290 ? 14.164 -25.125 14.523 1 97 290 ASN B C 1
ATOM 4851 O O . ASN B 1 290 ? 14.594 -24.109 13.977 1 97 290 ASN B O 1
ATOM 4855 N N . PRO B 1 291 ? 14.828 -25.797 15.492 1 96.5 291 PRO B N 1
ATOM 4856 C CA . PRO B 1 291 ? 16.125 -25.281 15.945 1 96.5 291 PRO B CA 1
ATOM 4857 C C . PRO B 1 291 ? 17.141 -25.172 14.812 1 96.5 291 PRO B C 1
ATOM 4859 O O . PRO B 1 291 ? 18.062 -24.344 14.883 1 96.5 291 PRO B O 1
ATOM 4862 N N . LYS B 1 292 ? 17 -25.906 13.766 1 95 292 LYS B N 1
ATOM 4863 C CA . LYS B 1 292 ? 17.953 -25.906 12.664 1 95 292 LYS B CA 1
ATOM 4864 C C . LYS B 1 292 ? 17.703 -24.734 11.719 1 95 292 LYS B C 1
ATOM 4866 O O . LYS B 1 292 ? 18.547 -24.438 10.867 1 95 292 LYS B O 1
ATOM 4871 N N . ASN B 1 293 ? 16.547 -24.125 11.875 1 97.31 293 ASN B N 1
ATOM 4872 C CA . ASN B 1 293 ? 16.25 -22.969 11.039 1 97.31 293 ASN B CA 1
ATOM 4873 C C . ASN B 1 293 ? 17.062 -21.75 11.461 1 97.31 293 ASN B C 1
ATOM 4875 O O . ASN B 1 293 ? 17.25 -21.5 12.656 1 97.31 293 ASN B O 1
ATOM 4879 N N . LEU B 1 294 ? 17.562 -21.078 10.492 1 97.56 294 LEU B N 1
ATOM 4880 C CA . LEU B 1 294 ? 18.078 -19.75 10.758 1 97.56 294 LEU B CA 1
ATOM 4881 C C . LEU B 1 294 ? 16.969 -18.703 10.68 1 97.56 294 LEU B C 1
ATOM 4883 O O . LEU B 1 294 ? 16.016 -18.875 9.93 1 97.56 294 LEU B O 1
ATOM 4887 N N . VAL B 1 295 ? 17.078 -17.656 11.539 1 98.31 295 VAL B N 1
ATOM 4888 C CA . VAL B 1 295 ? 16.062 -16.609 11.523 1 98.31 295 VAL B CA 1
ATOM 4889 C C . VAL B 1 295 ? 16.734 -15.234 11.586 1 98.31 295 VAL B C 1
ATOM 4891 O O . VAL B 1 295 ? 17.75 -15.07 12.258 1 98.31 295 VAL B O 1
ATOM 4894 N N . SER B 1 296 ? 16.25 -14.352 10.805 1 98.31 296 SER B N 1
ATOM 4895 C CA . SER B 1 296 ? 16.688 -12.961 10.883 1 98.31 296 SER B CA 1
ATOM 4896 C C . SER B 1 296 ? 15.5 -12.008 10.781 1 98.31 296 SER B C 1
ATOM 4898 O O . SER B 1 296 ? 14.594 -12.219 9.977 1 98.31 296 SER B O 1
ATOM 4900 N N . PHE B 1 297 ? 15.414 -11.07 11.617 1 97.94 297 PHE B N 1
ATOM 4901 C CA . PHE B 1 297 ? 14.414 -10.008 11.641 1 97.94 297 PHE B CA 1
ATOM 4902 C C . PHE B 1 297 ? 14.938 -8.789 12.391 1 97.94 297 PHE B C 1
ATOM 4904 O O . PHE B 1 297 ? 15.875 -8.891 13.18 1 97.94 297 PHE B O 1
ATOM 4911 N N . CYS B 1 298 ? 14.305 -7.676 12.148 1 94.94 298 CYS B N 1
ATOM 4912 C CA . CYS B 1 298 ? 14.727 -6.453 12.82 1 94.94 298 CYS B CA 1
ATOM 4913 C C . CYS B 1 298 ? 14.086 -6.344 14.203 1 94.94 298 CYS B C 1
ATOM 4915 O O . CYS B 1 298 ? 12.891 -6.609 14.359 1 94.94 298 CYS B O 1
ATOM 4917 N N . GLY B 1 299 ? 14.852 -5.977 15.164 1 91.5 299 GLY B N 1
ATOM 4918 C CA . GLY B 1 299 ? 14.359 -5.766 16.516 1 91.5 299 GLY B CA 1
ATOM 4919 C C . GLY B 1 299 ? 15.445 -5.367 17.5 1 91.5 299 GLY B C 1
ATOM 4920 O O . GLY B 1 299 ? 16.578 -5.863 17.406 1 91.5 299 GLY B O 1
ATOM 4921 N N . ASP B 1 300 ? 15.016 -4.531 18.391 1 89 300 ASP B N 1
ATOM 4922 C CA . ASP B 1 300 ? 15.945 -4.109 19.438 1 89 300 ASP B CA 1
ATOM 4923 C C . ASP B 1 300 ? 15.844 -5.02 20.656 1 89 300 ASP B C 1
ATOM 4925 O O . ASP B 1 300 ? 14.758 -5.465 21.016 1 89 300 ASP B O 1
ATOM 4929 N N . ASN B 1 301 ? 16.922 -5.27 21.281 1 92.25 301 ASN B N 1
ATOM 4930 C CA . ASN B 1 301 ? 17 -6.02 22.531 1 92.25 301 ASN B CA 1
ATOM 4931 C C . ASN B 1 301 ? 16.281 -7.363 22.438 1 92.25 301 ASN B C 1
ATOM 4933 O O . ASN B 1 301 ? 15.461 -7.699 23.281 1 92.25 301 ASN B O 1
ATOM 4937 N N . VAL B 1 302 ? 16.594 -8 21.391 1 96.56 302 VAL B N 1
ATOM 4938 C CA . VAL B 1 302 ? 16 -9.32 21.156 1 96.56 302 VAL B CA 1
ATOM 4939 C C . VAL B 1 302 ? 16.609 -10.328 22.125 1 96.56 302 VAL B C 1
ATOM 4941 O O . VAL B 1 302 ? 17.844 -10.398 22.281 1 96.56 302 VAL B O 1
ATOM 4944 N N . LYS B 1 303 ? 15.812 -11.07 22.828 1 97.62 303 LYS B N 1
ATOM 4945 C CA . LYS B 1 303 ? 16.266 -12.109 23.734 1 97.62 303 LYS B CA 1
ATOM 4946 C C . LYS B 1 303 ? 15.875 -13.492 23.234 1 97.62 303 LYS B C 1
ATOM 4948 O O . LYS B 1 303 ? 14.703 -13.742 22.922 1 97.62 303 LYS B O 1
ATOM 4953 N N . LYS B 1 304 ? 16.828 -14.359 23.109 1 96.94 304 LYS B N 1
ATOM 4954 C CA . LYS B 1 304 ? 16.516 -15.758 22.844 1 96.94 304 LYS B CA 1
ATOM 4955 C C . LYS B 1 304 ? 16.016 -16.453 24.109 1 96.94 304 LYS B C 1
ATOM 4957 O O . LYS B 1 304 ? 16.75 -16.562 25.094 1 96.94 304 LYS B O 1
ATOM 4962 N N . VAL B 1 305 ? 14.852 -16.969 24.078 1 98.06 305 VAL B N 1
ATOM 4963 C CA . VAL B 1 305 ? 14.266 -17.469 25.312 1 98.06 305 VAL B CA 1
ATOM 4964 C C . VAL B 1 305 ? 14.07 -18.984 25.219 1 98.06 305 VAL B C 1
ATOM 4966 O O . VAL B 1 305 ? 13.562 -19.609 26.156 1 98.06 305 VAL B O 1
ATOM 4969 N N . GLY B 1 306 ? 14.375 -19.625 24.125 1 97.31 306 GLY B N 1
ATOM 4970 C CA . GLY B 1 306 ? 14.312 -21.047 23.844 1 97.31 306 GLY B CA 1
ATOM 4971 C C . GLY B 1 306 ? 15.062 -21.453 22.578 1 97.31 306 GLY B C 1
ATOM 4972 O O . GLY B 1 306 ? 15.672 -20.594 21.922 1 97.31 306 GLY B O 1
ATOM 4973 N N . PRO B 1 307 ? 14.977 -22.719 22.297 1 97.25 307 PRO B N 1
ATOM 4974 C CA . PRO B 1 307 ? 15.734 -23.172 21.141 1 97.25 307 PRO B CA 1
ATOM 4975 C C . PRO B 1 307 ? 15.242 -22.562 19.828 1 97.25 307 PRO B C 1
ATOM 4977 O O . PRO B 1 307 ? 16 -22.484 18.859 1 97.25 307 PRO B O 1
ATOM 4980 N N . THR B 1 308 ? 13.961 -22.078 19.828 1 98.38 308 THR B N 1
ATOM 4981 C CA . THR B 1 308 ? 13.414 -21.594 18.562 1 98.38 308 THR B CA 1
ATOM 4982 C C . THR B 1 308 ? 12.789 -20.203 18.75 1 98.38 308 THR B C 1
ATOM 4984 O O . THR B 1 308 ? 12.375 -19.562 17.781 1 98.38 308 THR B O 1
ATOM 4987 N N . THR B 1 309 ? 12.695 -19.703 19.984 1 98.5 309 THR B N 1
ATOM 4988 C CA . THR B 1 309 ? 11.828 -18.562 20.266 1 98.5 309 THR B CA 1
ATOM 4989 C C . THR B 1 309 ? 12.656 -17.359 20.672 1 98.5 309 THR B C 1
ATOM 4991 O O . THR B 1 309 ? 13.586 -17.469 21.469 1 98.5 309 THR B O 1
ATOM 4994 N N . PHE B 1 310 ? 12.352 -16.25 20.188 1 98.62 310 PHE B N 1
ATOM 4995 C CA . PHE B 1 310 ? 12.977 -14.961 20.453 1 98.62 310 PHE B CA 1
ATOM 4996 C C . PHE B 1 310 ? 11.93 -13.945 20.891 1 98.62 310 PHE B C 1
ATOM 4998 O O . PHE B 1 310 ? 10.82 -13.914 20.359 1 98.62 310 PHE B O 1
ATOM 5005 N N . GLU B 1 311 ? 12.289 -13.102 21.828 1 98.31 311 GLU B N 1
ATOM 5006 C CA . GLU B 1 311 ? 11.289 -12.18 22.359 1 98.31 311 GLU B CA 1
ATOM 5007 C C . GLU B 1 311 ? 11.82 -10.75 22.391 1 98.31 311 GLU B C 1
ATOM 5009 O O . GLU B 1 311 ? 13.023 -10.531 22.547 1 98.31 311 GLU B O 1
ATOM 5014 N N . ILE B 1 312 ? 10.953 -9.898 22.234 1 97.06 312 ILE B N 1
ATOM 5015 C CA . ILE B 1 312 ? 11.156 -8.469 22.422 1 97.06 312 ILE B CA 1
ATOM 5016 C C . ILE B 1 312 ? 10.078 -7.91 23.344 1 97.06 312 ILE B C 1
ATOM 5018 O O . ILE B 1 312 ? 8.898 -8.25 23.219 1 97.06 312 ILE B O 1
ATOM 5022 N N . THR B 1 313 ? 10.453 -7.105 24.312 1 96.5 313 THR B N 1
ATOM 5023 C CA . THR B 1 313 ? 9.508 -6.391 25.156 1 96.5 313 THR B CA 1
ATOM 5024 C C . THR B 1 313 ? 9.781 -4.891 25.125 1 96.5 313 THR B C 1
ATOM 5026 O O . THR B 1 313 ? 10.938 -4.469 25.047 1 96.5 313 THR B O 1
ATOM 5029 N N . ALA B 1 314 ? 8.734 -4.156 25.125 1 93.12 314 ALA B N 1
ATOM 5030 C CA . ALA B 1 314 ? 8.867 -2.701 25.109 1 93.12 314 ALA B CA 1
ATOM 5031 C C . ALA B 1 314 ? 7.715 -2.041 25.859 1 93.12 314 ALA B C 1
ATOM 5033 O O . ALA B 1 314 ? 6.594 -2.557 25.859 1 93.12 314 ALA B O 1
ATOM 5034 N N . LYS B 1 315 ? 7.973 -0.937 26.484 1 92.25 315 LYS B N 1
ATOM 5035 C CA . LYS B 1 315 ? 6.969 -0.1 27.141 1 92.25 315 LYS B CA 1
ATOM 5036 C C . LYS B 1 315 ? 6.73 1.185 26.344 1 92.25 315 LYS B C 1
ATOM 5038 O O . LYS B 1 315 ? 7.672 1.793 25.844 1 92.25 315 LYS B O 1
ATOM 5043 N N . ASP B 1 316 ? 5.41 1.61 26.328 1 87.69 316 ASP B N 1
ATOM 5044 C CA . ASP B 1 316 ? 5.035 2.807 25.578 1 87.69 316 ASP B CA 1
ATOM 5045 C C . ASP B 1 316 ? 5.621 2.781 24.172 1 87.69 316 ASP B C 1
ATOM 5047 O O . ASP B 1 316 ? 6.254 3.748 23.734 1 87.69 316 ASP B O 1
ATOM 5051 N N . PHE B 1 317 ? 5.387 1.727 23.531 1 87.12 317 PHE B N 1
ATOM 5052 C CA . PHE B 1 317 ? 6.008 1.358 22.266 1 87.12 317 PHE B CA 1
ATOM 5053 C C . PHE B 1 317 ? 5.293 2.025 21.109 1 87.12 317 PHE B C 1
ATOM 5055 O O . PHE B 1 317 ? 4.07 1.944 20.984 1 87.12 317 PHE B O 1
ATOM 5062 N N . TYR B 1 318 ? 6.043 2.719 20.25 1 80.06 318 TYR B N 1
ATOM 5063 C CA . TYR B 1 318 ? 5.578 3.244 18.969 1 80.06 318 TYR B CA 1
ATOM 5064 C C . TYR B 1 318 ? 6.266 2.541 17.797 1 80.06 318 TYR B C 1
ATOM 5066 O O . TYR B 1 318 ? 7.457 2.74 17.562 1 80.06 318 TYR B O 1
ATOM 5074 N N . PRO B 1 319 ? 5.473 1.681 17.125 1 81.5 319 PRO B N 1
ATOM 5075 C CA . PRO B 1 319 ? 6.121 0.922 16.047 1 81.5 319 PRO B CA 1
ATOM 5076 C C . PRO B 1 319 ? 6.637 1.815 14.922 1 81.5 319 PRO B C 1
ATOM 5078 O O . PRO B 1 319 ? 5.867 2.576 14.328 1 81.5 319 PRO B O 1
ATOM 5081 N N . GLU B 1 320 ? 7.91 1.73 14.641 1 75.12 320 GLU B N 1
ATOM 5082 C CA . GLU B 1 320 ? 8.531 2.564 13.617 1 75.12 320 GLU B CA 1
ATOM 5083 C C . GLU B 1 320 ? 8.664 1.807 12.297 1 75.12 320 GLU B C 1
ATOM 5085 O O . GLU B 1 320 ? 8.914 2.41 11.258 1 75.12 320 GLU B O 1
ATOM 5090 N N . ARG B 1 321 ? 8.492 0.519 12.359 1 83.25 321 ARG B N 1
ATOM 5091 C CA . ARG B 1 321 ? 8.578 -0.284 11.141 1 83.25 321 ARG B CA 1
ATOM 5092 C C . ARG B 1 321 ? 7.754 -1.561 11.273 1 83.25 321 ARG B C 1
ATOM 5094 O O . ARG B 1 321 ? 7.41 -1.978 12.383 1 83.25 321 ARG B O 1
ATOM 5101 N N . ASP B 1 322 ? 7.473 -2.146 10.195 1 90.94 322 ASP B N 1
ATOM 5102 C CA . ASP B 1 322 ? 6.805 -3.443 10.172 1 90.94 322 ASP B CA 1
ATOM 5103 C C . ASP B 1 322 ? 7.77 -4.566 10.547 1 90.94 322 ASP B C 1
ATOM 5105 O O . ASP B 1 322 ? 8.961 -4.32 10.766 1 90.94 322 ASP B O 1
ATOM 5109 N N . ILE B 1 323 ? 7.227 -5.734 10.719 1 95 323 ILE B N 1
ATOM 5110 C CA . ILE B 1 323 ? 8.039 -6.898 11.062 1 95 323 ILE B CA 1
ATOM 5111 C C . ILE B 1 323 ? 8.18 -7.809 9.852 1 95 323 ILE B C 1
ATOM 5113 O O . ILE B 1 323 ? 7.188 -8.328 9.328 1 95 323 ILE B O 1
ATOM 5117 N N . ASP B 1 324 ? 9.375 -7.918 9.367 1 97.19 324 ASP B N 1
ATOM 5118 C CA . ASP B 1 324 ? 9.719 -8.867 8.305 1 97.19 324 ASP B CA 1
ATOM 5119 C C . ASP B 1 324 ? 10.617 -9.977 8.836 1 97.19 324 ASP B C 1
ATOM 5121 O O . ASP B 1 324 ? 11.688 -9.703 9.391 1 97.19 324 ASP B O 1
ATOM 5125 N N . ILE B 1 325 ? 10.234 -11.211 8.609 1 98.31 325 ILE B N 1
ATOM 5126 C CA . ILE B 1 325 ? 10.977 -12.344 9.141 1 98.31 325 ILE B CA 1
ATOM 5127 C C . ILE B 1 325 ? 11.477 -13.219 7.992 1 98.31 325 ILE B C 1
ATOM 5129 O O . ILE B 1 325 ? 10.688 -13.648 7.141 1 98.31 325 ILE B O 1
ATOM 5133 N N . LEU B 1 326 ? 12.719 -13.453 7.941 1 98.5 326 LEU B N 1
ATOM 5134 C CA . LEU B 1 326 ? 13.344 -14.383 7.004 1 98.5 326 LEU B CA 1
ATOM 5135 C C . LEU B 1 326 ? 13.758 -15.672 7.707 1 98.5 326 LEU B C 1
ATOM 5137 O O . LEU B 1 326 ? 14.492 -15.625 8.703 1 98.5 326 LEU B O 1
ATOM 5141 N N . LEU B 1 327 ? 13.328 -16.719 7.258 1 98.25 327 LEU B N 1
ATOM 5142 C CA . LEU B 1 327 ? 13.758 -18.031 7.727 1 98.25 327 LEU B CA 1
ATOM 5143 C C . LEU B 1 327 ? 14.523 -18.766 6.641 1 98.25 327 LEU B C 1
ATOM 5145 O O . LEU B 1 327 ? 14.117 -18.781 5.48 1 98.25 327 LEU B O 1
ATOM 5149 N N . LEU B 1 328 ? 15.617 -19.281 6.988 1 97.69 328 LEU B N 1
ATOM 5150 C CA . LEU B 1 328 ? 16.297 -20.25 6.145 1 97.69 328 LEU B CA 1
ATOM 5151 C C . LEU B 1 328 ? 16.141 -21.656 6.711 1 97.69 328 LEU B C 1
ATOM 5153 O O . LEU B 1 328 ? 16.625 -21.953 7.805 1 97.69 328 LEU B O 1
ATOM 5157 N N . GLU B 1 329 ? 15.5 -22.453 5.941 1 96.5 329 GLU B N 1
ATOM 5158 C CA . GLU B 1 329 ? 15.203 -23.812 6.371 1 96.5 329 GLU B CA 1
ATOM 5159 C C . GLU B 1 329 ? 16.047 -24.828 5.605 1 96.5 329 GLU B C 1
ATOM 5161 O O . GLU B 1 329 ? 16.109 -24.781 4.375 1 96.5 329 GLU B O 1
ATOM 5166 N N . PRO B 1 330 ? 16.719 -25.734 6.312 1 93.62 330 PRO B N 1
ATOM 5167 C CA . PRO B 1 330 ? 17.547 -26.719 5.609 1 93.62 330 PRO B CA 1
ATOM 5168 C C . PRO B 1 330 ? 16.734 -27.562 4.621 1 93.62 330 PRO B C 1
ATOM 5170 O O . PRO B 1 330 ? 15.594 -27.922 4.902 1 93.62 330 PRO B O 1
ATOM 5173 N N . SER B 1 331 ? 17.203 -27.766 3.443 1 85.94 331 SER B N 1
ATOM 5174 C CA . SER B 1 331 ? 16.562 -28.562 2.406 1 85.94 331 SER B CA 1
ATOM 5175 C C . SER B 1 331 ? 16.75 -30.047 2.674 1 85.94 331 SER B C 1
ATOM 5177 O O . SER B 1 331 ? 17.875 -30.516 2.93 1 85.94 331 SER B O 1
ATOM 5179 N N . ASP B 1 332 ? 16.266 -30.75 3.65 1 63.53 332 ASP B N 1
ATOM 5180 C CA . ASP B 1 332 ? 16.5 -32.156 3.863 1 63.53 332 ASP B CA 1
ATOM 5181 C C . ASP B 1 332 ? 16.734 -32.906 2.539 1 63.53 332 ASP B C 1
ATOM 5183 O O . ASP B 1 332 ? 16 -32.688 1.573 1 63.53 332 ASP B O 1
ATOM 5187 N N . ASN B 1 333 ? 17.859 -33.312 2.154 1 46.5 333 ASN B N 1
ATOM 5188 C CA . ASN B 1 333 ? 17.922 -34.438 1.233 1 46.5 333 ASN B CA 1
ATOM 5189 C C . ASN B 1 333 ? 16.781 -35.406 1.488 1 46.5 333 ASN B C 1
ATOM 5191 O O . ASN B 1 333 ? 16.391 -36.156 0.592 1 46.5 333 ASN B O 1
ATOM 5195 N N . GLY B 1 334 ? 16.781 -36.156 2.822 1 37.69 334 GLY B N 1
ATOM 5196 C CA . GLY B 1 334 ? 16.125 -37.438 2.99 1 37.69 334 GLY B CA 1
ATOM 5197 C C . GLY B 1 334 ? 14.609 -37.312 2.938 1 37.69 334 GLY B C 1
ATOM 5198 O O . GLY B 1 334 ? 13.961 -37.125 3.967 1 37.69 334 GLY B O 1
ATOM 5199 N N . GLY B 1 335 ? 13.977 -36.562 2.246 1 32.72 335 GLY B N 1
ATOM 5200 C CA . GLY B 1 335 ? 12.664 -37.125 1.967 1 32.72 335 GLY B CA 1
ATOM 5201 C C . GLY B 1 335 ? 12.641 -38.625 1.986 1 32.72 335 GLY B C 1
ATOM 5202 O O . GLY B 1 335 ? 13.5 -39.281 1.383 1 32.72 335 GLY B O 1
ATOM 5203 N N . ASN B 1 336 ? 12.273 -39.312 3.129 1 26.92 336 ASN B N 1
ATOM 5204 C CA . ASN B 1 336 ? 11.711 -40.656 3.084 1 26.92 336 ASN B CA 1
ATOM 5205 C C . ASN B 1 336 ? 10.805 -40.844 1.865 1 26.92 336 ASN B C 1
ATOM 5207 O O . ASN B 1 336 ? 9.891 -40.062 1.639 1 26.92 336 ASN B O 1
ATOM 5211 N N . GLY B 1 337 ? 11.305 -41.344 0.725 1 23.98 337 GLY B N 1
ATOM 5212 C CA . GLY B 1 337 ? 10.586 -42.344 -0.048 1 23.98 337 GLY B CA 1
ATOM 5213 C C . GLY B 1 337 ? 9.766 -43.281 0.812 1 23.98 337 GLY B C 1
ATOM 5214 O O . GLY B 1 337 ? 9.305 -44.344 0.336 1 23.98 337 GLY B O 1
ATOM 5215 N N . GLY B 1 338 ? 9.211 -43.031 2.051 1 20.48 338 GLY B N 1
ATOM 5216 C CA . GLY B 1 338 ? 8.07 -43.938 2.207 1 20.48 338 GLY B CA 1
ATOM 5217 C C . GLY B 1 338 ? 6.883 -43.531 1.353 1 20.48 338 GLY B C 1
ATOM 5218 O O . GLY B 1 338 ? 6.828 -42.406 0.847 1 20.48 338 GLY B O 1
#

Nearest PDB structures (foldseek):
  1v7v-assembly1_A  TM=2.897E-01  e=1.863E-02  Vibrio proteolyticus
  4hvf-assembly1_C  TM=1.372E-01  e=1.897E+00  Branchiostoma lanceolatum
  4jeo-assembly1_A  TM=1.157E-01  e=1.431E+00  Branchiostoma lanceolatum
  1v7v-assembly1_A  TM=2.898E-01  e=3.305E-02  Vibrio proteolyticus
  4hvf-assembly1_C  TM=1.373E-01  e=1.704E+00  Branchiostoma lanceolatum

Radius of gyration: 27.77 Å; Cα contacts (8 Å, |Δi|>4): 1535; chains: 2; bounding box: 72×88×111 Å

Foldseek 3Di:
DPPPPPPPPPPPPPPPPPPFPKAAFFAFEDKFKPPLVFKPWQEWAWEDEQFKIKIKTKIWGAAQFKDKIKIKTWGGKFFLDPVHHHQFCQLADPQRFVKWKDKPNHGDDWDKDKFKDQPNHTCRVVCVVQVADRRFRHPRNQVSQVPDDPVSNVVCCVRQQWHWDFDCPPVDTDTGIGGGIMMIMMTMDMDMHGHGDMMMMMMMTRGGKMKTQFDPQDDPLDGDPPVNVVCCVAFVDDPVNVVVQNVQLVVDPRSGRQWMKIKTWYWHQPNPSPSVQFHAKYKYKYFHPDLQKDKTKDDPPWDDPDSGIIMDIDGRHHDPGIIMMMIIHGNDPDPPPD/DPPPPPPPPPPPPPPPPPPFPKAAFFAFEDKFKPPLVFKPWQEWAWEDEQFKIKIKTKIWGAAQFKDKIKIKTWGGKFFLDPVHHHQFCQLADPQRFAKWKDKPNHGDDWDKDKFKDQPNHTCRVVCVVQVADRRFRHPRNQVSQVPDDPVSNVVCCVRQQWHWDFDCPPVDTDTGIGGGIMMIMMTMDMDMHGHGDMMMMMMMTRGGKMKTQFDPQDDPLDGDPPVNVVCCVAFVDDPVNVVVQNVQLVVDPRSGRQWMKIKTWYFHQPNPSPPVQFHAKYKYKYFHPDLQKDKTKDDDPWDDPDSGIIMDIDGRHHDPGIIMMMIIHGNDPDPPPD

Organism: Mesorhizobium plurifarium (NCBI:txid69974)

InterPro domains:
  IPR025538 Domain of unknown function DUF4424 [PF14415] (19-326)

Solvent-accessible surface area (backbone atoms only — not comparable to full-atom values): 35578 Å² total; per-residue (Å²): 135,84,79,76,77,77,75,77,75,77,72,74,72,68,66,74,73,69,75,72,68,58,34,46,47,45,53,36,57,62,78,35,47,36,36,16,83,50,34,40,43,47,28,38,43,37,36,43,34,80,73,36,31,39,38,42,36,33,33,30,19,76,40,94,49,70,41,59,24,32,41,23,40,52,48,54,72,42,65,20,40,89,89,59,57,56,34,56,70,32,63,83,44,93,56,30,38,55,71,46,49,27,48,73,84,38,76,57,80,64,42,78,41,74,45,28,26,29,81,66,35,78,40,46,67,61,32,54,76,66,65,29,57,70,60,48,78,28,70,62,24,41,57,35,53,72,67,50,54,68,68,56,49,53,52,32,34,25,50,19,38,28,43,82,42,78,43,70,80,80,88,45,79,42,76,40,62,38,48,36,28,31,32,40,39,16,38,30,42,80,45,76,36,49,44,65,35,76,46,43,38,36,37,36,30,34,46,22,54,9,35,27,77,43,51,85,31,49,52,93,72,38,75,35,81,69,49,30,58,52,44,30,68,60,19,46,57,46,70,68,56,50,48,52,50,50,51,41,9,68,72,27,95,87,32,46,43,62,26,23,34,37,33,41,40,37,42,57,50,71,72,62,34,21,67,76,62,36,34,38,39,34,35,40,36,40,35,63,85,40,69,80,38,45,73,32,45,66,70,71,79,65,39,76,79,52,80,39,33,34,33,32,74,41,67,61,35,62,67,88,55,56,45,35,39,40,32,38,36,66,56,71,82,76,66,71,84,115,136,84,78,75,77,77,76,77,75,77,72,74,71,68,68,72,71,69,75,71,68,57,34,46,46,44,53,36,55,62,76,35,46,36,37,16,83,50,34,39,43,46,28,39,44,38,36,42,33,82,75,35,32,39,38,40,36,33,34,30,20,75,40,93,52,69,41,57,24,31,42,24,38,51,48,52,70,42,64,18,40,90,89,58,57,57,34,57,67,31,63,82,45,92,56,31,37,54,70,44,49,26,48,72,83,38,77,57,78,63,44,79,42,73,47,29,27,28,82,65,36,81,41,45,67,62,32,54,74,66,64,30,58,72,59,48,78,28,69,64,25,42,56,35,54,73,66,49,54,69,69,58,50,52,50,31,35,24,49,18,37,29,42,83,42,78,44,70,80,80,88,45,80,42,77,40,62,38,48,37,28,32,32,41,41,17,38,30,42,79,44,76,38,48,44,66,33,77,46,44,40,36,38,36,29,34,47,22,54,10,34,27,77,43,51,85,31,49,53,94,72,37,75,35,79,67,48,30,58,52,46,30,70,61,18,44,56,46,69,70,57,50,49,50,49,51,52,40,9,68,72,26,95,86,32,45,44,62,26,25,33,37,32,39,39,38,41,58,53,70,76,54,38,28,73,71,59,42,34,39,38,34,36,40,36,42,35,62,87,40,68,79,36,46,74,34,44,66,73,71,78,66,40,76,78,53,79,39,33,33,35,33,75,42,69,60,37,64,67,86,55,58,45,34,39,40,31,37,36,66,56,71,82,75,64,73,85,114